Protein 4JJ9 (pdb70)

Radius of gyration: 21.77 Å; Cα contacts (8 Å, |Δi|>4): 885; chains: 3; bounding box: 64×53×69 Å

Structure (mmCIF, N/CA/C/O backbone):
data_4JJ9
#
_entry.id   4JJ9
#
_cell.length_a   60.345
_cell.length_b   75.481
_cell.length_c   107.645
_cell.angle_alpha   90.00
_cell.angle_beta   90.00
_cell.angle_gamma   90.00
#
_symmetry.space_group_name_H-M   'P 21 21 21'
#
loop_
_entity.id
_entity.type
_entity.pdbx_description
1 polymer '5-carboxymethyl-2-hydroxymuconate delta-isomerase'
2 non-polymer 'SULFATE ION'
3 water water
#
loop_
_atom_site.group_PDB
_atom_site.id
_atom_site.type_symbol
_atom_site.label_atom_id
_atom_site.label_alt_id
_atom_site.label_comp_id
_atom_site.label_asym_id
_atom_site.label_entity_id
_atom_site.label_seq_id
_atom_site.pdbx_PDB_ins_code
_atom_site.Cartn_x
_atom_site.Cartn_y
_atom_site.Cartn_z
_atom_site.occupancy
_atom_site.B_iso_or_equiv
_atom_site.auth_seq_id
_atom_site.auth_comp_id
_atom_site.auth_asym_id
_atom_site.auth_atom_id
_atom_site.pdbx_PDB_model_num
ATOM 1 N N . VAL A 1 11 ? 49.972 64.995 12.575 1.00 32.64 -11 VAL A N 1
ATOM 2 C CA . VAL A 1 11 ? 51.445 65.140 12.368 1.00 32.41 -11 VAL A CA 1
ATOM 3 C C . VAL A 1 11 ? 52.220 64.440 13.491 1.00 31.96 -11 VAL A C 1
ATOM 4 O O . VAL A 1 11 ? 51.941 64.639 14.679 1.00 31.98 -11 VAL A O 1
ATOM 8 N N . ASP A 1 12 ? 53.181 63.611 13.090 1.00 31.43 -10 ASP A N 1
ATOM 9 C CA . ASP A 1 12 ? 54.002 62.834 14.013 1.00 30.87 -10 ASP A CA 1
ATOM 10 C C . ASP A 1 12 ? 55.085 63.713 14.633 1.00 30.44 -10 ASP A C 1
ATOM 11 O O . ASP A 1 12 ? 55.798 64.426 13.922 1.00 30.36 -10 ASP A O 1
ATOM 16 N N . LEU A 1 13 ? 55.200 63.659 15.958 1.00 29.80 -9 LEU A N 1
ATOM 17 C CA . LEU A 1 13 ? 56.159 64.491 16.687 1.00 29.22 -9 LEU A CA 1
ATOM 18 C C . LEU A 1 13 ? 57.156 63.660 17.503 1.00 28.73 -9 LEU A C 1
ATOM 19 O O . LEU A 1 13 ? 57.478 63.991 18.648 1.00 28.60 -9 LEU A O 1
ATOM 24 N N . GLY A 1 14 ? 57.657 62.589 16.889 1.00 28.31 -8 GLY A N 1
ATOM 25 C CA . GLY A 1 14 ? 58.587 61.670 17.546 1.00 27.88 -8 GLY A CA 1
ATOM 26 C C . GLY A 1 14 ? 59.900 62.299 17.975 1.00 27.64 -8 GLY A C 1
ATOM 27 O O . GLY A 1 14 ? 60.301 62.169 19.132 1.00 27.39 -8 GLY A O 1
ATOM 28 N N . THR A 1 15 ? 60.564 62.976 17.038 1.00 27.33 -7 THR A N 1
ATOM 29 C CA . THR A 1 15 ? 61.849 63.636 17.290 1.00 27.34 -7 THR A CA 1
ATOM 30 C C . THR A 1 15 ? 61.705 64.759 18.327 1.00 26.62 -7 THR A C 1
ATOM 31 O O . THR A 1 15 ? 62.592 64.964 19.160 1.00 26.49 -7 THR A O 1
ATOM 35 N N . GLU A 1 16 ? 60.577 65.466 18.276 1.00 25.81 -6 GLU A N 1
ATOM 36 C CA . GLU A 1 16 ? 60.274 66.536 19.229 1.00 25.25 -6 GLU A CA 1
ATOM 37 C C . GLU A 1 16 ? 60.039 65.979 20.631 1.00 24.76 -6 GLU A C 1
ATOM 38 O O . GLU A 1 16 ? 60.236 66.677 21.625 1.00 24.81 -6 GLU A O 1
ATOM 44 N N . ASN A 1 17 ? 59.613 64.719 20.694 1.00 23.52 -5 ASN A N 1
ATOM 45 C CA . ASN A 1 17 ? 59.385 64.023 21.961 1.00 22.68 -5 ASN A CA 1
ATOM 46 C C . ASN A 1 17 ? 60.388 62.893 22.160 1.00 21.92 -5 ASN A C 1
ATOM 47 O O . ASN A 1 17 ? 60.060 61.854 22.742 1.00 21.66 -5 ASN A O 1
ATOM 52 N N . LEU A 1 18 ? 61.612 63.109 21.682 1.00 20.89 -4 LEU A N 1
ATOM 53 C CA . LEU A 1 18 ? 62.634 62.069 21.657 1.00 20.36 -4 LEU A CA 1
ATOM 54 C C . LEU A 1 18 ? 62.815 61.379 23.011 1.00 19.80 -4 LEU A C 1
ATOM 55 O O . LEU A 1 18 ? 62.905 60.160 23.068 1.00 19.47 -4 LEU A O 1
ATOM 60 N N . TYR A 1 19 ? 62.856 62.163 24.086 1.00 19.06 -3 TYR A N 1
ATOM 61 C CA . TYR A 1 19 ? 63.093 61.620 25.430 1.00 18.77 -3 TYR A CA 1
ATOM 62 C C . TYR A 1 19 ? 62.140 60.481 25.770 1.00 18.71 -3 TYR A C 1
ATOM 63 O O . TYR A 1 19 ? 62.552 59.448 26.305 1.00 18.29 -3 TYR A O 1
ATOM 72 N N . PHE A 1 20 ? 60.870 60.688 25.441 1.00 18.51 -2 PHE A N 1
ATOM 73 C CA . PHE A 1 20 ? 59.807 59.759 25.796 1.00 19.01 -2 PHE A CA 1
ATOM 74 C C . PHE A 1 20 ? 59.731 58.524 24.897 1.00 19.29 -2 PHE A C 1
ATOM 75 O O . PHE A 1 20 ? 58.966 57.606 25.192 1.00 19.38 -2 PHE A O 1
ATOM 83 N N . GLN A 1 21 ? 60.528 58.488 23.828 1.00 19.75 -1 GLN A N 1
ATOM 84 C CA . GLN A 1 21 ? 60.497 57.372 22.868 1.00 20.08 -1 GLN A CA 1
ATOM 85 C C . GLN A 1 21 ? 61.474 56.237 23.165 1.00 20.23 -1 GLN A C 1
ATOM 86 O O . GLN A 1 21 ? 61.493 55.247 22.439 1.00 20.20 -1 GLN A O 1
ATOM 92 N N . SER A 1 22 ? 62.290 56.368 24.209 1.00 19.96 0 SER A N 1
ATOM 93 C CA . SER A 1 22 ? 63.410 55.444 24.391 1.00 20.14 0 SER A CA 1
ATOM 94 C C . SER A 1 22 ? 63.122 54.277 25.337 1.00 19.76 0 SER A C 1
ATOM 95 O O . SER A 1 22 ? 64.021 53.479 25.635 1.00 19.68 0 SER A O 1
ATOM 106 N N . PRO A 1 24 ? 60.196 51.841 25.184 1.00 17.51 2 PRO A N 1
ATOM 107 C CA . PRO A 1 24 ? 59.010 51.050 24.849 1.00 16.92 2 PRO A CA 1
ATOM 108 C C . PRO A 1 24 ? 59.088 49.655 25.458 1.00 16.39 2 PRO A C 1
ATOM 109 O O . PRO A 1 24 ? 60.089 48.961 25.290 1.00 16.30 2 PRO A O 1
ATOM 113 N N . HIS A 1 25 ? 58.046 49.256 26.182 1.00 15.89 3 HIS A N 1
ATOM 114 C CA . HIS A 1 25 ? 58.020 47.909 26.734 1.00 15.21 3 HIS A CA 1
ATOM 115 C C . HIS A 1 25 ? 56.693 47.205 26.524 1.00 13.66 3 HIS A C 1
ATOM 116 O O . HIS A 1 25 ? 55.621 47.801 26.658 1.00 13.02 3 HIS A O 1
ATOM 123 N N . LEU A 1 26 ? 56.796 45.933 26.172 1.00 12.02 4 LEU A N 1
ATOM 124 C CA . LEU A 1 26 ? 55.631 45.111 25.917 1.00 11.63 4 LEU A CA 1
ATOM 125 C C . LEU A 1 26 ? 55.611 44.025 26.978 1.00 10.74 4 LEU A C 1
ATOM 126 O O . LEU A 1 26 ? 56.536 43.222 27.065 1.00 10.89 4 LEU A O 1
ATOM 131 N N . VAL A 1 27 ? 54.568 44.045 27.805 1.00 9.79 5 VAL A N 1
ATOM 132 C CA . VAL A 1 27 ? 54.399 43.060 28.868 1.00 9.61 5 VAL A CA 1
ATOM 133 C C . VAL A 1 27 ? 53.272 42.118 28.490 1.00 9.62 5 VAL A C 1
ATOM 134 O O . VAL A 1 27 ? 52.209 42.556 28.054 1.00 9.58 5 VAL A O 1
ATOM 138 N N . ILE A 1 28 ? 53.532 40.824 28.638 1.00 8.73 6 ILE A N 1
ATOM 139 C CA . ILE A 1 28 ? 52.520 39.801 28.430 1.00 9.05 6 ILE A CA 1
ATOM 140 C C . ILE A 1 28 ? 52.153 39.173 29.773 1.00 8.94 6 ILE A C 1
ATOM 141 O O . ILE A 1 28 ? 53.017 38.674 30.497 1.00 9.07 6 ILE A O 1
ATOM 146 N N . LEU A 1 29 ? 50.870 39.233 30.107 1.00 8.68 7 LEU A N 1
ATOM 147 C CA . LEU A 1 29 ? 50.337 38.552 31.286 1.00 8.87 7 LEU A CA 1
ATOM 148 C C . LEU A 1 29 ? 49.466 37.418 30.765 1.00 8.93 7 LEU A C 1
ATOM 149 O O . LEU A 1 29 ? 48.524 37.665 30.013 1.00 9.31 7 LEU A O 1
ATOM 154 N N . TYR A 1 30 ? 49.781 36.189 31.155 1.00 8.10 8 TYR A N 1
ATOM 155 C CA . TYR A 1 30 ? 49.073 35.033 30.615 1.00 7.98 8 TYR A CA 1
ATOM 156 C C . TYR A 1 30 ? 48.859 33.935 31.647 1.00 7.85 8 TYR A C 1
ATOM 157 O O . TYR A 1 30 ? 49.566 33.867 32.654 1.00 8.01 8 TYR A O 1
ATOM 166 N N . SER A 1 31 ? 47.859 33.091 31.407 1.00 7.94 9 SER A N 1
ATOM 167 C CA . SER A 1 31 ? 47.602 31.961 32.290 1.00 8.18 9 SER A CA 1
ATOM 168 C C . SER A 1 31 ? 48.722 30.911 32.171 1.00 8.04 9 SER A C 1
ATOM 169 O O . SER A 1 31 ? 49.165 30.575 31.069 1.00 7.94 9 SER A O 1
ATOM 172 N N . GLY A 1 32 ? 49.170 30.402 33.318 1.00 8.40 10 GLY A N 1
ATOM 173 C CA . GLY A 1 32 ? 50.373 29.565 33.384 1.00 9.31 10 GLY A CA 1
ATOM 174 C C . GLY A 1 32 ? 50.274 28.282 32.581 1.00 10.08 10 GLY A C 1
ATOM 175 O O . GLY A 1 32 ? 51.296 27.724 32.169 1.00 10.61 10 GLY A O 1
ATOM 176 N N . ASN A 1 33 ? 49.049 27.810 32.358 1.00 10.50 11 ASN A N 1
ATOM 177 C CA . ASN A 1 33 ? 48.840 26.603 31.548 1.00 11.03 11 ASN A CA 1
ATOM 178 C C . ASN A 1 33 ? 49.351 26.709 30.107 1.00 11.64 11 ASN A C 1
ATOM 179 O O . ASN A 1 33 ? 49.616 25.692 29.464 1.00 12.07 11 ASN A O 1
ATOM 184 N N . LEU A 1 34 ? 49.491 27.929 29.599 1.00 11.53 12 LEU A N 1
ATOM 185 C CA . LEU A 1 34 ? 50.002 28.118 28.240 1.00 12.49 12 LEU A CA 1
ATOM 186 C C . LEU A 1 34 ? 51.461 27.669 28.084 1.00 13.04 12 LEU A C 1
ATOM 187 O O . LEU A 1 34 ? 51.897 27.350 26.983 1.00 13.21 12 LEU A O 1
ATOM 192 N N . ASP A 1 35 ? 52.200 27.640 29.191 1.00 13.64 13 ASP A N 1
ATOM 193 C CA . ASP A 1 35 ? 53.601 27.200 29.182 1.00 15.07 13 ASP A CA 1
ATOM 194 C C . ASP A 1 35 ? 53.744 25.741 28.791 1.00 16.17 13 ASP A C 1
ATOM 195 O O . ASP A 1 35 ? 54.819 25.322 28.381 1.00 16.51 13 ASP A O 1
ATOM 200 N N . ARG A 1 36 ? 52.659 24.986 28.932 1.00 16.99 14 ARG A N 1
ATOM 201 C CA . ARG A 1 36 ? 52.603 23.595 28.494 1.00 18.40 14 ARG A CA 1
ATOM 202 C C . ARG A 1 36 ? 52.497 23.510 26.973 1.00 18.53 14 ARG A C 1
ATOM 203 O O . ARG A 1 36 ? 52.905 22.509 26.374 1.00 19.04 14 ARG A O 1
ATOM 211 N N . ASP A 1 37 ? 51.967 24.567 26.356 1.00 18.39 15 ASP A N 1
ATOM 212 C CA . ASP A 1 37 ? 51.617 24.567 24.928 1.00 18.88 15 ASP A CA 1
ATOM 213 C C . ASP A 1 37 ? 52.666 25.173 23.996 1.00 18.77 15 ASP A C 1
ATOM 214 O O . ASP A 1 37 ? 52.725 24.819 22.818 1.00 18.61 15 ASP A O 1
ATOM 219 N N . LEU A 1 38 ? 53.451 26.125 24.496 1.00 18.60 16 LEU A N 1
ATOM 220 C CA . LEU A 1 38 ? 54.505 26.742 23.675 1.00 18.94 16 LEU A CA 1
ATOM 221 C C . LEU A 1 38 ? 55.620 27.373 24.485 1.00 18.31 16 LEU A C 1
ATOM 222 O O . LEU A 1 38 ? 55.487 27.585 25.692 1.00 17.73 16 LEU A O 1
ATOM 227 N N . ASP A 1 39 ? 56.715 27.668 23.791 1.00 17.86 17 ASP A N 1
ATOM 228 C CA . ASP A 1 39 ? 57.851 28.360 24.360 1.00 17.72 17 ASP A CA 1
ATOM 229 C C . ASP A 1 39 ? 57.571 29.848 24.273 1.00 17.50 17 ASP A C 1
ATOM 230 O O . ASP A 1 39 ? 57.598 30.437 23.189 1.00 17.44 17 ASP A O 1
ATOM 243 N N . GLY A 1 41 ? 59.322 32.231 25.435 1.00 15.40 19 GLY A N 1
ATOM 244 C CA . GLY A 1 41 ? 60.555 32.955 25.110 1.00 15.02 19 GLY A CA 1
ATOM 245 C C . GLY A 1 41 ? 60.638 33.247 23.620 1.00 14.15 19 GLY A C 1
ATOM 246 O O . GLY A 1 41 ? 61.001 34.344 23.214 1.00 13.75 19 GLY A O 1
ATOM 247 N N . ALA A 1 42 ? 60.291 32.254 22.804 1.00 14.23 20 ALA A N 1
ATOM 248 C CA . ALA A 1 42 ? 60.291 32.422 21.353 1.00 13.68 20 ALA A CA 1
ATOM 249 C C . ALA A 1 42 ? 59.246 33.452 20.923 1.00 13.77 20 ALA A C 1
ATOM 250 O O . ALA A 1 42 ? 59.473 34.210 19.978 1.00 13.88 20 ALA A O 1
ATOM 252 N N . VAL A 1 43 ? 58.113 33.487 21.628 1.00 13.23 21 VAL A N 1
ATOM 253 C CA . VAL A 1 43 ? 57.080 34.497 21.369 1.00 13.27 21 VAL A CA 1
ATOM 254 C C . VAL A 1 43 ? 57.624 35.900 21.660 1.00 13.21 21 VAL A C 1
ATOM 255 O O . VAL A 1 43 ? 57.445 36.822 20.857 1.00 13.30 21 VAL A O 1
ATOM 259 N N . CYS A 1 44 ? 58.311 36.049 22.792 1.00 13.10 22 CYS A N 1
ATOM 260 C CA . CYS A 1 44 ? 58.908 37.341 23.155 1.00 13.17 22 CYS A CA 1
ATOM 261 C C . CYS A 1 44 ? 59.896 37.812 22.091 1.00 13.41 22 CYS A C 1
ATOM 262 O O . CYS A 1 44 ? 59.868 38.975 21.681 1.00 12.55 22 CYS A O 1
ATOM 265 N N . ARG A 1 45 ? 60.748 36.896 21.631 1.00 13.90 23 ARG A N 1
ATOM 266 C CA . ARG A 1 45 ? 61.743 37.223 20.602 1.00 15.06 23 ARG A CA 1
ATOM 267 C C . ARG A 1 45 ? 61.076 37.644 19.305 1.00 15.03 23 ARG A C 1
ATOM 268 O O . ARG A 1 45 ? 61.476 38.636 18.685 1.00 15.59 23 ARG A O 1
ATOM 276 N N . GLY A 1 46 ? 60.046 36.899 18.906 1.00 15.14 24 GLY A N 1
ATOM 277 C CA . GLY A 1 46 ? 59.289 37.209 17.694 1.00 15.69 24 GLY A CA 1
ATOM 278 C C . GLY A 1 46 ? 58.618 38.570 17.750 1.00 15.82 24 GLY A C 1
ATOM 279 O O . GLY A 1 46 ? 58.560 39.286 16.745 1.00 15.82 24 GLY A O 1
ATOM 280 N N . LEU A 1 47 ? 58.102 38.927 18.924 1.00 15.75 25 LEU A N 1
ATOM 281 C CA . LEU A 1 47 ? 57.447 40.224 19.109 1.00 16.30 25 LEU A CA 1
ATOM 282 C C . LEU A 1 47 ? 58.443 41.379 19.078 1.00 17.01 25 LEU A C 1
ATOM 283 O O . LEU A 1 47 ? 58.156 42.432 18.497 1.00 17.00 25 LEU A O 1
ATOM 288 N N . ALA A 1 48 ? 59.608 41.172 19.693 1.00 17.72 26 ALA A N 1
ATOM 289 C CA . ALA A 1 48 ? 60.681 42.174 19.687 1.00 18.92 26 ALA A CA 1
ATOM 290 C C . ALA A 1 48 ? 61.168 42.401 18.259 1.00 19.88 26 ALA A C 1
ATOM 291 O O . ALA A 1 48 ? 61.336 43.543 17.831 1.00 20.23 26 ALA A O 1
ATOM 293 N N . ASP A 1 49 ? 61.369 41.311 17.521 1.00 21.12 27 ASP A N 1
ATOM 294 C CA . ASP A 1 49 ? 61.727 41.389 16.101 1.00 22.17 27 ASP A CA 1
ATOM 295 C C . ASP A 1 49 ? 60.709 42.213 15.321 1.00 22.28 27 ASP A C 1
ATOM 296 O O . ASP A 1 49 ? 61.082 43.067 14.514 1.00 21.96 27 ASP A O 1
ATOM 301 N N . ALA A 1 50 ? 59.424 41.966 15.584 1.00 22.13 28 ALA A N 1
ATOM 302 C CA . ALA A 1 50 ? 58.345 42.692 14.920 1.00 22.45 28 ALA A CA 1
ATOM 303 C C . ALA A 1 50 ? 58.336 44.185 15.260 1.00 22.41 28 ALA A C 1
ATOM 304 O O . ALA A 1 50 ? 58.101 45.015 14.384 1.00 22.57 28 ALA A O 1
ATOM 314 N N . LEU A 1 52 ? 60.856 46.139 16.013 1.00 24.24 30 LEU A N 1
ATOM 315 C CA . LEU A 1 52 ? 61.990 46.813 15.376 1.00 25.35 30 LEU A CA 1
ATOM 316 C C . LEU A 1 52 ? 61.764 47.079 13.875 1.00 26.00 30 LEU A C 1
ATOM 317 O O . LEU A 1 52 ? 62.542 47.800 13.244 1.00 26.28 30 LEU A O 1
ATOM 322 N N . THR A 1 53 ? 60.686 46.517 13.330 1.00 26.65 31 THR A N 1
ATOM 323 C CA . THR A 1 53 ? 60.309 46.661 11.917 1.00 27.60 31 THR A CA 1
ATOM 324 C C . THR A 1 53 ? 59.437 47.904 11.647 1.00 27.84 31 THR A C 1
ATOM 325 O O . THR A 1 53 ? 59.319 48.360 10.499 1.00 27.67 31 THR A O 1
ATOM 329 N N . VAL A 1 54 ? 58.834 48.451 12.701 1.00 27.88 32 VAL A N 1
ATOM 330 C CA . VAL A 1 54 ? 57.901 49.579 12.564 1.00 28.10 32 VAL A CA 1
ATOM 331 C C . VAL A 1 54 ? 58.642 50.871 12.212 1.00 28.93 32 VAL A C 1
ATOM 332 O O . VAL A 1 54 ? 59.576 51.272 12.905 1.00 28.51 32 VAL A O 1
ATOM 336 N N . ARG A 1 55 ? 58.221 51.504 11.119 1.00 30.15 33 ARG A N 1
ATOM 337 C CA . ARG A 1 55 ? 58.859 52.728 10.632 1.00 31.78 33 ARG A CA 1
ATOM 338 C C . ARG A 1 55 ? 57.847 53.858 10.539 1.00 32.53 33 ARG A C 1
ATOM 339 O O . ARG A 1 55 ? 56.682 53.623 10.212 1.00 32.55 33 ARG A O 1
ATOM 347 N N . ASP A 1 56 ? 58.288 55.080 10.831 1.00 33.73 34 ASP A N 1
ATOM 348 C CA . ASP A 1 56 ? 57.444 56.256 10.617 1.00 35.03 34 ASP A CA 1
ATOM 349 C C . ASP A 1 56 ? 57.476 56.687 9.146 1.00 35.79 34 ASP A C 1
ATOM 350 O O . ASP A 1 56 ? 58.120 56.037 8.318 1.00 36.01 34 ASP A O 1
ATOM 355 N N . ASP A 1 57 ? 56.790 57.784 8.831 1.00 36.77 35 ASP A N 1
ATOM 356 C CA . ASP A 1 57 ? 56.672 58.267 7.450 1.00 37.61 35 ASP A CA 1
ATOM 357 C C . ASP A 1 57 ? 57.999 58.677 6.794 1.00 37.79 35 ASP A C 1
ATOM 358 O O . ASP A 1 57 ? 58.056 58.877 5.578 1.00 38.24 35 ASP A O 1
ATOM 363 N N . GLU A 1 58 ? 59.056 58.792 7.596 1.00 37.89 36 GLU A N 1
ATOM 364 C CA . GLU A 1 58 ? 60.392 59.135 7.100 1.00 37.89 36 GLU A CA 1
ATOM 365 C C . GLU A 1 58 ? 61.274 57.896 6.897 1.00 37.56 36 GLU A C 1
ATOM 366 O O . GLU A 1 58 ? 62.394 57.995 6.375 1.00 37.70 36 GLU A O 1
ATOM 372 N N . GLY A 1 59 ? 60.767 56.734 7.307 1.00 36.91 37 GLY A N 1
ATOM 373 C CA . GLY A 1 59 ? 61.542 55.493 7.278 1.00 35.96 37 GLY A CA 1
ATOM 374 C C . GLY A 1 59 ? 62.415 55.335 8.511 1.00 35.33 37 GLY A C 1
ATOM 375 O O . GLY A 1 59 ? 63.364 54.547 8.514 1.00 35.56 37 GLY A O 1
ATOM 376 N N . ARG A 1 60 ? 62.089 56.088 9.560 1.00 34.39 38 ARG A N 1
ATOM 377 C CA . ARG A 1 60 ? 62.816 56.029 10.822 1.00 33.46 38 ARG A CA 1
ATOM 378 C C . ARG A 1 60 ? 62.174 55.011 11.770 1.00 32.15 38 ARG A C 1
ATOM 379 O O . ARG A 1 60 ? 60.949 54.904 11.840 1.00 31.74 38 ARG A O 1
ATOM 387 N N . GLN A 1 61 ? 63.019 54.275 12.486 1.00 30.59 39 GLN A N 1
ATOM 388 C CA . GLN A 1 61 ? 62.585 53.276 13.465 1.00 29.16 39 GLN A CA 1
ATOM 389 C C . GLN A 1 61 ? 61.783 53.930 14.590 1.00 27.67 39 GLN A C 1
ATOM 390 O O . GLN A 1 61 ? 62.254 54.863 15.240 1.00 27.67 39 GLN A O 1
ATOM 396 N N . VAL A 1 62 ? 60.565 53.445 14.814 1.00 25.99 40 VAL A N 1
ATOM 397 C CA . VAL A 1 62 ? 59.714 53.996 15.870 1.00 24.44 40 VAL A CA 1
ATOM 398 C C . VAL A 1 62 ? 60.173 53.534 17.253 1.00 23.72 40 VAL A C 1
ATOM 399 O O . VAL A 1 62 ? 60.234 54.323 18.195 1.00 23.57 40 VAL A O 1
ATOM 403 N N . PHE A 1 63 ? 60.506 52.256 17.358 1.00 22.96 41 PHE A N 1
ATOM 404 C CA . PHE A 1 63 ? 60.937 51.680 18.623 1.00 22.43 41 PHE A CA 1
ATOM 405 C C . PHE A 1 63 ? 62.433 51.447 18.558 1.00 22.91 41 PHE A C 1
ATOM 406 O O . PHE A 1 63 ? 62.881 50.610 17.779 1.00 22.80 41 PHE A O 1
ATOM 414 N N . PRO A 1 64 ? 63.209 52.207 19.360 1.00 23.52 42 PRO A N 1
ATOM 415 C CA . PRO A 1 64 ? 64.666 52.086 19.362 1.00 23.86 42 PRO A CA 1
ATOM 416 C C . PRO A 1 64 ? 65.103 50.716 19.851 1.00 24.34 42 PRO A C 1
ATOM 417 O O . PRO A 1 64 ? 64.533 50.188 20.813 1.00 24.01 42 PRO A O 1
ATOM 421 N N . THR A 1 65 ? 66.103 50.153 19.178 1.00 24.61 43 THR A N 1
ATOM 422 C CA . THR A 1 65 ? 66.615 48.825 19.504 1.00 25.11 43 THR A CA 1
ATOM 423 C C . THR A 1 65 ? 67.104 48.753 20.946 1.00 24.90 43 THR A C 1
ATOM 424 O O . THR A 1 65 ? 66.728 47.843 21.677 1.00 25.10 43 THR A O 1
ATOM 428 N N . GLY A 1 66 ? 67.907 49.733 21.356 1.00 24.51 44 GLY A N 1
ATOM 429 C CA . GLY A 1 66 ? 68.428 49.790 22.721 1.00 24.26 44 GLY A CA 1
ATOM 430 C C . GLY A 1 66 ? 67.387 49.830 23.824 1.00 23.78 44 GLY A C 1
ATOM 431 O O . GLY A 1 66 ? 67.650 49.374 24.940 1.00 24.25 44 GLY A O 1
ATOM 432 N N . GLY A 1 67 ? 66.205 50.366 23.516 1.00 22.96 45 GLY A N 1
ATOM 433 C CA . GLY A 1 67 ? 65.144 50.532 24.510 1.00 21.95 45 GLY A CA 1
ATOM 434 C C . GLY A 1 67 ? 64.025 49.500 24.470 1.00 20.96 45 GLY A C 1
ATOM 435 O O . GLY A 1 67 ? 63.180 49.480 25.366 1.00 21.71 45 GLY A O 1
ATOM 436 N N . THR A 1 68 ? 64.028 48.644 23.449 1.00 19.75 46 THR A N 1
ATOM 437 C CA . THR A 1 68 ? 62.967 47.648 23.243 1.00 19.14 46 THR A CA 1
ATOM 438 C C . THR A 1 68 ? 63.069 46.496 24.240 1.00 17.91 46 THR A C 1
ATOM 439 O O . THR A 1 68 ? 64.120 45.873 24.386 1.00 17.52 46 THR A O 1
ATOM 443 N N . ARG A 1 69 ? 61.960 46.236 24.930 1.00 16.76 47 ARG A N 1
ATOM 444 C CA . ARG A 1 69 ? 61.902 45.227 25.979 1.00 15.65 47 ARG A CA 1
ATOM 445 C C . ARG A 1 69 ? 60.584 44.490 25.858 1.00 14.62 47 ARG A C 1
ATOM 446 O O . ARG A 1 69 ? 59.529 45.124 25.768 1.00 13.85 47 ARG A O 1
ATOM 454 N N . VAL A 1 70 ? 60.648 43.162 25.854 1.00 13.08 48 VAL A N 1
ATOM 455 C CA . VAL A 1 70 ? 59.449 42.322 25.874 1.00 12.76 48 VAL A CA 1
ATOM 456 C C . VAL A 1 70 ? 59.558 41.358 27.059 1.00 12.48 48 VAL A C 1
ATOM 457 O O . VAL A 1 70 ? 60.556 40.647 27.189 1.00 12.78 48 VAL A O 1
ATOM 461 N N . LEU A 1 71 ? 58.537 41.341 27.916 1.00 12.03 49 LEU A N 1
ATOM 462 C CA . LEU A 1 71 ? 58.529 40.470 29.101 1.00 12.07 49 LEU A CA 1
ATOM 463 C C . LEU A 1 71 ? 57.243 39.684 29.189 1.00 11.27 49 LEU A C 1
ATOM 464 O O . LEU A 1 71 ? 56.175 40.217 28.877 1.00 11.39 49 LEU A O 1
ATOM 469 N N . ALA A 1 72 ? 57.335 38.445 29.665 1.00 10.22 50 ALA A N 1
ATOM 470 C CA . ALA A 1 72 ? 56.165 37.584 29.759 1.00 9.54 50 ALA A CA 1
ATOM 471 C C . ALA A 1 72 ? 56.084 36.911 31.120 1.00 8.99 50 ALA A C 1
ATOM 472 O O . ALA A 1 72 ? 57.062 36.317 31.592 1.00 9.75 50 ALA A O 1
ATOM 474 N N . TYR A 1 73 ? 54.911 37.007 31.734 1.00 8.34 51 TYR A N 1
ATOM 475 C CA . TYR A 1 73 ? 54.676 36.485 33.088 1.00 7.65 51 TYR A CA 1
ATOM 476 C C . TYR A 1 73 ? 53.534 35.475 33.133 1.00 7.51 51 TYR A C 1
ATOM 477 O O . TYR A 1 73 ? 52.373 35.853 33.001 1.00 7.49 51 TYR A O 1
ATOM 486 N N . PRO A 1 74 ? 53.856 34.187 33.337 1.00 7.44 52 PRO A N 1
ATOM 487 C CA . PRO A 1 74 ? 52.785 33.213 33.553 1.00 7.87 52 PRO A CA 1
ATOM 488 C C . PRO A 1 74 ? 52.186 33.336 34.955 1.00 7.70 52 PRO A C 1
ATOM 489 O O . PRO A 1 74 ? 52.913 33.333 35.955 1.00 8.70 52 PRO A O 1
ATOM 493 N N . ALA A 1 75 ? 50.867 33.447 35.028 1.00 8.19 53 ALA A N 1
ATOM 494 C CA . ALA A 1 75 ? 50.183 33.494 36.314 1.00 8.09 53 ALA A CA 1
ATOM 495 C C . ALA A 1 75 ? 49.932 32.073 36.816 1.00 8.44 53 ALA A C 1
ATOM 496 O O . ALA A 1 75 ? 49.364 31.249 36.094 1.00 8.16 53 ALA A O 1
ATOM 498 N N . PRO A 1 76 ? 50.351 31.779 38.058 1.00 8.95 54 PRO A N 1
ATOM 499 C CA . PRO A 1 76 ? 50.124 30.438 38.620 1.00 9.68 54 PRO A CA 1
ATOM 500 C C . PRO A 1 76 ? 48.684 30.193 39.069 1.00 9.94 54 PRO A C 1
ATOM 501 O O . PRO A 1 76 ? 48.284 29.036 39.264 1.00 10.26 54 PRO A O 1
ATOM 505 N N . HIS A 1 77 ? 47.925 31.273 39.250 1.00 9.51 55 HIS A N 1
ATOM 506 C CA . HIS A 1 77 ? 46.540 31.201 39.704 1.00 9.81 55 HIS A CA 1
ATOM 507 C C . HIS A 1 77 ? 45.716 32.100 38.808 1.00 9.48 55 HIS A C 1
ATOM 508 O O . HIS A 1 77 ? 46.105 33.234 38.527 1.00 9.23 55 HIS A O 1
ATOM 515 N N . TYR A 1 78 ? 44.594 31.581 38.326 1.00 8.95 56 TYR A N 1
ATOM 516 C CA . TYR A 1 78 ? 43.754 32.342 37.411 1.00 9.08 56 TYR A CA 1
ATOM 517 C C . TYR A 1 78 ? 42.367 31.732 37.350 1.00 9.23 56 TYR A C 1
ATOM 518 O O . TYR A 1 78 ? 42.157 30.574 37.759 1.00 9.73 56 TYR A O 1
ATOM 527 N N . ALA A 1 79 ? 41.425 32.537 36.875 1.00 9.09 57 ALA A N 1
ATOM 528 C CA . ALA A 1 79 ? 40.063 32.104 36.597 1.00 8.99 57 ALA A CA 1
ATOM 529 C C . ALA A 1 79 ? 39.647 32.765 35.306 1.00 9.36 57 ALA A C 1
ATOM 530 O O . ALA A 1 79 ? 39.840 33.970 35.121 1.00 9.39 57 ALA A O 1
ATOM 532 N N . ILE A 1 80 ? 39.098 31.972 34.390 1.00 9.52 58 ILE A N 1
ATOM 533 C CA . ILE A 1 80 ? 38.794 32.481 33.057 1.00 10.05 58 ILE A CA 1
ATOM 534 C C . ILE A 1 80 ? 37.356 32.137 32.720 1.00 10.67 58 ILE A C 1
ATOM 535 O O . ILE A 1 80 ? 36.938 30.978 32.871 1.00 11.11 58 ILE A O 1
ATOM 540 N N . ALA A 1 81 ? 36.610 33.154 32.283 1.00 11.33 59 ALA A N 1
ATOM 541 C CA . ALA A 1 81 ? 35.252 32.971 31.767 1.00 12.28 59 ALA A CA 1
ATOM 542 C C . ALA A 1 81 ? 34.387 32.199 32.758 1.00 13.26 59 ALA A C 1
ATOM 543 O O . ALA A 1 81 ? 34.390 32.510 33.951 1.00 13.49 59 ALA A O 1
ATOM 545 N N . ASP A 1 82 ? 33.671 31.178 32.288 1.00 14.27 60 ASP A N 1
ATOM 546 C CA . ASP A 1 82 ? 32.762 30.435 33.154 1.00 15.65 60 ASP A CA 1
ATOM 547 C C . ASP A 1 82 ? 33.422 29.245 33.858 1.00 16.30 60 ASP A C 1
ATOM 548 O O . ASP A 1 82 ? 32.733 28.419 34.454 1.00 17.57 60 ASP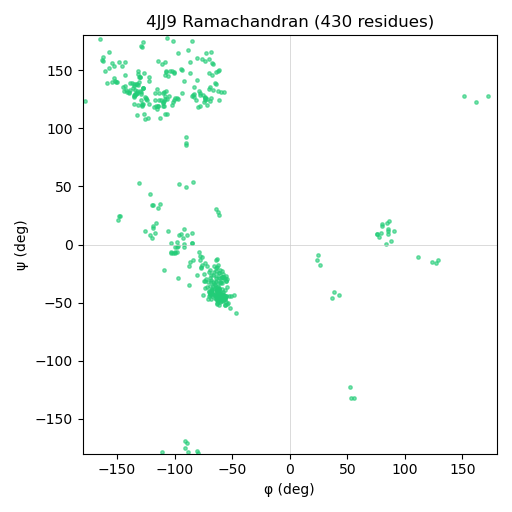 A O 1
ATOM 553 N N . GLY A 1 83 ? 34.741 29.128 33.749 1.00 16.25 61 GLY A N 1
ATOM 554 C CA . GLY A 1 83 ? 35.459 28.052 34.419 1.00 16.99 61 GLY A CA 1
ATOM 555 C C . GLY A 1 83 ? 35.411 26.694 33.738 1.00 16.96 61 GLY A C 1
ATOM 556 O O . GLY A 1 83 ? 35.836 25.696 34.322 1.00 17.54 61 GLY A O 1
ATOM 557 N N . GLY A 1 84 ? 34.902 26.652 32.509 1.00 16.89 62 GLY A N 1
ATOM 558 C CA . GLY A 1 84 ? 35.002 25.447 31.681 1.00 16.50 62 GLY A CA 1
ATOM 559 C C . GLY A 1 84 ? 33.685 24.882 31.179 1.00 16.68 62 GLY A C 1
ATOM 560 O O . GLY A 1 84 ? 33.671 24.054 30.259 1.00 15.87 62 GLY A O 1
ATOM 561 N N . GLN A 1 85 ? 32.578 25.331 31.765 1.00 17.13 63 GLN A N 1
ATOM 562 C CA . GLN A 1 85 ? 31.260 24.760 31.448 1.00 18.00 63 GLN A CA 1
ATOM 563 C C . GLN A 1 85 ? 30.926 24.774 29.952 1.00 17.67 63 GLN A C 1
ATOM 564 O O . GLN A 1 85 ? 30.561 23.735 29.389 1.00 17.97 63 GLN A O 1
ATOM 570 N N . ALA A 1 86 ? 31.062 25.935 29.314 1.00 17.15 64 ALA A N 1
ATOM 571 C CA . ALA A 1 86 ? 30.734 26.077 27.892 1.00 16.90 64 ALA A CA 1
ATOM 572 C C . ALA A 1 86 ? 31.599 25.167 27.017 1.00 16.67 64 ALA A C 1
ATOM 573 O O . ALA A 1 86 ? 31.108 24.575 26.053 1.00 16.33 64 ALA A O 1
ATOM 575 N N . GLY A 1 87 ? 32.883 25.062 27.364 1.00 16.39 65 GLY A N 1
ATOM 576 C CA . GLY A 1 87 ? 33.809 24.164 26.666 1.00 16.17 65 GLY A CA 1
ATOM 577 C C . GLY A 1 87 ? 33.403 22.701 26.792 1.00 16.71 65 GLY A C 1
ATOM 578 O O . GLY A 1 87 ? 33.360 21.981 25.791 1.00 16.53 65 GLY A O 1
ATOM 579 N N . ARG A 1 88 ? 33.102 22.267 28.014 1.00 16.90 66 ARG A N 1
ATOM 580 C CA . ARG A 1 88 ? 32.687 20.874 28.253 1.00 18.14 66 ARG A CA 1
ATOM 581 C C . ARG A 1 88 ? 31.368 20.556 27.540 1.00 18.24 66 ARG A C 1
ATOM 582 O O . ARG A 1 88 ? 31.213 19.469 26.975 1.00 18.36 66 ARG A O 1
ATOM 590 N N . ASP A 1 89 ? 30.442 21.514 27.544 1.00 18.45 67 ASP A N 1
ATOM 591 C CA . ASP A 1 89 ? 29.169 21.385 26.825 1.00 18.85 67 ASP A CA 1
ATOM 592 C C . ASP A 1 89 ? 29.369 21.192 25.320 1.00 18.65 67 ASP A C 1
ATOM 593 O O . ASP A 1 89 ? 28.571 20.513 24.666 1.00 18.63 67 ASP A O 1
ATOM 598 N N . ALA A 1 90 ? 30.432 21.785 24.776 1.00 17.52 68 ALA A N 1
ATOM 599 C CA . ALA A 1 90 ? 30.734 21.678 23.346 1.00 17.26 68 ALA A CA 1
ATOM 600 C C . ALA A 1 90 ? 31.672 20.515 23.009 1.00 16.77 68 ALA A C 1
ATOM 601 O O . ALA A 1 90 ? 32.205 20.437 21.901 1.00 16.76 68 ALA A O 1
ATOM 603 N N . GLY A 1 91 ? 31.870 19.615 23.967 1.00 16.78 69 GLY A N 1
ATOM 604 C CA . GLY A 1 91 ? 32.687 18.427 23.753 1.00 16.79 69 GLY A CA 1
ATOM 605 C C . GLY A 1 91 ? 34.182 18.663 23.852 1.00 16.78 69 GLY A C 1
ATOM 606 O O . GLY A 1 91 ? 34.969 17.836 23.393 1.00 17.14 69 GLY A O 1
ATOM 607 N N . GLU A 1 92 ? 34.571 19.787 24.455 1.00 16.29 70 GLU A N 1
ATOM 608 C CA . GLU A 1 92 ? 35.987 20.120 24.642 1.00 16.21 70 GLU A CA 1
ATOM 609 C C . GLU A 1 92 ? 36.420 19.948 26.103 1.00 15.69 70 GLU A C 1
ATOM 610 O O . GLU A 1 92 ? 35.607 19.616 26.968 1.00 16.22 70 GLU A O 1
ATOM 616 N N . SER A 1 93 ? 37.702 20.176 26.381 1.00 15.77 71 SER A N 1
ATOM 617 C CA . SER A 1 93 ? 38.236 20.050 27.743 1.00 14.84 71 SER A CA 1
ATOM 618 C C . SER A 1 93 ? 37.674 21.087 28.732 1.00 15.01 71 SER A C 1
ATOM 619 O O . SER A 1 93 ? 37.511 20.805 29.929 1.00 14.42 71 SER A O 1
ATOM 622 N N . GLY A 1 94 ? 37.395 22.288 28.231 1.00 14.36 72 GLY A N 1
ATOM 623 C CA . GLY A 1 94 ? 37.017 23.414 29.092 1.00 14.47 72 GLY A CA 1
ATOM 624 C C . GLY A 1 94 ? 38.197 24.026 29.838 1.00 14.54 72 GLY A C 1
ATOM 625 O O . GLY A 1 94 ? 38.012 24.861 30.737 1.00 14.82 72 GLY A O 1
ATOM 626 N N . ASP A 1 95 ? 39.407 23.607 29.474 1.00 14.27 73 ASP A N 1
ATOM 627 C CA . ASP A 1 95 ? 40.628 24.109 30.093 1.00 14.13 73 ASP A CA 1
ATOM 628 C C . ASP A 1 95 ? 41.082 25.332 29.295 1.00 12.53 73 ASP A C 1
ATOM 629 O O . ASP A 1 95 ? 41.894 25.215 28.385 1.00 12.56 73 ASP A O 1
ATOM 634 N N . TYR A 1 96 ? 40.537 26.496 29.629 1.00 11.05 74 TYR A N 1
ATOM 635 C CA . TYR A 1 96 ? 40.788 27.696 28.843 1.00 9.93 74 TYR A CA 1
ATOM 636 C C . TYR A 1 96 ? 42.132 28.324 29.194 1.00 9.79 74 TYR A C 1
ATOM 637 O O . TYR A 1 96 ? 42.682 28.085 30.277 1.00 10.20 74 TYR A O 1
ATOM 646 N N . GLY A 1 97 ? 42.619 29.157 28.284 1.00 9.10 75 GLY A N 1
ATOM 647 C CA . GLY A 1 97 ? 43.787 30.005 28.541 1.00 9.23 75 GLY A CA 1
ATOM 648 C C . GLY A 1 97 ? 43.496 31.451 28.195 1.00 9.00 75 GLY A C 1
ATOM 649 O O . GLY A 1 97 ? 42.466 31.765 27.599 1.00 8.43 75 GLY A O 1
ATOM 650 N N . PHE A 1 98 ? 44.402 32.349 28.582 1.00 9.21 76 PHE A N 1
ATOM 651 C CA . PHE A 1 98 ? 44.270 33.761 28.206 1.00 10.33 76 PHE A CA 1
ATOM 652 C C . PHE A 1 98 ? 45.664 34.354 28.151 1.00 9.70 76 PHE A C 1
ATOM 653 O O . PHE A 1 98 ? 46.517 34.002 28.962 1.00 10.33 76 PHE A O 1
ATOM 661 N N . ALA A 1 99 ? 45.904 35.215 27.163 1.00 9.10 77 ALA A N 1
ATOM 662 C CA . ALA A 1 99 ? 47.092 36.077 27.165 1.00 8.69 77 ALA A CA 1
ATOM 663 C C . ALA A 1 99 ? 46.674 37.524 26.906 1.00 9.07 77 ALA A C 1
ATOM 664 O O . ALA A 1 99 ? 45.866 37.802 26.011 1.00 8.65 77 ALA A O 1
ATOM 666 N N . TYR A 1 100 ? 47.189 38.424 27.740 1.00 8.81 78 TYR A N 1
ATOM 667 C CA . TYR A 1 100 ? 46.956 39.862 27.616 1.00 8.82 78 TYR A CA 1
ATOM 668 C C . TYR A 1 100 ? 48.286 40.537 27.321 1.00 8.70 78 TYR A C 1
ATOM 669 O O . TYR A 1 100 ? 49.223 40.447 28.123 1.00 9.14 78 TYR A O 1
ATOM 678 N N . LEU A 1 101 ? 48.372 41.205 26.171 1.00 8.11 79 LEU A N 1
ATOM 679 C CA . LEU A 1 101 ? 49.603 41.867 25.731 1.00 7.80 79 LEU A CA 1
ATOM 680 C C . LEU A 1 101 ? 49.402 43.376 25.807 1.00 7.88 79 LEU A C 1
ATOM 681 O O . LEU A 1 101 ? 48.394 43.902 25.334 1.00 6.59 79 LEU A O 1
ATOM 686 N N . ASN A 1 102 ? 50.349 44.071 26.431 1.00 7.81 80 ASN A N 1
ATOM 687 C CA . ASN A 1 102 ? 50.237 45.509 26.584 1.00 8.30 80 ASN A CA 1
ATOM 688 C C . ASN A 1 102 ? 51.543 46.160 26.172 1.00 8.58 80 ASN A C 1
ATOM 689 O O . ASN A 1 102 ? 52.591 45.865 26.747 1.00 8.57 80 ASN A O 1
ATOM 694 N N . LEU A 1 103 ? 51.476 47.020 25.160 1.00 8.66 81 LEU A N 1
ATOM 695 C CA . LEU A 1 103 ? 52.623 47.837 24.769 1.00 9.19 81 LEU A CA 1
ATOM 696 C C . LEU A 1 103 ? 52.446 49.223 25.362 1.00 9.66 81 LEU A C 1
ATOM 697 O O . LEU A 1 103 ? 51.404 49.860 25.162 1.00 9.27 81 LEU A O 1
ATOM 702 N N . ARG A 1 104 ? 53.460 49.683 26.092 1.00 9.87 82 ARG A N 1
ATOM 703 C CA . ARG A 1 104 ? 53.484 51.050 26.594 1.00 10.77 82 ARG A CA 1
ATOM 704 C C . ARG A 1 104 ? 54.461 51.815 25.711 1.00 11.35 82 ARG A C 1
ATOM 705 O O . ARG A 1 104 ? 55.645 51.488 25.667 1.00 11.52 82 ARG A O 1
ATOM 721 N N . GLY A 1 106 ? 55.696 55.797 23.769 1.00 14.33 84 GLY A N 1
ATOM 722 C CA . GLY A 1 106 ? 55.884 57.207 24.091 1.00 15.45 84 GLY A CA 1
ATOM 723 C C . GLY A 1 106 ? 54.829 58.135 23.510 1.00 16.04 84 GLY A C 1
ATOM 724 O O . GLY A 1 106 ? 54.172 57.819 22.510 1.00 16.15 84 GLY A O 1
ATOM 725 N N . ARG A 1 107 ? 54.687 59.298 24.136 1.00 16.31 85 ARG A N 1
ATOM 726 C CA . ARG A 1 107 ? 53.755 60.338 23.692 1.00 17.01 85 ARG A CA 1
ATOM 727 C C . ARG A 1 107 ? 54.211 61.056 22.424 1.00 17.47 85 ARG A C 1
ATOM 728 O O . ARG A 1 107 ? 55.369 60.943 22.016 1.00 17.35 85 ARG A O 1
ATOM 736 N N . GLY A 1 108 ? 53.275 61.778 21.810 1.00 18.34 86 GLY A N 1
ATOM 737 C CA . GLY A 1 108 ? 53.564 62.665 20.680 1.00 19.28 86 GLY A CA 1
ATOM 738 C C . GLY A 1 108 ? 53.587 62.016 19.311 1.00 20.01 86 GLY A C 1
ATOM 739 O O . GLY A 1 108 ? 54.031 62.632 18.339 1.00 20.04 86 GLY A O 1
ATOM 740 N N . ARG A 1 109 ? 53.113 60.777 19.212 1.00 20.09 87 ARG A N 1
ATOM 741 C CA . ARG A 1 109 ? 53.073 60.118 17.906 1.00 20.54 87 ARG A CA 1
ATOM 742 C C . ARG A 1 109 ? 51.714 60.324 17.245 1.00 20.42 87 ARG A C 1
ATOM 743 O O . ARG A 1 109 ? 50.697 60.467 17.925 1.00 20.50 87 ARG A O 1
ATOM 751 N N . SER A 1 110 ? 51.709 60.353 15.915 1.00 21.05 88 SER A N 1
ATOM 752 C CA . SER A 1 110 ? 50.473 60.468 15.149 1.00 21.16 88 SER A CA 1
ATOM 753 C C . SER A 1 110 ? 49.604 59.223 15.322 1.00 21.56 88 SER A C 1
ATOM 754 O O . SER A 1 110 ? 50.118 58.140 15.628 1.00 21.18 88 SER A O 1
ATOM 757 N N . GLU A 1 111 ? 48.297 59.388 15.124 1.00 21.87 89 GLU A N 1
ATOM 758 C CA . GLU A 1 111 ? 47.353 58.267 15.113 1.00 22.61 89 GLU A CA 1
ATOM 759 C C . GLU A 1 111 ? 47.768 57.194 14.105 1.00 22.06 89 GLU A C 1
ATOM 760 O O . GLU A 1 111 ? 47.601 55.999 14.360 1.00 21.81 89 GLU A O 1
ATOM 766 N N . ALA A 1 112 ? 48.313 57.625 12.967 1.00 21.55 90 ALA A N 1
ATOM 767 C CA . ALA A 1 112 ? 48.737 56.695 11.918 1.00 20.98 90 ALA A CA 1
ATOM 768 C C . ALA A 1 112 ? 49.935 55.841 12.344 1.00 20.55 90 ALA A C 1
ATOM 769 O O . ALA A 1 112 ? 49.988 54.644 12.041 1.00 20.18 90 ALA A O 1
ATOM 771 N N . VAL A 1 113 ? 50.884 56.456 13.054 1.00 19.81 91 VAL A N 1
ATOM 772 C CA . VAL A 1 113 ? 52.032 55.728 13.600 1.00 19.50 91 VAL A CA 1
ATOM 773 C C . VAL A 1 113 ? 51.572 54.751 14.693 1.00 18.93 91 VAL A C 1
ATOM 774 O O . VAL A 1 113 ? 52.037 53.608 14.741 1.00 18.55 91 VAL A O 1
ATOM 778 N N . GLN A 1 114 ? 50.655 55.198 15.551 1.00 18.56 92 GLN A N 1
ATOM 779 C CA . GLN A 1 114 ? 50.092 54.328 16.597 1.00 18.75 92 GLN A CA 1
ATOM 780 C C . GLN A 1 114 ? 49.394 53.110 15.979 1.00 19.11 92 GLN A C 1
ATOM 781 O O . GLN A 1 114 ? 49.603 51.979 16.414 1.00 18.30 92 GLN A O 1
ATOM 787 N N . ARG A 1 115 ? 48.590 53.358 14.946 1.00 19.83 93 ARG A N 1
ATOM 788 C CA . ARG A 1 115 ? 47.883 52.305 14.203 1.00 20.67 93 ARG A CA 1
ATOM 789 C C . ARG A 1 115 ? 48.833 51.341 13.486 1.00 20.36 93 ARG A C 1
ATOM 790 O O . ARG A 1 115 ? 48.623 50.129 13.510 1.00 19.99 93 ARG A O 1
ATOM 798 N N . ARG A 1 116 ? 49.870 51.880 12.844 1.00 19.93 94 ARG A N 1
ATOM 799 C CA . ARG A 1 116 ? 50.883 51.059 12.186 1.00 19.82 94 ARG A CA 1
ATOM 800 C C . ARG A 1 116 ? 51.595 50.153 13.194 1.00 18.88 94 ARG A C 1
ATOM 801 O O . ARG A 1 116 ? 51.777 48.963 12.941 1.00 18.14 94 ARG A O 1
ATOM 809 N N . ALA A 1 117 ? 51.975 50.717 14.341 1.00 17.98 95 ALA A N 1
ATOM 810 C CA . ALA A 1 117 ? 52.593 49.927 15.401 1.00 17.29 95 ALA A CA 1
ATOM 811 C C . ALA A 1 117 ? 51.626 48.833 15.848 1.00 16.66 95 ALA A C 1
ATOM 812 O O . ALA A 1 117 ? 52.005 47.664 15.938 1.00 16.72 95 ALA A O 1
ATOM 814 N N . GLY A 1 118 ? 50.376 49.217 16.103 1.00 16.15 96 GLY A N 1
ATOM 815 C CA . GLY A 1 118 ? 49.338 48.269 16.520 1.00 16.04 96 GLY A CA 1
ATOM 816 C C . GLY A 1 118 ? 49.167 47.127 15.537 1.00 16.39 96 GLY A C 1
ATOM 817 O O . GLY A 1 118 ? 49.219 45.953 15.913 1.00 15.13 96 GLY A O 1
ATOM 818 N N . GLU A 1 119 ? 48.978 47.477 14.269 1.00 16.59 97 GLU A N 1
ATOM 819 C CA . GLU A 1 119 ? 48.790 46.472 13.217 1.00 17.47 97 GLU A CA 1
ATOM 820 C C . GLU A 1 119 ? 49.971 45.510 13.063 1.00 17.09 97 GLU A C 1
ATOM 821 O O . GLU A 1 119 ? 49.770 44.294 12.985 1.00 16.88 97 GLU A O 1
ATOM 827 N N . THR A 1 120 ? 51.189 46.055 13.030 1.00 16.65 98 THR A N 1
ATOM 828 C CA . THR A 1 120 ? 52.410 45.259 12.885 1.00 16.66 98 THR A CA 1
ATOM 829 C C . THR A 1 120 ? 52.562 44.269 14.049 1.00 16.29 98 THR A C 1
ATOM 830 O O . THR A 1 120 ? 52.776 43.066 13.842 1.00 16.21 98 THR A O 1
ATOM 834 N N . ILE A 1 121 ? 52.425 44.770 15.271 1.00 15.73 99 ILE A N 1
ATOM 835 C CA . ILE A 1 121 ? 52.593 43.917 16.450 1.00 15.54 99 ILE A CA 1
ATOM 836 C C . ILE A 1 121 ? 51.453 42.897 16.604 1.00 15.67 99 ILE A C 1
ATOM 837 O O . ILE A 1 121 ? 51.710 41.721 16.900 1.00 15.43 99 ILE A O 1
ATOM 842 N N . ALA A 1 122 ? 50.214 43.336 16.374 1.00 15.75 100 ALA A N 1
ATOM 843 C CA . ALA A 1 122 ? 49.054 42.444 16.426 1.00 16.30 100 ALA A CA 1
ATOM 844 C C . ALA A 1 122 ? 49.173 41.315 15.398 1.00 16.69 100 ALA A C 1
ATOM 845 O O . ALA A 1 122 ? 48.889 40.163 15.706 1.00 16.72 100 ALA A O 1
ATOM 847 N N . GLN A 1 123 ? 49.598 41.648 14.182 1.00 17.29 101 GLN A N 1
ATOM 848 C CA . GLN A 1 123 ? 49.794 40.625 13.145 1.00 18.11 101 GLN A CA 1
ATOM 849 C C . GLN A 1 123 ? 50.881 39.616 13.526 1.00 17.57 101 GLN A C 1
ATOM 850 O O . GLN A 1 123 ? 50.738 38.414 13.273 1.00 17.78 101 GLN A O 1
ATOM 856 N N . ALA A 1 124 ? 51.958 40.105 14.138 1.00 17.24 102 ALA A N 1
ATOM 857 C CA . ALA A 1 124 ? 53.018 39.242 14.658 1.00 16.83 102 ALA A CA 1
ATOM 858 C C . ALA A 1 124 ? 52.506 38.355 15.795 1.00 16.79 102 ALA A C 1
ATOM 859 O O . ALA A 1 124 ? 52.816 37.168 15.852 1.00 16.30 102 ALA A O 1
ATOM 861 N N . ALA A 1 125 ? 51.723 38.938 16.700 1.00 16.69 103 ALA A N 1
ATOM 862 C CA . ALA A 1 125 ? 51.169 38.185 17.824 1.00 16.95 103 ALA A CA 1
ATOM 863 C C . ALA A 1 125 ? 50.233 37.071 17.337 1.00 17.20 103 ALA A C 1
ATOM 864 O O . ALA A 1 125 ? 50.315 35.943 17.821 1.00 16.75 103 ALA A O 1
ATOM 866 N N . ARG A 1 126 ? 49.366 37.389 16.371 1.00 17.79 104 ARG A N 1
ATOM 867 C CA . ARG A 1 126 ? 48.461 36.399 15.770 1.00 18.67 104 ARG A CA 1
ATOM 868 C C . ARG A 1 126 ? 49.252 35.226 15.203 1.00 18.54 104 ARG A C 1
ATOM 869 O O . ARG A 1 126 ? 48.892 34.064 15.421 1.00 18.82 104 ARG A O 1
ATOM 877 N N . ALA A 1 127 ? 50.336 35.534 14.494 1.00 18.29 105 ALA A N 1
ATOM 878 C CA . ALA A 1 127 ? 51.174 34.509 13.858 1.00 18.45 105 ALA A CA 1
ATOM 879 C C . ALA A 1 127 ? 51.916 33.645 14.874 1.00 18.31 105 ALA A C 1
ATOM 880 O O . ALA A 1 127 ? 51.980 32.422 14.722 1.00 18.64 105 ALA A O 1
ATOM 882 N N . LEU A 1 128 ? 52.463 34.277 15.910 1.00 18.12 106 LEU A N 1
ATOM 883 C CA . LEU A 1 128 ? 53.264 33.577 16.908 1.00 18.52 106 LEU A CA 1
ATOM 884 C C . LEU A 1 128 ? 52.423 32.734 17.850 1.00 19.24 106 LEU A C 1
ATOM 885 O O . LEU A 1 128 ? 52.884 31.702 18.338 1.00 19.10 106 LEU A O 1
ATOM 890 N N . LEU A 1 129 ? 51.198 33.183 18.110 1.00 19.58 107 LEU A N 1
ATOM 891 C CA . LEU A 1 129 ? 50.320 32.487 19.045 1.00 20.75 107 LEU A CA 1
ATOM 892 C C . LEU A 1 129 ? 49.297 31.563 18.376 1.00 21.17 107 LEU A C 1
ATOM 893 O O . LEU A 1 129 ? 48.498 30.933 19.063 1.00 21.54 107 LEU A O 1
ATOM 898 N N . ALA A 1 130 ? 49.343 31.462 17.047 1.00 22.02 108 ALA A N 1
ATOM 899 C CA . ALA A 1 130 ? 48.407 30.616 16.284 1.00 22.70 108 ALA A CA 1
ATOM 900 C C . ALA A 1 130 ? 48.381 29.118 16.665 1.00 23.29 108 ALA A C 1
ATOM 901 O O . ALA A 1 130 ? 47.293 28.532 16.766 1.00 23.62 108 ALA A O 1
ATOM 903 N N . PRO A 1 131 ? 49.562 28.487 16.867 1.00 23.55 109 PRO A N 1
ATOM 904 C CA . PRO A 1 131 ? 49.564 27.080 17.294 1.00 23.57 109 PRO A CA 1
ATOM 905 C C . PRO A 1 131 ? 48.795 26.827 18.593 1.00 23.12 109 PRO A C 1
ATOM 906 O O . PRO A 1 131 ? 48.253 25.740 18.776 1.00 23.35 109 PRO A O 1
ATOM 910 N N . LEU A 1 132 ? 48.759 27.826 19.476 1.00 22.47 110 LEU A N 1
ATOM 911 C CA . LEU A 1 132 ? 47.991 27.771 20.717 1.00 21.86 110 LEU A CA 1
ATOM 912 C C . LEU A 1 132 ? 46.513 27.488 20.439 1.00 20.85 110 LEU A C 1
ATOM 913 O O . LEU A 1 132 ? 45.882 26.659 21.101 1.00 20.34 110 LEU A O 1
ATOM 918 N N . LEU A 1 133 ? 45.973 28.191 19.452 1.00 19.94 111 LEU A N 1
ATOM 919 C CA . LEU A 1 133 ? 44.548 28.141 19.149 1.00 19.76 111 LEU A CA 1
ATOM 920 C C . LEU A 1 133 ? 44.111 26.803 18.563 1.00 19.75 111 LEU A C 1
ATOM 921 O O . LEU A 1 133 ? 42.938 26.452 18.634 1.00 19.44 111 LEU A O 1
ATOM 926 N N . GLN A 1 134 ? 45.058 26.057 17.996 1.00 19.94 112 GLN A N 1
ATOM 927 C CA . GLN A 1 134 ? 44.753 24.743 17.432 1.00 20.27 112 GLN A CA 1
ATOM 928 C C . GLN A 1 134 ? 44.381 23.713 18.505 1.00 19.78 112 GLN A C 1
ATOM 929 O O . GLN A 1 134 ? 43.580 22.813 18.249 1.00 19.82 112 GLN A O 1
ATOM 935 N N . GLN A 1 135 ? 44.942 23.851 19.705 1.00 19.23 113 GLN A N 1
ATOM 936 C CA . GLN A 1 135 ? 44.769 22.829 20.742 1.00 18.95 113 GLN A CA 1
ATOM 937 C C . GLN A 1 135 ? 44.222 23.327 22.083 1.00 17.50 113 GLN A C 1
ATOM 938 O O . GLN A 1 135 ? 44.232 22.590 23.073 1.00 17.86 113 GLN A O 1
ATOM 944 N N . ARG A 1 136 ? 43.742 24.572 22.111 1.00 15.65 114 ARG A N 1
ATOM 945 C CA . ARG A 1 136 ? 43.145 25.149 23.315 1.00 13.45 114 ARG A CA 1
ATOM 946 C C . ARG A 1 136 ? 42.267 26.348 22.965 1.00 12.28 114 ARG A C 1
ATOM 947 O O . ARG A 1 136 ? 42.521 27.050 21.982 1.00 11.36 114 ARG A O 1
ATOM 955 N N . ARG A 1 137 ? 41.226 26.552 23.768 1.00 11.09 115 ARG A N 1
ATOM 956 C CA . ARG A 1 137 ? 40.458 27.785 23.735 1.00 10.23 115 ARG A CA 1
ATOM 957 C C . ARG A 1 137 ? 41.236 28.822 24.522 1.00 9.63 115 ARG A C 1
ATOM 958 O O . ARG A 1 137 ? 41.472 28.655 25.727 1.00 9.37 115 ARG A O 1
ATOM 966 N N . VAL A 1 138 ? 41.632 29.887 23.835 1.00 8.68 116 VAL A N 1
ATOM 967 C CA . VAL A 1 138 ? 42.454 30.929 24.450 1.00 8.43 116 VAL A CA 1
ATOM 968 C C . VAL A 1 138 ? 41.902 32.302 24.094 1.00 8.37 116 VAL A C 1
ATOM 969 O O . VAL A 1 138 ? 41.644 32.577 22.926 1.00 8.50 116 VAL A O 1
ATOM 973 N N . GLY A 1 139 ? 41.711 33.152 25.103 1.00 7.90 117 GLY A N 1
ATOM 974 C CA . GLY A 1 139 ? 41.418 34.572 24.865 1.00 8.75 117 GLY A CA 1
ATOM 975 C C . GLY A 1 139 ? 42.730 35.310 24.629 1.00 8.44 117 GLY A C 1
ATOM 976 O O . GLY A 1 139 ? 43.719 35.045 25.316 1.00 8.26 117 GLY A O 1
ATOM 977 N N . LEU A 1 140 ? 42.764 36.176 23.617 1.00 8.61 118 LEU A N 1
ATOM 978 C CA . LEU A 1 140 ? 43.985 36.922 23.278 1.00 9.43 118 LEU A CA 1
ATOM 979 C C . LEU A 1 140 ? 43.629 38.378 23.012 1.00 10.34 118 LEU A C 1
ATOM 980 O O . LEU A 1 140 ? 42.826 38.678 22.120 1.00 10.47 118 LEU A O 1
ATOM 985 N N . THR A 1 141 ? 44.231 39.272 23.796 1.00 10.17 119 THR A N 1
ATOM 986 C CA . THR A 1 141 ? 43.954 40.702 23.726 1.00 10.83 119 THR A CA 1
ATOM 987 C C . THR A 1 141 ? 45.274 41.464 23.685 1.00 10.25 119 THR A C 1
ATOM 988 O O . THR A 1 141 ? 46.209 41.115 24.393 1.00 9.95 119 THR A O 1
ATOM 992 N N . PHE A 1 142 ? 45.346 42.475 22.824 1.00 9.81 120 PHE A N 1
ATOM 993 C CA . PHE A 1 142 ? 46.516 43.350 22.735 1.00 9.55 120 PHE A CA 1
ATOM 994 C C . PHE A 1 142 ? 46.068 44.805 22.796 1.00 9.44 120 PHE A C 1
ATOM 995 O O . PHE A 1 142 ? 45.150 45.214 22.082 1.00 9.48 120 PHE A O 1
ATOM 1003 N N . GLN A 1 143 ? 46.720 45.587 23.658 1.00 9.48 121 GLN A N 1
ATOM 1004 C CA . GLN A 1 143 ? 46.405 47.013 23.799 1.00 8.97 121 GLN A CA 1
ATOM 1005 C C . GLN A 1 143 ? 47.686 47.811 23.771 1.00 8.83 121 GLN A C 1
ATOM 1006 O O . GLN A 1 143 ? 48.719 47.334 24.230 1.00 8.42 121 GLN A O 1
ATOM 1012 N N . ILE A 1 144 ? 47.608 49.019 23.222 1.00 8.80 122 ILE A N 1
ATOM 1013 C CA . ILE A 1 144 ? 48.720 49.967 23.303 1.00 8.75 122 ILE A CA 1
ATOM 1014 C C . ILE A 1 144 ? 48.303 51.146 24.163 1.00 9.37 122 ILE A C 1
ATOM 1015 O O . ILE A 1 144 ? 47.288 51.777 23.889 1.00 9.60 122 ILE A O 1
ATOM 1020 N N . ASP A 1 145 ? 49.083 51.423 25.207 1.00 9.51 123 ASP A N 1
ATOM 1021 C CA . ASP A 1 145 ? 48.881 52.603 26.046 1.00 10.49 123 ASP A CA 1
ATOM 1022 C C . ASP A 1 145 ? 49.990 53.605 25.754 1.00 10.71 123 ASP A C 1
ATOM 1023 O O . ASP A 1 145 ? 51.108 53.215 25.416 1.00 11.00 123 ASP A O 1
ATOM 1028 N N . VAL A 1 146 ? 49.680 54.894 25.885 1.00 10.99 124 VAL A N 1
ATOM 1029 C CA . VAL A 1 146 ? 50.711 55.929 25.795 1.00 11.57 124 VAL A CA 1
ATOM 1030 C C . VAL A 1 146 ? 51.117 56.304 27.223 1.00 12.04 124 VAL A C 1
ATOM 1031 O O . VAL A 1 146 ? 50.270 56.623 28.055 1.00 12.25 124 VAL A O 1
ATOM 1035 N N . GLY A 1 147 ? 52.412 56.234 27.513 1.00 12.47 125 GLY A N 1
ATOM 1036 C CA . GLY A 1 147 ? 52.907 56.575 28.843 1.00 12.97 125 GLY A CA 1
ATOM 1037 C C . GLY A 1 147 ? 52.570 58.011 29.186 1.00 13.05 125 GLY A C 1
ATOM 1038 O O . GLY A 1 147 ? 52.785 58.913 28.373 1.00 13.90 125 GLY A O 1
ATOM 1039 N N . ALA A 1 148 ? 52.014 58.211 30.376 1.00 12.94 126 ALA A N 1
ATOM 1040 C CA . ALA A 1 148 ? 51.734 59.548 30.895 1.00 13.35 126 ALA A CA 1
ATOM 1041 C C . ALA A 1 148 ? 52.499 59.787 32.201 1.00 13.17 126 ALA A C 1
ATOM 1042 O O . ALA A 1 148 ? 52.023 60.496 33.092 1.00 13.29 126 ALA A O 1
ATOM 1044 N N . GLU A 1 149 ? 53.694 59.208 32.301 1.00 13.24 127 GLU A N 1
ATOM 1045 C CA . GLU A 1 149 ? 54.510 59.352 33.511 1.00 13.19 127 GLU A CA 1
ATOM 1046 C C . GLU A 1 149 ? 54.906 60.811 33.774 1.00 12.91 127 GLU A C 1
ATOM 1047 O O . GLU A 1 149 ? 55.057 61.607 32.839 1.00 13.21 127 GLU A O 1
ATOM 1053 N N . VAL A 1 150 ? 55.062 61.146 35.050 1.00 12.82 128 VAL A N 1
ATOM 1054 C CA . VAL A 1 150 ? 55.451 62.505 35.459 1.00 13.38 128 VAL A CA 1
ATOM 1055 C C . VAL A 1 150 ? 56.943 62.613 35.776 1.00 13.68 128 VAL A C 1
ATOM 1056 O O . VAL A 1 150 ? 57.468 63.709 36.024 1.00 13.97 128 VAL A O 1
ATOM 1060 N N . TYR A 1 151 ? 57.623 61.472 35.769 1.00 13.59 129 TYR A N 1
ATOM 1061 C CA . TYR A 1 151 ? 59.059 61.413 36.036 1.00 13.86 129 TYR A CA 1
ATOM 1062 C C . TYR A 1 151 ? 59.651 60.181 35.364 1.00 14.26 129 TYR A C 1
ATOM 1063 O O . TYR A 1 151 ? 59.022 59.115 35.356 1.00 13.42 129 TYR A O 1
ATOM 1072 N N . ASP A 1 152 ? 60.840 60.345 34.780 1.00 14.42 130 ASP A N 1
ATOM 1073 C CA . ASP A 1 152 ? 61.626 59.228 34.240 1.00 14.82 130 ASP A CA 1
ATOM 1074 C C . ASP A 1 152 ? 63.063 59.310 34.714 1.00 14.71 130 ASP A C 1
ATOM 1075 O O . ASP A 1 152 ? 63.598 60.404 34.929 1.00 14.83 130 ASP A O 1
ATOM 1080 N N . ALA A 1 153 ? 63.678 58.140 34.854 1.00 14.45 131 ALA A N 1
ATOM 1081 C CA . ALA A 1 153 ? 65.124 58.013 35.025 1.00 14.42 131 ALA A CA 1
ATOM 1082 C C . ALA A 1 153 ? 65.621 56.790 34.249 1.00 14.70 131 ALA A C 1
ATOM 1083 O O . ALA A 1 153 ? 65.037 55.712 34.334 1.00 14.42 131 ALA A O 1
ATOM 1085 N N . LYS A 1 154 ? 66.683 56.987 33.471 1.00 14.71 132 LYS A N 1
ATOM 1086 C CA . LYS A 1 154 ? 67.353 55.916 32.732 1.00 15.45 132 LYS A CA 1
ATOM 1087 C C . LYS A 1 154 ? 68.762 55.841 33.296 1.00 15.45 132 LYS A C 1
ATOM 1088 O O . LYS A 1 154 ? 69.476 56.855 33.307 1.00 15.61 132 LYS A O 1
ATOM 1094 N N . PHE A 1 155 ? 69.165 54.661 33.763 1.00 15.18 133 PHE A N 1
ATOM 1095 C CA . PHE A 1 155 ? 70.437 54.536 34.491 1.00 15.10 133 PHE A CA 1
ATOM 1096 C C . PHE A 1 155 ? 71.184 53.211 34.326 1.00 15.13 133 PHE A C 1
ATOM 1097 O O . PHE A 1 155 ? 71.997 52.843 35.177 1.00 14.98 133 PHE A O 1
ATOM 1105 N N . GLY A 1 156 ? 70.938 52.517 33.221 1.00 14.92 134 GLY A N 1
ATOM 1106 C CA . GLY A 1 156 ? 71.654 51.277 32.933 1.00 15.25 134 GLY A CA 1
ATOM 1107 C C . GLY A 1 156 ? 72.916 51.522 32.126 1.00 15.76 134 GLY A C 1
ATOM 1108 O O . GLY A 1 156 ? 73.329 52.670 31.932 1.00 15.72 134 GLY A O 1
ATOM 1109 N N . ASN A 1 157 ? 73.512 50.444 31.632 1.00 15.91 135 ASN A N 1
ATOM 1110 C CA . ASN A 1 157 ? 74.694 50.537 30.766 1.00 16.41 135 ASN A CA 1
ATOM 1111 C C . ASN A 1 157 ? 74.459 49.876 29.403 1.00 16.84 135 ASN A C 1
ATOM 1112 O O . ASN A 1 157 ? 75.389 49.710 28.606 1.00 16.92 135 ASN A O 1
ATOM 1117 N N . LEU A 1 158 ? 73.213 49.486 29.148 1.00 17.15 136 LEU A N 1
ATOM 1118 C CA . LEU A 1 158 ? 72.863 48.791 27.910 1.00 18.08 136 LEU A CA 1
ATOM 1119 C C . LEU A 1 158 ? 72.906 49.719 26.701 1.00 19.09 136 LEU A C 1
ATOM 1120 O O . LEU A 1 158 ? 73.323 49.310 25.613 1.00 19.00 136 LEU A O 1
ATOM 1125 N N . HIS A 1 159 ? 72.495 50.969 26.914 1.00 20.50 137 HIS A N 1
ATOM 1126 C CA . HIS A 1 159 ? 72.384 51.971 25.853 1.00 22.09 137 HIS A CA 1
ATOM 1127 C C . HIS A 1 159 ? 73.682 52.184 25.067 1.00 23.09 137 HIS A C 1
ATOM 1128 O O . HIS A 1 159 ? 73.644 52.491 23.873 1.00 23.22 137 HIS A O 1
ATOM 1135 N N . ALA A 1 160 ? 74.814 52.006 25.747 1.00 24.18 138 ALA A N 1
ATOM 1136 C CA . ALA A 1 160 ? 76.145 52.207 25.162 1.00 25.21 138 ALA A CA 1
ATOM 1137 C C . ALA A 1 160 ? 76.422 51.329 23.942 1.00 25.77 138 ALA A C 1
ATOM 1138 O O . ALA A 1 160 ? 77.205 51.707 23.066 1.00 26.32 138 ALA A O 1
ATOM 1140 N N . LEU A 1 161 ? 75.776 50.168 23.878 1.00 26.19 139 LEU A N 1
ATOM 1141 C CA . LEU A 1 161 ? 75.926 49.265 22.734 1.00 26.69 139 LEU A CA 1
ATOM 1142 C C . LEU A 1 161 ? 75.169 49.706 21.482 1.00 27.05 139 LEU A C 1
ATOM 1143 O O . LEU A 1 161 ? 75.375 49.138 20.406 1.00 27.55 139 LEU A O 1
ATOM 1148 N N . PHE A 1 162 ? 74.297 50.704 21.618 1.00 27.12 140 PHE A N 1
ATOM 1149 C CA . PHE A 1 162 ? 73.396 51.093 20.527 1.00 27.20 140 PHE A CA 1
ATOM 1150 C C . PHE A 1 162 ? 73.427 52.593 20.242 1.00 27.74 140 PHE A C 1
ATOM 1151 O O . PHE A 1 162 ? 74.486 53.225 20.316 1.00 28.73 140 PHE A O 1
ATOM 1159 N N . ASN B 1 17 ? 44.039 64.991 47.101 1.00 34.91 -5 ASN B N 1
ATOM 1160 C CA . ASN B 1 17 ? 43.608 64.422 48.415 1.00 34.68 -5 ASN B CA 1
ATOM 1161 C C . ASN B 1 17 ? 44.675 63.530 49.042 1.00 34.17 -5 ASN B C 1
ATOM 1162 O O . A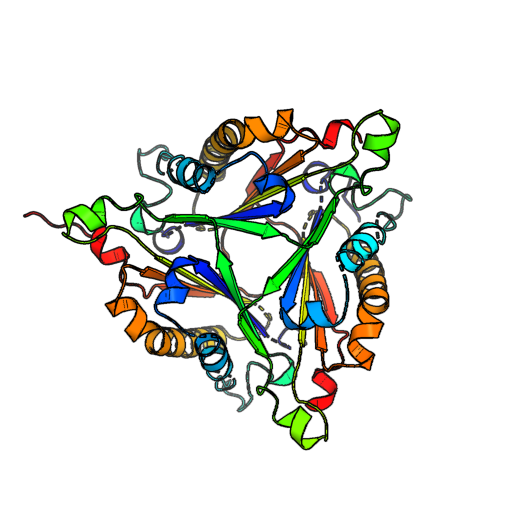SN B 1 17 ? 45.433 62.861 48.332 1.00 34.14 -5 ASN B O 1
ATOM 1167 N N . LEU B 1 18 ? 44.715 63.520 50.374 1.00 33.39 -4 LEU B N 1
ATOM 1168 C CA . LEU B 1 18 ? 45.607 62.638 51.120 1.00 32.69 -4 LEU B CA 1
ATOM 1169 C C . LEU B 1 18 ? 45.190 61.174 50.974 1.00 31.79 -4 LEU B C 1
ATOM 1170 O O . LEU B 1 18 ? 46.042 60.280 50.987 1.00 31.64 -4 LEU B O 1
ATOM 1175 N N . TYR B 1 19 ? 43.884 60.936 50.837 1.00 30.64 -3 TYR B N 1
ATOM 1176 C CA . TYR B 1 19 ? 43.374 59.580 50.605 1.00 29.58 -3 TYR B CA 1
ATOM 1177 C C . TYR B 1 19 ? 43.981 58.958 49.345 1.00 28.61 -3 TYR B C 1
ATOM 1178 O O . TYR B 1 19 ? 44.450 57.821 49.380 1.00 28.22 -3 TYR B O 1
ATOM 1187 N N . PHE B 1 20 ? 43.980 59.713 48.246 1.00 27.78 -2 PHE B N 1
ATOM 1188 C CA . PHE B 1 20 ? 44.544 59.245 46.978 1.00 27.11 -2 PHE B CA 1
ATOM 1189 C C . PHE B 1 20 ? 46.038 58.933 47.063 1.00 26.70 -2 PHE B C 1
ATOM 1190 O O . PHE B 1 20 ? 46.551 58.136 46.276 1.00 26.24 -2 PHE B O 1
ATOM 1198 N N . GLN B 1 21 ? 46.724 59.566 48.018 1.00 26.08 -1 GLN B N 1
ATOM 1199 C CA . GLN B 1 21 ? 48.169 59.397 48.200 1.00 25.77 -1 GLN B CA 1
ATOM 1200 C C . GLN B 1 21 ? 48.529 58.351 49.268 1.00 25.49 -1 GLN B C 1
ATOM 1201 O O . GLN B 1 21 ? 49.703 58.182 49.613 1.00 25.36 -1 GLN B O 1
ATOM 1207 N N . SER B 1 22 ? 47.527 57.627 49.764 1.00 24.75 0 SER B N 1
ATOM 1208 C CA . SER B 1 22 ? 47.729 56.694 50.876 1.00 24.24 0 SER B CA 1
ATOM 1209 C C . SER B 1 22 ? 48.101 55.261 50.467 1.00 24.01 0 SER B C 1
ATOM 1210 O O . SER B 1 22 ? 48.250 54.394 51.329 1.00 23.82 0 SER B O 1
ATOM 1221 N N . PRO B 1 24 ? 50.838 54.181 47.985 1.00 20.75 2 PRO B N 1
ATOM 1222 C CA . PRO B 1 24 ? 51.903 54.161 46.976 1.00 19.74 2 PRO B CA 1
ATOM 1223 C C . PRO B 1 24 ? 52.536 52.771 46.805 1.00 18.72 2 PRO B C 1
ATOM 1224 O O . PRO B 1 24 ? 52.945 52.149 47.787 1.00 18.34 2 PRO B O 1
ATOM 1228 N N . HIS B 1 25 ? 52.587 52.297 45.562 1.00 17.16 3 HIS B N 1
ATOM 1229 C CA . HIS B 1 25 ? 53.076 50.958 45.242 1.00 16.39 3 HIS B CA 1
ATOM 1230 C C . HIS B 1 25 ? 54.186 51.099 44.227 1.00 14.57 3 HIS B C 1
ATOM 1231 O O . HIS B 1 25 ? 53.985 51.702 43.174 1.00 13.77 3 HIS B O 1
ATOM 1238 N N . LEU B 1 26 ? 55.353 50.543 44.532 1.00 13.08 4 LEU B N 1
ATOM 1239 C CA . LEU B 1 26 ? 56.429 50.468 43.553 1.00 12.13 4 LEU B CA 1
ATOM 1240 C C . LEU B 1 26 ? 56.604 49.013 43.129 1.00 11.67 4 LEU B C 1
ATOM 1241 O O . LEU B 1 26 ? 56.896 48.155 43.961 1.00 11.27 4 LEU B O 1
ATOM 1246 N N . VAL B 1 27 ? 56.418 48.763 41.836 1.00 10.77 5 VAL B N 1
ATOM 1247 C CA . VAL B 1 27 ? 56.565 47.432 41.250 1.00 11.02 5 VAL B CA 1
ATOM 1248 C C . VAL B 1 27 ? 57.819 47.384 40.386 1.00 10.59 5 VAL B C 1
ATOM 1249 O O . VAL B 1 27 ? 58.043 48.260 39.541 1.00 10.50 5 VAL B O 1
ATOM 1253 N N . ILE B 1 28 ? 58.623 46.349 40.598 1.00 10.56 6 ILE B N 1
ATOM 1254 C CA . ILE B 1 28 ? 59.827 46.115 39.811 1.00 10.79 6 ILE B CA 1
ATOM 1255 C C . ILE B 1 28 ? 59.628 44.893 38.916 1.00 10.74 6 ILE B C 1
ATOM 1256 O O . ILE B 1 28 ? 59.378 43.788 39.404 1.00 10.55 6 ILE B O 1
ATOM 1261 N N . LEU B 1 29 ? 59.714 45.108 37.610 1.00 10.57 7 LEU B N 1
ATOM 1262 C CA . LEU B 1 29 ? 59.680 44.013 36.636 1.00 11.29 7 LEU B CA 1
ATOM 1263 C C . LEU B 1 29 ? 61.089 43.855 36.098 1.00 11.62 7 LEU B C 1
ATOM 1264 O O . LEU B 1 29 ? 61.683 44.816 35.627 1.00 12.12 7 LEU B O 1
ATOM 1269 N N . TYR B 1 30 ? 61.643 42.653 36.192 1.00 11.58 8 TYR B N 1
ATOM 1270 C CA . TYR B 1 30 ? 63.040 42.483 35.806 1.00 12.11 8 TYR B CA 1
ATOM 1271 C C . TYR B 1 30 ? 63.311 41.124 35.186 1.00 12.73 8 TYR B C 1
ATOM 1272 O O . TYR B 1 30 ? 62.594 40.174 35.465 1.00 12.11 8 TYR B O 1
ATOM 1281 N N . SER B 1 31 ? 64.339 41.049 34.343 1.00 13.13 9 SER B N 1
ATOM 1282 C CA . SER B 1 31 ? 64.733 39.786 33.709 1.00 14.39 9 SER B CA 1
ATOM 1283 C C . SER B 1 31 ? 65.250 38.823 34.760 1.00 14.72 9 SER B C 1
ATOM 1284 O O . SER B 1 31 ? 66.059 39.194 35.613 1.00 14.99 9 SER B O 1
ATOM 1287 N N . GLY B 1 32 ? 64.769 37.581 34.703 1.00 15.70 10 GLY B N 1
ATOM 1288 C CA . GLY B 1 32 ? 65.064 36.591 35.740 1.00 16.95 10 GLY B CA 1
ATOM 1289 C C . GLY B 1 32 ? 66.545 36.317 35.943 1.00 17.81 10 GLY B C 1
ATOM 1290 O O . GLY B 1 32 ? 66.958 35.914 37.033 1.00 18.37 10 GLY B O 1
ATOM 1291 N N . ASN B 1 33 ? 67.351 36.538 34.904 1.00 18.76 11 ASN B N 1
ATOM 1292 C CA . ASN B 1 33 ? 68.807 36.341 35.020 1.00 19.74 11 ASN B CA 1
ATOM 1293 C C . ASN B 1 33 ? 69.499 37.252 36.043 1.00 20.48 11 ASN B C 1
ATOM 1294 O O . ASN B 1 33 ? 70.612 36.957 36.478 1.00 21.01 11 ASN B O 1
ATOM 1299 N N . LEU B 1 34 ? 68.836 38.337 36.444 1.00 21.18 12 LEU B N 1
ATOM 1300 C CA . LEU B 1 34 ? 69.399 39.249 37.450 1.00 21.86 12 LEU B CA 1
ATOM 1301 C C . LEU B 1 34 ? 69.430 38.680 38.877 1.00 22.75 12 LEU B C 1
ATOM 1302 O O . LEU B 1 34 ? 70.156 39.189 39.737 1.00 22.89 12 LEU B O 1
ATOM 1307 N N . ASP B 1 35 ? 68.643 37.637 39.126 1.00 23.97 13 ASP B N 1
ATOM 1308 C CA . ASP B 1 35 ? 68.642 36.964 40.429 1.00 25.52 13 ASP B CA 1
ATOM 1309 C C . ASP B 1 35 ? 69.991 36.312 40.750 1.00 26.76 13 ASP B C 1
ATOM 1310 O O . ASP B 1 35 ? 70.313 36.097 41.920 1.00 26.85 13 ASP B O 1
ATOM 1315 N N . ARG B 1 36 ? 70.773 36.026 39.707 1.00 28.22 14 ARG B N 1
ATOM 1316 C CA . ARG B 1 36 ? 72.080 35.369 39.843 1.00 29.87 14 ARG B CA 1
ATOM 1317 C C . ARG B 1 36 ? 72.970 35.967 40.941 1.00 30.44 14 ARG B C 1
ATOM 1318 O O . ARG B 1 36 ? 73.349 35.262 41.882 1.00 31.15 14 ARG B O 1
ATOM 1326 N N . ASP B 1 37 ? 73.286 37.257 40.840 1.00 30.85 15 ASP B N 1
ATOM 1327 C CA . ASP B 1 37 ? 74.153 37.904 41.835 1.00 31.20 15 ASP B CA 1
ATOM 1328 C C . ASP B 1 37 ? 73.618 39.229 42.379 1.00 30.65 15 ASP B C 1
ATOM 1329 O O . ASP B 1 37 ? 74.312 40.255 42.371 1.00 30.73 15 ASP B O 1
ATOM 1334 N N . LEU B 1 38 ? 72.377 39.192 42.859 1.00 29.70 16 LEU B N 1
ATOM 1335 C CA . LEU B 1 38 ? 71.799 40.312 43.588 1.00 28.73 16 LEU B CA 1
ATOM 1336 C C . LEU B 1 38 ? 70.642 39.820 44.445 1.00 27.77 16 LEU B C 1
ATOM 1337 O O . LEU B 1 38 ? 69.851 38.986 44.003 1.00 27.99 16 LEU B O 1
ATOM 1342 N N . ASP B 1 39 ? 70.558 40.338 45.668 1.00 26.37 17 ASP B N 1
ATOM 1343 C CA . ASP B 1 39 ? 69.463 40.028 46.585 1.00 25.32 17 ASP B CA 1
ATOM 1344 C C . ASP B 1 39 ? 68.326 41.023 46.346 1.00 24.05 17 ASP B C 1
ATOM 1345 O O . ASP B 1 39 ? 68.360 42.144 46.854 1.00 22.95 17 ASP B O 1
ATOM 1358 N N . GLY B 1 41 ? 65.247 41.036 47.345 1.00 19.88 19 GLY B N 1
ATOM 1359 C CA . GLY B 1 41 ? 64.553 41.356 48.591 1.00 19.01 19 GLY B CA 1
ATOM 1360 C C . GLY B 1 41 ? 65.176 42.560 49.282 1.00 18.20 19 GLY B C 1
ATOM 1361 O O . GLY B 1 41 ? 64.473 43.426 49.807 1.00 17.84 19 GLY B O 1
ATOM 1362 N N . ALA B 1 42 ? 66.505 42.613 49.269 1.00 17.40 20 ALA B N 1
ATOM 1363 C CA . ALA B 1 42 ? 67.246 43.719 49.865 1.00 16.83 20 ALA B CA 1
ATOM 1364 C C . ALA B 1 42 ? 67.066 45.007 49.070 1.00 16.29 20 ALA B C 1
ATOM 1365 O O . ALA B 1 42 ? 67.025 46.101 49.643 1.00 15.97 20 ALA B O 1
ATOM 1367 N N . VAL B 1 43 ? 66.969 44.876 47.749 1.00 15.13 21 VAL B N 1
ATOM 1368 C CA . VAL B 1 43 ? 66.680 46.024 46.890 1.00 14.77 21 VAL B CA 1
ATOM 1369 C C . VAL B 1 43 ? 65.296 46.588 47.218 1.00 14.66 21 VAL B C 1
ATOM 1370 O O . VAL B 1 43 ? 65.134 47.804 47.347 1.00 14.59 21 VAL B O 1
ATOM 1374 N N . CYS B 1 44 ? 64.305 45.707 47.366 1.00 14.46 22 CYS B N 1
ATOM 1375 C CA . CYS B 1 44 ? 62.952 46.147 47.746 1.00 14.28 22 CYS B CA 1
ATOM 1376 C C . CYS B 1 44 ? 62.955 46.949 49.042 1.00 14.13 22 CYS B C 1
ATOM 1377 O O . CYS B 1 44 ? 62.387 48.043 49.103 1.00 13.64 22 CYS B O 1
ATOM 1380 N N . ARG B 1 45 ? 63.609 46.411 50.068 1.00 14.03 23 ARG B N 1
ATOM 1381 C CA . ARG B 1 45 ? 63.715 47.110 51.351 1.00 14.57 23 ARG B CA 1
ATOM 1382 C C . ARG B 1 45 ? 64.423 48.463 51.244 1.00 14.18 23 ARG B C 1
ATOM 1383 O O . ARG B 1 45 ? 63.991 49.437 51.856 1.00 13.73 23 ARG B O 1
ATOM 1391 N N . GLY B 1 46 ? 65.499 48.518 50.463 1.00 14.36 24 GLY B N 1
ATOM 1392 C CA . GLY B 1 46 ? 66.241 49.764 50.236 1.00 14.24 24 GLY B CA 1
ATOM 1393 C C . GLY B 1 46 ? 65.410 50.841 49.553 1.00 14.46 24 GLY B C 1
ATOM 1394 O O . GLY B 1 46 ? 65.487 52.028 49.903 1.00 14.25 24 GLY B O 1
ATOM 1395 N N . LEU B 1 47 ? 64.611 50.432 48.568 1.00 14.20 25 LEU B N 1
ATOM 1396 C CA . LEU B 1 47 ? 63.723 51.359 47.862 1.00 14.22 25 LEU B CA 1
ATOM 1397 C C . LEU B 1 47 ? 62.581 51.859 48.744 1.00 14.46 25 LEU B C 1
ATOM 1398 O O . LEU B 1 47 ? 62.246 53.047 48.709 1.00 14.47 25 LEU B O 1
ATOM 1403 N N . ALA B 1 48 ? 61.999 50.959 49.533 1.00 14.48 26 ALA B N 1
ATOM 1404 C CA . ALA B 1 48 ? 60.967 51.324 50.495 1.00 14.97 26 ALA B CA 1
ATOM 1405 C C . ALA B 1 48 ? 61.533 52.349 51.476 1.00 15.54 26 ALA B C 1
ATOM 1406 O O . ALA B 1 48 ? 60.905 53.371 51.732 1.00 15.32 26 ALA B O 1
ATOM 1408 N N . ASP B 1 49 ? 62.731 52.069 51.996 1.00 16.28 27 ASP B N 1
ATOM 1409 C CA . ASP B 1 49 ? 63.403 52.977 52.931 1.00 17.19 27 ASP B CA 1
ATOM 1410 C C . ASP B 1 49 ? 63.585 54.354 52.304 1.00 16.95 27 ASP B C 1
ATOM 1411 O O . ASP B 1 49 ? 63.302 55.362 52.944 1.00 16.93 27 ASP B O 1
ATOM 1416 N N . ALA B 1 50 ? 64.016 54.380 51.042 1.00 16.68 28 ALA B N 1
ATOM 1417 C CA . ALA B 1 50 ? 64.212 55.624 50.284 1.00 16.85 28 ALA B CA 1
ATOM 1418 C C . ALA B 1 50 ? 62.928 56.439 50.112 1.00 17.06 28 ALA B C 1
ATOM 1419 O O . ALA B 1 50 ? 62.940 57.658 50.294 1.00 17.25 28 ALA B O 1
ATOM 1429 N N . LEU B 1 52 ? 60.359 56.385 52.050 1.00 17.57 30 LEU B N 1
ATOM 1430 C CA . LEU B 1 52 ? 59.943 56.869 53.357 1.00 18.84 30 LEU B CA 1
ATOM 1431 C C . LEU B 1 52 ? 60.729 58.093 53.834 1.00 18.96 30 LEU B C 1
ATOM 1432 O O . LEU B 1 52 ? 60.307 58.754 54.783 1.00 19.70 30 LEU B O 1
ATOM 1437 N N . THR B 1 53 ? 61.844 58.399 53.166 1.00 19.33 31 THR B N 1
ATOM 1438 C CA . THR B 1 53 ? 62.678 59.571 53.517 1.00 19.58 31 THR B CA 1
ATOM 1439 C C . THR B 1 53 ? 62.219 60.857 52.833 1.00 19.72 31 THR B C 1
ATOM 1440 O O . THR B 1 53 ? 62.640 61.953 53.219 1.00 19.79 31 THR B O 1
ATOM 1444 N N . VAL B 1 54 ? 61.373 60.727 51.814 1.00 19.39 32 VAL B N 1
ATOM 1445 C CA . VAL B 1 54 ? 60.970 61.876 50.999 1.00 19.58 32 VAL B CA 1
ATOM 1446 C C . VAL B 1 54 ? 60.083 62.845 51.792 1.00 20.11 32 VAL B C 1
ATOM 1447 O O . VAL B 1 54 ? 59.053 62.452 52.336 1.00 19.77 32 VAL B O 1
ATOM 1451 N N . ARG B 1 55 ? 60.511 64.104 51.867 1.00 20.80 33 ARG B N 1
ATOM 1452 C CA . ARG B 1 55 ? 59.748 65.145 52.566 1.00 21.81 33 ARG B CA 1
ATOM 1453 C C . ARG B 1 55 ? 59.425 66.283 51.612 1.00 22.50 33 ARG B C 1
ATOM 1454 O O . ARG B 1 55 ? 60.264 66.655 50.787 1.00 22.53 33 ARG B O 1
ATOM 1462 N N . ASP B 1 56 ? 58.220 66.840 51.726 1.00 23.50 34 ASP B N 1
ATOM 1463 C CA . ASP B 1 56 ? 57.867 68.024 50.939 1.00 25.05 34 ASP B CA 1
ATOM 1464 C C . ASP B 1 56 ? 58.447 69.287 51.589 1.00 25.97 34 ASP B C 1
ATOM 1465 O O . ASP B 1 56 ? 59.119 69.199 52.620 1.00 25.80 34 ASP B O 1
ATOM 1470 N N . ASP B 1 57 ? 58.196 70.450 50.988 1.00 27.23 35 ASP B N 1
ATOM 1471 C CA . ASP B 1 57 ? 58.752 71.714 51.494 1.00 28.51 35 ASP B CA 1
ATOM 1472 C C . ASP B 1 57 ? 58.244 72.104 52.886 1.00 28.72 35 ASP B C 1
ATOM 1473 O O . ASP B 1 57 ? 58.805 72.999 53.527 1.00 29.01 35 ASP B O 1
ATOM 1478 N N . GLU B 1 58 ? 57.194 71.427 53.344 1.00 28.90 36 GLU B N 1
ATOM 1479 C CA . GLU B 1 58 ? 56.617 71.665 54.667 1.00 29.34 36 GLU B CA 1
ATOM 1480 C C . GLU B 1 58 ? 57.111 70.656 55.707 1.00 28.77 36 GLU B C 1
ATOM 1481 O O . GLU B 1 58 ? 56.749 70.739 56.879 1.00 28.98 36 GLU B O 1
ATOM 1487 N N . GLY B 1 59 ? 57.936 69.704 55.273 1.00 28.18 37 GLY B N 1
ATOM 1488 C CA . GLY B 1 59 ? 58.454 68.660 56.161 1.00 27.44 37 GLY B CA 1
ATOM 1489 C C . GLY B 1 59 ? 57.539 67.459 56.327 1.00 27.10 37 GLY B C 1
ATOM 1490 O O . GLY B 1 59 ? 57.789 66.588 57.174 1.00 27.29 37 GLY B O 1
ATOM 1491 N N . ARG B 1 60 ? 56.480 67.408 55.522 1.00 26.45 38 ARG B N 1
ATOM 1492 C CA . ARG B 1 60 ? 55.535 66.296 55.570 1.00 25.66 38 ARG B CA 1
ATOM 1493 C C . ARG B 1 60 ? 56.072 65.098 54.795 1.00 24.34 38 ARG B C 1
ATOM 1494 O O . ARG B 1 60 ? 56.686 65.251 53.740 1.00 23.79 38 ARG B O 1
ATOM 1502 N N . GLN B 1 61 ? 55.837 63.907 55.330 1.00 22.99 39 GLN B N 1
ATOM 1503 C CA . GLN B 1 61 ? 56.232 62.677 54.654 1.00 21.96 39 GLN B CA 1
ATOM 1504 C C . GLN B 1 61 ? 55.326 62.437 53.443 1.00 21.08 39 GLN B C 1
ATOM 1505 O O . GLN B 1 61 ? 54.111 62.313 53.590 1.00 21.00 39 GLN B O 1
ATOM 1511 N N . VAL B 1 62 ? 55.929 62.387 52.255 1.00 20.12 40 VAL B N 1
ATOM 1512 C CA . VAL B 1 62 ? 55.195 62.275 50.987 1.00 19.33 40 VAL B CA 1
ATOM 1513 C C . VAL B 1 62 ? 54.542 60.890 50.835 1.00 19.12 40 VAL B C 1
ATOM 1514 O O . VAL B 1 62 ? 53.394 60.775 50.379 1.00 18.68 40 VAL B O 1
ATOM 1518 N N . PHE B 1 63 ? 55.279 59.852 51.224 1.00 18.51 41 PHE B N 1
ATOM 1519 C CA . PHE B 1 63 ? 54.795 58.470 51.137 1.00 18.60 41 PHE B CA 1
ATOM 1520 C C . PHE B 1 63 ? 54.610 57.905 52.541 1.00 18.74 41 PHE B C 1
ATOM 1521 O O . PHE B 1 63 ? 55.595 57.669 53.249 1.00 19.26 41 PHE B O 1
ATOM 1529 N N . PRO B 1 64 ? 53.344 57.709 52.963 1.00 19.00 42 PRO B N 1
ATOM 1530 C CA . PRO B 1 64 ? 53.093 57.300 54.345 1.00 19.22 42 PRO B CA 1
ATOM 1531 C C . PRO B 1 64 ? 53.604 55.889 54.600 1.00 19.34 42 PRO B C 1
ATOM 1532 O O . PRO B 1 64 ? 53.576 55.048 53.698 1.00 19.16 42 PRO B O 1
ATOM 1536 N N . THR B 1 65 ? 54.088 55.646 55.811 1.00 19.39 43 THR B N 1
ATOM 1537 C CA . THR B 1 65 ? 54.713 54.370 56.133 1.00 19.64 43 THR B CA 1
ATOM 1538 C C . THR B 1 65 ? 53.734 53.214 55.978 1.00 19.54 43 THR B C 1
ATOM 1539 O O . THR B 1 65 ? 54.061 52.202 55.352 1.00 19.75 43 THR B O 1
ATOM 1543 N N . GLY B 1 66 ? 52.527 53.386 56.507 1.00 19.20 44 GLY B N 1
ATOM 1544 C CA . GLY B 1 66 ? 51.529 52.312 56.512 1.00 18.92 44 GLY B CA 1
ATOM 1545 C C . GLY B 1 66 ? 51.117 51.799 55.144 1.00 18.41 44 GLY B C 1
ATOM 1546 O O . GLY B 1 66 ? 50.812 50.615 54.983 1.00 18.55 44 GLY B O 1
ATOM 1547 N N . GLY B 1 67 ? 51.120 52.686 54.153 1.00 18.00 45 GLY B N 1
ATOM 1548 C CA . GLY B 1 67 ? 50.632 52.345 52.820 1.00 17.39 45 GLY B CA 1
ATOM 1549 C C . GLY B 1 67 ? 51.695 51.997 51.794 1.00 17.08 45 GLY B C 1
ATOM 1550 O O . GLY B 1 67 ? 51.368 51.650 50.660 1.00 16.87 45 GLY B O 1
ATOM 1551 N N . THR B 1 68 ? 52.964 52.074 52.189 1.00 16.47 46 THR B N 1
ATOM 1552 C CA . THR B 1 68 ? 54.070 51.852 51.255 1.00 16.33 46 THR B CA 1
ATOM 1553 C C . THR B 1 68 ? 54.300 50.360 51.007 1.00 15.78 46 THR B C 1
ATOM 1554 O O . THR B 1 68 ? 54.331 49.565 51.939 1.00 15.56 46 THR B O 1
ATOM 1558 N N . ARG B 1 69 ? 54.420 49.995 49.734 1.00 15.18 47 ARG B N 1
ATOM 1559 C CA . ARG B 1 69 ? 54.695 48.618 49.343 1.00 15.23 47 ARG B CA 1
ATOM 1560 C C . ARG B 1 69 ? 55.623 48.608 48.143 1.00 13.80 47 ARG B C 1
ATOM 1561 O O . ARG B 1 69 ? 55.458 49.401 47.217 1.00 13.66 47 ARG B O 1
ATOM 1569 N N . VAL B 1 70 ? 56.611 47.719 48.183 1.00 12.88 48 VAL B N 1
ATOM 1570 C CA . VAL B 1 70 ? 57.519 47.511 47.059 1.00 12.64 48 VAL B CA 1
ATOM 1571 C C . VAL B 1 70 ? 57.512 46.023 46.760 1.00 12.56 48 VAL B C 1
ATOM 1572 O O . VAL B 1 70 ? 57.570 45.205 47.667 1.00 12.60 48 VAL B O 1
ATOM 1576 N N . LEU B 1 71 ? 57.418 45.677 45.483 1.00 12.62 49 LEU B N 1
ATOM 1577 C CA . LEU B 1 71 ? 57.318 44.277 45.087 1.00 12.67 49 LEU B CA 1
ATOM 1578 C C . LEU B 1 71 ? 58.090 44.079 43.806 1.00 11.83 49 LEU B C 1
ATOM 1579 O O . LEU B 1 71 ? 58.145 44.974 42.960 1.00 11.90 49 LEU B O 1
ATOM 1584 N N . ALA B 1 72 ? 58.700 42.909 43.667 1.00 10.90 50 ALA B N 1
ATOM 1585 C CA . ALA B 1 72 ? 59.557 42.666 42.526 1.00 10.28 50 ALA B CA 1
ATOM 1586 C C . ALA B 1 72 ? 59.275 41.298 41.933 1.00 9.92 50 ALA B C 1
ATOM 1587 O O . ALA B 1 72 ? 59.120 40.309 42.662 1.00 10.18 50 ALA B O 1
ATOM 1589 N N . TYR B 1 73 ? 59.206 41.266 40.604 1.00 9.23 51 TYR B N 1
ATOM 1590 C CA . TYR B 1 73 ? 58.834 40.066 39.846 1.00 8.97 51 TYR B CA 1
ATOM 1591 C C . TYR B 1 73 ? 59.871 39.725 38.780 1.00 8.67 51 TYR B C 1
ATOM 1592 O O . TYR B 1 73 ? 60.008 40.455 37.794 1.00 8.06 51 TYR B O 1
ATOM 1601 N N . PRO B 1 74 ? 60.591 38.601 38.954 1.00 8.87 52 PRO B N 1
ATOM 1602 C CA . PRO B 1 74 ? 61.476 38.136 37.893 1.00 9.06 52 PRO B CA 1
ATOM 1603 C C . PRO B 1 74 ? 60.692 37.528 36.729 1.00 8.99 52 PRO B C 1
ATOM 1604 O O . PRO B 1 74 ? 59.875 36.621 36.924 1.00 9.39 52 PRO B O 1
ATOM 1608 N N . ALA B 1 75 ? 60.944 38.030 35.525 1.00 9.10 53 ALA B N 1
ATOM 1609 C CA . ALA B 1 75 ? 60.327 37.473 34.319 1.00 9.35 53 ALA B CA 1
ATOM 1610 C C . ALA B 1 75 ? 61.089 36.230 33.855 1.00 9.68 53 ALA B C 1
ATOM 1611 O O . ALA B 1 75 ? 62.305 36.290 33.632 1.00 10.12 53 ALA B O 1
ATOM 1613 N N . PRO B 1 76 ? 60.377 35.098 33.707 1.00 10.20 54 PRO B N 1
ATOM 1614 C CA . PRO B 1 76 ? 61.008 33.874 33.209 1.00 10.56 54 PRO B CA 1
ATOM 1615 C C . PRO B 1 76 ? 61.232 33.892 31.699 1.00 10.96 54 PRO B C 1
ATOM 1616 O O . PRO B 1 76 ? 62.058 33.130 31.198 1.00 11.44 54 PRO B O 1
ATOM 1620 N N . HIS B 1 77 ? 60.496 34.744 30.981 1.00 11.08 55 HIS B N 1
ATOM 1621 C CA . HIS B 1 77 ? 60.610 34.838 29.524 1.00 11.77 55 HIS B CA 1
ATOM 1622 C C . HIS B 1 77 ? 60.723 36.307 29.135 1.00 11.58 55 HIS B C 1
ATOM 1623 O O . HIS B 1 77 ? 59.961 37.150 29.612 1.00 11.01 55 HIS B O 1
ATOM 1630 N N . TYR B 1 78 ? 61.713 36.615 28.307 1.00 11.82 56 TYR B N 1
ATOM 1631 C CA . TYR B 1 78 ? 61.970 37.997 27.915 1.00 12.59 56 TYR B CA 1
ATOM 1632 C C . TYR B 1 78 ? 62.825 38.083 26.661 1.00 12.77 56 TYR B C 1
ATOM 1633 O O . TYR B 1 78 ? 63.543 37.137 26.303 1.00 13.36 56 TYR B O 1
ATOM 1642 N N . ALA B 1 79 ? 62.726 39.229 26.003 1.00 12.92 57 ALA B N 1
ATOM 1643 C CA . ALA B 1 79 ? 63.583 39.577 24.882 1.00 13.70 57 ALA B CA 1
ATOM 1644 C C . ALA B 1 79 ? 64.019 41.017 25.088 1.00 14.13 57 ALA B C 1
ATOM 1645 O O . ALA B 1 79 ? 63.200 41.899 25.366 1.00 14.06 57 ALA B O 1
ATOM 1647 N N . ILE B 1 80 ? 65.326 41.244 25.005 1.00 14.74 58 ILE B N 1
ATOM 1648 C CA . ILE B 1 80 ? 65.891 42.550 25.312 1.00 15.79 58 ILE B CA 1
ATOM 1649 C C . ILE B 1 80 ? 66.688 43.028 24.109 1.00 16.54 58 ILE B C 1
ATOM 1650 O O . ILE B 1 80 ? 67.587 42.318 23.628 1.00 16.32 58 ILE B O 1
ATOM 1655 N N . ALA B 1 81 ? 66.338 44.217 23.626 1.00 17.52 59 ALA B N 1
ATOM 1656 C CA . ALA B 1 81 ? 67.024 44.867 22.503 1.00 19.13 59 ALA B CA 1
ATOM 1657 C C . ALA B 1 81 ? 67.141 43.968 21.264 1.00 20.16 59 ALA B C 1
ATOM 1658 O O . ALA B 1 81 ? 66.129 43.481 20.747 1.00 20.32 59 ALA B O 1
ATOM 1660 N N . ASP B 1 82 ? 68.369 43.738 20.800 1.00 21.14 60 ASP B N 1
ATOM 1661 C CA . ASP B 1 82 ? 68.601 42.932 19.602 1.00 22.38 60 ASP B CA 1
ATOM 1662 C C . ASP B 1 82 ? 68.889 41.458 19.909 1.00 23.07 60 ASP B C 1
ATOM 1663 O O . ASP B 1 82 ? 69.282 40.700 19.022 1.00 23.61 60 ASP B O 1
ATOM 1668 N N . GLY B 1 83 ? 68.710 41.057 21.166 1.00 23.44 61 GLY B N 1
ATOM 1669 C CA . GLY B 1 83 ? 68.875 39.660 21.556 1.00 24.35 61 GLY B CA 1
ATOM 1670 C C . GLY B 1 83 ? 70.298 39.213 21.846 1.00 25.08 61 GLY B C 1
ATOM 1671 O O . GLY B 1 83 ? 70.533 38.049 22.178 1.00 25.25 61 GLY B O 1
ATOM 1672 N N . GLY B 1 84 ? 71.251 40.131 21.723 1.00 25.57 62 GLY B N 1
ATOM 1673 C CA . GLY B 1 84 ? 72.635 39.832 22.077 1.00 26.51 62 GLY B CA 1
ATOM 1674 C C . GLY B 1 84 ? 73.656 40.126 20.998 1.00 27.19 62 GLY B C 1
ATOM 1675 O O . GLY B 1 84 ? 74.850 40.196 21.284 1.00 27.34 62 GLY B O 1
ATOM 1676 N N . GLN B 1 85 ? 73.184 40.312 19.766 1.00 27.98 63 GLN B N 1
ATOM 1677 C CA . GLN B 1 85 ? 74.059 40.464 18.594 1.00 28.81 63 GLN B CA 1
ATOM 1678 C C . GLN B 1 85 ? 75.143 41.530 18.769 1.00 28.82 63 GLN B C 1
ATOM 1679 O O . GLN B 1 85 ? 76.325 41.237 18.599 1.00 28.89 63 GLN B O 1
ATOM 1685 N N . ALA B 1 86 ? 74.735 42.751 19.114 1.00 28.90 64 ALA B N 1
ATOM 1686 C CA . ALA B 1 86 ? 75.667 43.863 19.318 1.00 29.20 64 ALA B CA 1
ATOM 1687 C C . ALA B 1 86 ? 76.700 43.561 20.401 1.00 29.33 64 ALA B C 1
ATOM 1688 O O . ALA B 1 86 ? 77.867 43.943 20.274 1.00 29.42 64 ALA B O 1
ATOM 1690 N N . GLY B 1 87 ? 76.262 42.877 21.458 1.00 29.52 65 GLY B N 1
ATOM 1691 C CA . GLY B 1 87 ? 77.149 42.434 22.532 1.00 30.01 65 GLY B CA 1
ATOM 1692 C C . GLY B 1 87 ? 78.194 41.440 22.052 1.00 30.45 65 GLY B C 1
ATOM 1693 O O . GLY B 1 87 ? 79.390 41.609 22.314 1.00 30.21 65 GLY B O 1
ATOM 1694 N N . ARG B 1 88 ? 77.742 40.406 21.348 1.00 30.78 66 ARG B N 1
ATOM 1695 C CA . ARG B 1 88 ? 78.642 39.399 20.777 1.00 31.54 66 ARG B CA 1
ATOM 1696 C C . ARG B 1 88 ? 79.619 40.003 19.763 1.00 31.75 66 ARG B C 1
ATOM 1697 O O . ARG B 1 88 ? 80.788 39.619 19.729 1.00 32.06 66 ARG B O 1
ATOM 1705 N N . ASP B 1 89 ? 79.135 40.955 18.963 1.00 32.00 67 ASP B N 1
ATOM 1706 C CA . ASP B 1 89 ? 79.962 41.681 17.988 1.00 32.34 67 ASP B CA 1
ATOM 1707 C C . ASP B 1 89 ? 81.052 42.532 18.640 1.00 32.28 67 ASP B C 1
ATOM 1708 O O . ASP B 1 89 ? 82.089 42.798 18.027 1.00 32.34 67 ASP B O 1
ATOM 1713 N N . ALA B 1 90 ? 80.807 42.968 19.872 1.00 32.08 68 ALA B N 1
ATOM 1714 C CA . ALA B 1 90 ? 81.761 43.802 20.602 1.00 31.94 68 ALA B CA 1
ATOM 1715 C C . ALA B 1 90 ? 82.701 42.964 21.472 1.00 31.71 68 ALA B C 1
ATOM 1716 O O . ALA B 1 90 ? 83.504 43.507 22.235 1.00 32.04 68 ALA B O 1
ATOM 1718 N N . GLY B 1 91 ? 82.600 41.643 21.344 1.00 31.33 69 GLY B N 1
ATOM 1719 C CA . GLY B 1 91 ? 83.440 40.715 22.099 1.00 30.86 69 GLY B CA 1
ATOM 1720 C C . GLY B 1 91 ? 82.901 40.384 23.478 1.00 30.63 69 GLY B C 1
ATOM 1721 O O . GLY B 1 91 ? 83.615 39.815 24.307 1.00 30.54 69 GLY B O 1
ATOM 1722 N N . GLU B 1 92 ? 81.638 40.738 23.719 1.00 30.07 70 GLU B N 1
ATOM 1723 C CA . GLU B 1 92 ? 80.987 40.494 25.007 1.00 29.60 70 GLU B CA 1
ATOM 1724 C C . GLU B 1 92 ? 80.068 39.275 24.932 1.00 29.31 70 GLU B C 1
ATOM 1725 O O . GLU B 1 92 ? 79.878 38.694 23.859 1.00 29.40 70 GLU B O 1
ATOM 1731 N N . SER B 1 93 ? 79.493 38.904 26.073 1.00 28.86 71 SER B N 1
ATOM 1732 C CA . SER B 1 93 ? 78.635 37.724 26.170 1.00 28.46 71 SER B CA 1
ATOM 1733 C C . SER B 1 93 ? 77.325 37.844 25.387 1.00 27.88 71 SER B C 1
ATOM 1734 O O . SER B 1 93 ? 76.803 36.845 24.896 1.00 27.94 71 SER B O 1
ATOM 1737 N N . GLY B 1 94 ? 76.790 39.061 25.287 1.00 26.94 72 GLY B N 1
ATOM 1738 C CA . GLY B 1 94 ? 75.501 39.286 24.634 1.00 25.93 72 GLY B CA 1
ATOM 1739 C C . GLY B 1 94 ? 74.323 38.905 25.517 1.00 25.02 72 GLY B C 1
ATOM 1740 O O . GLY B 1 94 ? 73.174 38.937 25.080 1.00 25.19 72 GLY B O 1
ATOM 1741 N N . ASP B 1 95 ? 74.617 38.555 26.765 1.00 23.99 73 ASP B N 1
ATOM 1742 C CA . ASP B 1 95 ? 73.605 38.152 27.729 1.00 23.32 73 ASP B CA 1
ATOM 1743 C C . ASP B 1 95 ? 73.125 39.405 28.458 1.00 21.73 73 ASP B C 1
ATOM 1744 O O . ASP B 1 95 ? 73.719 39.805 29.460 1.00 21.93 73 ASP B O 1
ATOM 1749 N N . TYR B 1 96 ? 72.065 40.026 27.946 1.00 19.83 74 TYR B N 1
ATOM 1750 C CA . TYR B 1 96 ? 71.566 41.282 28.520 1.00 18.06 74 TYR B CA 1
ATOM 1751 C C . TYR B 1 96 ? 70.583 41.051 29.668 1.00 17.50 74 TYR B C 1
ATOM 1752 O O . TYR B 1 96 ? 69.940 40.010 29.736 1.00 16.90 74 TYR B O 1
ATOM 1761 N N . GLY B 1 97 ? 70.451 42.053 30.535 1.00 16.16 75 GLY B N 1
ATOM 1762 C CA . GLY B 1 97 ? 69.394 42.088 31.543 1.00 15.72 75 GLY B CA 1
ATOM 1763 C C . GLY B 1 97 ? 68.628 43.399 31.487 1.00 15.45 75 GLY B C 1
ATOM 1764 O O . GLY B 1 97 ? 68.983 44.312 30.742 1.00 14.76 75 GLY B O 1
ATOM 1765 N N . PHE B 1 98 ? 67.562 43.501 32.274 1.00 14.92 76 PHE B N 1
ATOM 1766 C CA . PHE B 1 98 ? 66.856 44.763 32.385 1.00 15.49 76 PHE B CA 1
ATOM 1767 C C . PHE B 1 98 ? 66.081 44.787 33.709 1.00 14.86 76 PHE B C 1
ATOM 1768 O O . PHE B 1 98 ? 65.682 43.736 34.241 1.00 14.75 76 PHE B O 1
ATOM 1776 N N . ALA B 1 99 ? 65.866 45.984 34.237 1.00 13.83 77 ALA B N 1
ATOM 1777 C CA . ALA B 1 99 ? 64.908 46.161 35.313 1.00 13.04 77 ALA B CA 1
ATOM 1778 C C . ALA B 1 99 ? 64.091 47.401 35.018 1.00 12.97 77 ALA B C 1
ATOM 1779 O O . ALA B 1 99 ? 64.637 48.435 34.613 1.00 13.59 77 ALA B O 1
ATOM 1781 N N . TYR B 1 100 ? 62.783 47.271 35.199 1.00 11.98 78 TYR B N 1
ATOM 1782 C CA . TYR B 1 100 ? 61.843 48.368 35.032 1.00 11.59 78 TYR B CA 1
ATOM 1783 C C . TYR B 1 100 ? 61.149 48.625 36.368 1.00 11.39 78 TYR B C 1
ATOM 1784 O O . TYR B 1 100 ? 60.483 47.742 36.907 1.00 11.86 78 TYR B O 1
ATOM 1793 N N . LEU B 1 101 ? 61.342 49.828 36.908 1.00 10.56 79 LEU B N 1
ATOM 1794 C CA . LEU B 1 101 ? 60.732 50.246 38.162 1.00 10.33 79 LEU B CA 1
ATOM 1795 C C . LEU B 1 101 ? 59.584 51.203 37.881 1.00 10.07 79 LEU B C 1
ATOM 1796 O O . LEU B 1 101 ? 59.746 52.177 37.145 1.00 9.87 79 LEU B O 1
ATOM 1801 N N . ASN B 1 102 ? 58.418 50.909 38.447 1.00 10.02 80 ASN B N 1
ATOM 1802 C CA . ASN B 1 102 ? 57.257 51.780 38.290 1.00 10.19 80 ASN B CA 1
ATOM 1803 C C . ASN B 1 102 ? 56.665 52.112 39.642 1.00 9.97 80 ASN B C 1
ATOM 1804 O O . ASN B 1 102 ? 56.237 51.221 40.381 1.00 10.14 80 ASN B O 1
ATOM 1809 N N . LEU B 1 103 ? 56.641 53.404 39.958 1.00 9.90 81 LEU B N 1
ATOM 1810 C CA . LEU B 1 103 ? 55.964 53.881 41.151 1.00 10.62 81 LEU B CA 1
ATOM 1811 C C . LEU B 1 103 ? 54.626 54.474 40.751 1.00 10.51 81 LEU B C 1
ATOM 1812 O O . LEU B 1 103 ? 54.569 55.387 39.924 1.00 11.17 81 LEU B O 1
ATOM 1817 N N . ARG B 1 104 ? 53.561 53.941 41.327 1.00 11.34 82 ARG B N 1
ATOM 1818 C CA . ARG B 1 104 ? 52.241 54.543 41.181 1.00 12.21 82 ARG B CA 1
ATOM 1819 C C . ARG B 1 104 ? 51.927 55.349 42.435 1.00 12.84 82 ARG B C 1
ATOM 1820 O O . ARG B 1 104 ? 51.753 54.783 43.515 1.00 12.86 82 ARG B O 1
ATOM 1836 N N . GLY B 1 106 ? 49.787 58.969 44.268 1.00 16.24 84 GLY B N 1
ATOM 1837 C CA . GLY B 1 106 ? 48.485 59.645 44.280 1.00 17.29 84 GLY B CA 1
ATOM 1838 C C . GLY B 1 106 ? 48.490 60.994 43.585 1.00 18.26 84 GLY B C 1
ATOM 1839 O O . GLY B 1 106 ? 49.533 61.646 43.468 1.00 18.47 84 GLY B O 1
ATOM 1840 N N . ARG B 1 107 ? 47.314 61.407 43.113 1.00 18.90 85 ARG B N 1
ATOM 1841 C CA . ARG B 1 107 ? 47.128 62.713 42.474 1.00 19.86 85 ARG B CA 1
ATOM 1842 C C . ARG B 1 107 ? 47.240 63.847 43.498 1.00 20.43 85 ARG B C 1
ATOM 1843 O O . ARG B 1 107 ? 47.106 63.617 44.701 1.00 20.32 85 ARG B O 1
ATOM 1851 N N . GLY B 1 108 ? 47.501 65.056 43.009 1.00 21.42 86 GLY B N 1
ATOM 1852 C CA . GLY B 1 108 ? 47.445 66.252 43.845 1.00 22.25 86 GLY B CA 1
ATOM 1853 C C . GLY B 1 108 ? 48.759 66.952 44.140 1.00 22.91 86 GLY B C 1
ATOM 1854 O O . GLY B 1 108 ? 48.752 68.060 44.669 1.00 23.14 86 GLY B O 1
ATOM 1855 N N . ARG B 1 109 ? 49.883 66.322 43.807 1.00 23.24 87 ARG B N 1
ATOM 1856 C CA . ARG B 1 109 ? 51.196 66.896 44.111 1.00 23.77 87 ARG B CA 1
ATOM 1857 C C . ARG B 1 109 ? 51.781 67.697 42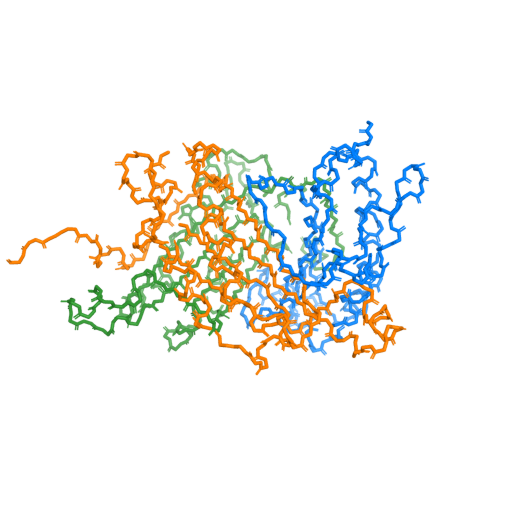.943 1.00 23.92 87 ARG B C 1
ATOM 1858 O O . ARG B 1 109 ? 51.486 67.420 41.776 1.00 23.95 87 ARG B O 1
ATOM 1866 N N . SER B 1 110 ? 52.602 68.698 43.264 1.00 24.12 88 SER B N 1
ATOM 1867 C CA . SER B 1 110 ? 53.235 69.535 42.243 1.00 24.38 88 SER B CA 1
ATOM 1868 C C . SER B 1 110 ? 54.343 68.776 41.530 1.00 24.44 88 SER B C 1
ATOM 1869 O O . SER B 1 110 ? 54.886 67.811 42.075 1.00 24.62 88 SER B O 1
ATOM 1872 N N . GLU B 1 111 ? 54.676 69.231 40.321 1.00 24.34 89 GLU B N 1
ATOM 1873 C CA . GLU B 1 111 ? 55.760 68.656 39.527 1.00 24.40 89 GLU B CA 1
ATOM 1874 C C . GLU B 1 111 ? 57.095 68.659 40.281 1.00 23.87 89 GLU B C 1
ATOM 1875 O O . GLU B 1 111 ? 57.860 67.695 40.196 1.00 23.37 89 GLU B O 1
ATOM 1881 N N . ALA B 1 112 ? 57.358 69.733 41.026 1.00 23.64 90 ALA B N 1
ATOM 1882 C CA . ALA B 1 112 ? 58.586 69.841 41.822 1.00 23.53 90 ALA B CA 1
ATOM 1883 C C . ALA B 1 112 ? 58.701 68.738 42.882 1.00 23.12 90 ALA B C 1
ATOM 1884 O O . ALA B 1 112 ? 59.762 68.124 43.028 1.00 23.54 90 ALA B O 1
ATOM 1886 N N . VAL B 1 113 ? 57.606 68.488 43.602 1.00 22.55 91 VAL B N 1
ATOM 1887 C CA . VAL B 1 113 ? 57.539 67.419 44.606 1.00 22.00 91 VAL B CA 1
ATOM 1888 C C . VAL B 1 113 ? 57.646 66.032 43.951 1.00 21.18 91 VAL B C 1
ATOM 1889 O O . VAL B 1 113 ? 58.352 65.153 44.453 1.00 20.92 91 VAL B O 1
ATOM 1893 N N . GLN B 1 114 ? 56.960 65.853 42.826 1.00 20.56 92 GLN B N 1
ATOM 1894 C CA . GLN B 1 114 ? 57.066 64.611 42.057 1.00 19.85 92 GLN B CA 1
ATOM 1895 C C . GLN B 1 114 ? 58.515 64.358 41.618 1.00 19.86 92 GLN B C 1
ATOM 1896 O O . GLN B 1 114 ? 59.002 63.231 41.697 1.00 19.22 92 GLN B O 1
ATOM 1902 N N . ARG B 1 115 ? 59.209 65.407 41.175 1.00 19.95 93 ARG B N 1
ATOM 1903 C CA . ARG B 1 115 ? 60.589 65.249 40.707 1.00 20.39 93 ARG B CA 1
ATOM 1904 C C . ARG B 1 115 ? 61.593 65.028 41.836 1.00 20.31 93 ARG B C 1
ATOM 1905 O O . ARG B 1 115 ? 62.591 64.326 41.643 1.00 20.02 93 ARG B O 1
ATOM 1913 N N . ARG B 1 116 ? 61.309 65.608 43.003 1.00 19.97 94 ARG B N 1
ATOM 1914 C CA . ARG B 1 116 ? 62.098 65.376 44.218 1.00 20.49 94 ARG B CA 1
ATOM 1915 C C . ARG B 1 116 ? 62.008 63.912 44.643 1.00 19.92 94 ARG B C 1
ATOM 1916 O O . ARG B 1 116 ? 63.036 63.264 44.864 1.00 19.97 94 ARG B O 1
ATOM 1924 N N . ALA B 1 117 ? 60.777 63.404 44.741 1.00 19.05 95 ALA B N 1
ATOM 1925 C CA . ALA B 1 117 ? 60.527 61.990 45.021 1.00 18.43 95 ALA B CA 1
ATOM 1926 C C . ALA B 1 117 ? 61.229 61.116 43.991 1.00 17.91 95 ALA B C 1
ATOM 1927 O O . ALA B 1 117 ? 61.914 60.165 44.352 1.00 17.76 95 ALA B O 1
ATOM 1929 N N . GLY B 1 118 ? 61.077 61.464 42.713 1.00 17.27 96 GLY B N 1
ATOM 1930 C CA . GLY B 1 118 ? 61.745 60.749 41.629 1.00 16.85 96 GLY B CA 1
ATOM 1931 C C . GLY B 1 118 ? 63.252 60.685 41.780 1.00 16.94 96 GLY B C 1
ATOM 1932 O O . GLY B 1 118 ? 63.843 59.609 41.718 1.00 16.42 96 GLY B O 1
ATOM 1933 N N . GLU B 1 119 ? 63.874 61.842 41.994 1.00 16.87 97 GLU B N 1
ATOM 1934 C CA . GLU B 1 119 ? 65.332 61.918 42.178 1.00 17.99 97 GLU B CA 1
ATOM 1935 C C . GLU B 1 119 ? 65.837 61.076 43.354 1.00 17.29 97 GLU B C 1
ATOM 1936 O O . GLU B 1 119 ? 66.837 60.365 43.235 1.00 17.51 97 GLU B O 1
ATOM 1942 N N . THR B 1 120 ? 65.134 61.153 44.479 1.00 17.00 98 THR B N 1
ATOM 1943 C CA . THR B 1 120 ? 65.512 60.420 45.688 1.00 17.16 98 THR B CA 1
ATOM 1944 C C . THR B 1 120 ? 65.457 58.911 45.467 1.00 16.33 98 THR B C 1
ATOM 1945 O O . THR B 1 120 ? 66.392 58.188 45.814 1.00 16.23 98 THR B O 1
ATOM 1949 N N . ILE B 1 121 ? 64.357 58.445 44.883 1.00 15.45 99 ILE B N 1
ATOM 1950 C CA . ILE B 1 121 ? 64.178 57.021 44.632 1.00 14.61 99 ILE B CA 1
ATOM 1951 C C . ILE B 1 121 ? 65.156 56.540 43.558 1.00 14.16 99 ILE B C 1
ATOM 1952 O O . ILE B 1 121 ? 65.738 55.460 43.691 1.00 13.98 99 ILE B O 1
ATOM 1957 N N . ALA B 1 122 ? 65.348 57.344 42.509 1.00 13.85 100 ALA B N 1
ATOM 1958 C CA . ALA B 1 122 ? 66.275 56.991 41.430 1.00 14.21 100 ALA B CA 1
ATOM 1959 C C . ALA B 1 122 ? 67.705 56.863 41.943 1.00 14.39 100 ALA B C 1
ATOM 1960 O O . ALA B 1 122 ? 68.415 55.941 41.559 1.00 14.34 100 ALA B O 1
ATOM 1962 N N . GLN B 1 123 ? 68.127 57.780 42.812 1.00 14.95 101 GLN B N 1
ATOM 1963 C CA . GLN B 1 123 ? 69.491 57.698 43.353 1.00 15.67 101 GLN B CA 1
ATOM 1964 C C . GLN B 1 123 ? 69.657 56.465 44.240 1.00 15.25 101 GLN B C 1
ATOM 1965 O O . GLN B 1 123 ? 70.710 55.820 44.221 1.00 15.24 101 GLN B O 1
ATOM 1971 N N . ALA B 1 124 ? 68.607 56.112 44.981 1.00 15.37 102 ALA B N 1
ATOM 1972 C CA . ALA B 1 124 ? 68.619 54.870 45.766 1.00 15.38 102 ALA B CA 1
ATOM 1973 C C . ALA B 1 124 ? 68.697 53.648 44.847 1.00 15.69 102 ALA B C 1
ATOM 1974 O O . ALA B 1 124 ? 69.493 52.739 45.082 1.00 15.84 102 ALA B O 1
ATOM 1976 N N . ALA B 1 125 ? 67.878 53.636 43.794 1.00 15.78 103 ALA B N 1
ATOM 1977 C CA . ALA B 1 125 ? 67.904 52.545 42.815 1.00 16.10 103 ALA B CA 1
ATOM 1978 C C . ALA B 1 125 ? 69.284 52.372 42.174 1.00 16.35 103 ALA B C 1
ATOM 1979 O O . ALA B 1 125 ? 69.761 51.247 42.036 1.00 16.05 103 ALA B O 1
ATOM 1981 N N . ARG B 1 126 ? 69.916 53.485 41.789 1.00 16.64 104 ARG B N 1
ATOM 1982 C CA . ARG B 1 126 ? 71.263 53.456 41.212 1.00 17.57 104 ARG B CA 1
ATOM 1983 C C . ARG B 1 126 ? 72.242 52.767 42.152 1.00 17.34 104 ARG B C 1
ATOM 1984 O O . ARG B 1 126 ? 73.008 51.910 41.727 1.00 17.45 104 ARG B O 1
ATOM 1992 N N . ALA B 1 127 ? 72.200 53.149 43.427 1.00 17.06 105 ALA B N 1
ATOM 1993 C CA . ALA B 1 127 ? 73.114 52.612 44.437 1.00 17.07 105 ALA B CA 1
ATOM 1994 C C . ALA B 1 127 ? 72.844 51.128 44.715 1.00 17.47 105 ALA B C 1
ATOM 1995 O O . ALA B 1 127 ? 73.776 50.320 44.777 1.00 17.36 105 ALA B O 1
ATOM 1997 N N . LEU B 1 128 ? 71.569 50.767 44.846 1.00 17.13 106 LEU B N 1
ATOM 1998 C CA . LEU B 1 128 ? 71.191 49.385 45.160 1.00 17.19 106 LEU B CA 1
ATOM 1999 C C . LEU B 1 128 ? 71.436 48.426 43.997 1.00 17.38 106 LEU B C 1
ATOM 2000 O O . LEU B 1 128 ? 71.751 47.253 44.208 1.00 17.49 106 LEU B O 1
ATOM 2005 N N . LEU B 1 129 ? 71.288 48.927 42.774 1.00 17.61 107 LEU B N 1
ATOM 2006 C CA . LEU B 1 129 ? 71.403 48.081 41.589 1.00 18.34 107 LEU B CA 1
ATOM 2007 C C . LEU B 1 129 ? 72.793 48.150 40.949 1.00 18.95 107 LEU B C 1
ATOM 2008 O O . LEU B 1 129 ? 73.061 47.460 39.965 1.00 19.21 107 LEU B O 1
ATOM 2013 N N . ALA B 1 130 ? 73.672 48.963 41.533 1.00 19.78 108 ALA B N 1
ATOM 2014 C CA . ALA B 1 130 ? 75.045 49.136 41.035 1.00 20.53 108 ALA B CA 1
ATOM 2015 C C . ALA B 1 130 ? 75.812 47.833 40.731 1.00 20.99 108 ALA B C 1
ATOM 2016 O O . ALA B 1 130 ? 76.473 47.756 39.689 1.00 20.99 108 ALA B O 1
ATOM 2018 N N . PRO B 1 131 ? 75.723 46.806 41.614 1.00 21.44 109 PRO B N 1
ATOM 2019 C CA . PRO B 1 131 ? 76.418 45.539 41.319 1.00 21.66 109 PRO B CA 1
ATOM 2020 C C . PRO B 1 131 ? 76.051 44.905 39.973 1.00 21.66 109 PRO B C 1
ATOM 2021 O O . PRO B 1 131 ? 76.901 44.254 39.350 1.00 21.84 109 PRO B O 1
ATOM 2025 N N . LEU B 1 132 ? 74.810 45.106 39.525 1.00 21.18 110 LEU B N 1
ATOM 2026 C CA . LEU B 1 132 ? 74.354 44.570 38.240 1.00 20.91 110 LEU B CA 1
ATOM 2027 C C . LEU B 1 132 ? 75.153 45.084 37.047 1.00 20.56 110 LEU B C 1
ATOM 2028 O O . LEU B 1 132 ? 75.338 44.362 36.064 1.00 20.39 110 LEU B O 1
ATOM 2033 N N . LEU B 1 133 ? 75.616 46.328 37.145 1.00 20.29 111 LEU B N 1
ATOM 2034 C CA . LEU B 1 133 ? 76.316 46.996 36.050 1.00 20.62 111 LEU B CA 1
ATOM 2035 C C . LEU B 1 133 ? 77.694 46.391 35.800 1.00 20.34 111 LEU B C 1
ATOM 2036 O O . LEU B 1 133 ? 78.230 46.501 34.698 1.00 20.03 111 LEU B O 1
ATOM 2041 N N . GLN B 1 134 ? 78.254 45.753 36.823 1.0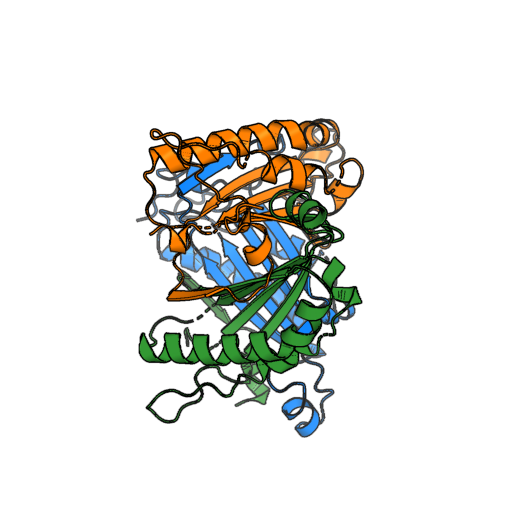0 20.60 112 GLN B N 1
ATOM 2042 C CA . GLN B 1 134 ? 79.541 45.070 36.687 1.00 21.20 112 GLN B CA 1
ATOM 2043 C C . GLN B 1 134 ? 79.404 43.697 36.041 1.00 21.40 112 GLN B C 1
ATOM 2044 O O . GLN B 1 134 ? 80.345 43.206 35.417 1.00 21.63 112 GLN B O 1
ATOM 2050 N N . GLN B 1 135 ? 78.230 43.085 36.174 1.00 21.64 113 GLN B N 1
ATOM 2051 C CA . GLN B 1 135 ? 78.034 41.696 35.750 1.00 22.16 113 GLN B CA 1
ATOM 2052 C C . GLN B 1 135 ? 77.635 41.516 34.285 1.00 21.60 113 GLN B C 1
ATOM 2053 O O . GLN B 1 135 ? 78.029 40.536 33.640 1.00 21.76 113 GLN B O 1
ATOM 2059 N N . ARG B 1 136 ? 76.852 42.452 33.757 1.00 20.61 114 ARG B N 1
ATOM 2060 C CA . ARG B 1 136 ? 76.394 42.363 32.375 1.00 19.95 114 ARG B CA 1
ATOM 2061 C C . ARG B 1 136 ? 75.849 43.698 31.897 1.00 19.05 114 ARG B C 1
ATOM 2062 O O . ARG B 1 136 ? 75.783 44.659 32.659 1.00 18.32 114 ARG B O 1
ATOM 2070 N N . ARG B 1 137 ? 75.464 43.739 30.626 1.00 18.25 115 ARG B N 1
ATOM 2071 C CA . ARG B 1 137 ? 74.752 44.871 30.067 1.00 17.45 115 ARG B CA 1
ATOM 2072 C C . ARG B 1 137 ? 73.321 44.816 30.581 1.00 16.80 115 ARG B C 1
ATOM 2073 O O . ARG B 1 137 ? 72.634 43.809 30.407 1.00 16.35 115 ARG B O 1
ATOM 2081 N N . VAL B 1 138 ? 72.895 45.883 31.247 1.00 15.83 116 VAL B N 1
ATOM 2082 C CA . VAL B 1 138 ? 71.564 45.925 31.852 1.00 15.37 116 VAL B CA 1
ATOM 2083 C C . VAL B 1 138 ? 70.892 47.257 31.541 1.00 14.55 116 VAL B C 1
ATOM 2084 O O . VAL B 1 138 ? 71.482 48.316 31.757 1.00 14.58 116 VAL B O 1
ATOM 2088 N N . GLY B 1 139 ? 69.666 47.194 31.023 1.00 13.56 117 GLY B N 1
ATOM 2089 C CA . GLY B 1 139 ? 68.815 48.372 30.923 1.00 13.07 117 GLY B CA 1
ATOM 2090 C C . GLY B 1 139 ? 68.105 48.606 32.252 1.00 13.01 117 GLY B C 1
ATOM 2091 O O . GLY B 1 139 ? 67.517 47.679 32.821 1.00 12.17 117 GLY B O 1
ATOM 2092 N N . LEU B 1 140 ? 68.179 49.836 32.756 1.00 12.33 118 LEU B N 1
ATOM 2093 C CA . LEU B 1 140 ? 67.533 50.209 34.018 1.00 12.53 118 LEU B CA 1
ATOM 2094 C C . LEU B 1 140 ? 66.680 51.449 33.812 1.00 12.68 118 LEU B C 1
ATOM 2095 O O . LEU B 1 140 ? 67.179 52.501 33.417 1.00 12.60 118 LEU B O 1
ATOM 2100 N N . THR B 1 141 ? 65.381 51.293 34.056 1.00 12.45 119 THR B N 1
ATOM 2101 C CA . THR B 1 141 ? 64.396 52.340 33.815 1.00 12.69 119 THR B CA 1
ATOM 2102 C C . THR B 1 141 ? 63.479 52.483 35.025 1.00 12.16 119 THR B C 1
ATOM 2103 O O . THR B 1 141 ? 63.054 51.490 35.618 1.00 12.18 119 THR B O 1
ATOM 2107 N N . PHE B 1 142 ? 63.180 53.735 35.380 1.00 11.81 120 PHE B N 1
ATOM 2108 C CA . PHE B 1 142 ? 62.286 54.053 36.478 1.00 11.48 120 PHE B CA 1
ATOM 2109 C C . PHE B 1 142 ? 61.309 55.122 36.014 1.00 11.76 120 PHE B C 1
ATOM 2110 O O . PHE B 1 142 ? 61.714 56.142 35.446 1.00 11.68 120 PHE B O 1
ATOM 2118 N N . GLN B 1 143 ? 60.022 54.867 36.240 1.00 11.34 121 GLN B N 1
ATOM 2119 C CA . GLN B 1 143 ? 58.962 55.809 35.891 1.00 11.90 121 GLN B CA 1
ATOM 2120 C C . GLN B 1 143 ? 58.026 56.004 37.079 1.00 11.67 121 GLN B C 1
ATOM 2121 O O . GLN B 1 143 ? 57.775 55.062 37.847 1.00 11.25 121 GLN B O 1
ATOM 2127 N N . ILE B 1 144 ? 57.526 57.230 37.236 1.00 11.47 122 ILE B N 1
ATOM 2128 C CA . ILE B 1 144 ? 56.469 57.506 38.199 1.00 11.29 122 ILE B CA 1
ATOM 2129 C C . ILE B 1 144 ? 55.181 57.857 37.454 1.00 11.72 122 ILE B C 1
ATOM 2130 O O . ILE B 1 144 ? 55.168 58.785 36.633 1.00 11.66 122 ILE B O 1
ATOM 2135 N N . ASP B 1 145 ? 54.119 57.109 37.751 1.00 11.45 123 ASP B N 1
ATOM 2136 C CA . ASP B 1 145 ? 52.776 57.354 37.235 1.00 12.69 123 ASP B CA 1
ATOM 2137 C C . ASP B 1 145 ? 51.878 57.900 38.333 1.00 12.43 123 ASP B C 1
ATOM 2138 O O . ASP B 1 145 ? 52.027 57.535 39.496 1.00 12.62 123 ASP B O 1
ATOM 2143 N N . VAL B 1 146 ? 50.923 58.747 37.957 1.00 12.93 124 VAL B N 1
ATOM 2144 C CA . VAL B 1 146 ? 49.895 59.201 38.883 1.00 12.96 124 VAL B CA 1
ATOM 2145 C C . VAL B 1 146 ? 48.608 58.399 38.638 1.00 13.03 124 VAL B C 1
ATOM 2146 O O . VAL B 1 146 ? 48.101 58.352 37.515 1.00 13.00 124 VAL B O 1
ATOM 2150 N N . GLY B 1 147 ? 48.095 57.767 39.687 1.00 13.28 125 GLY B N 1
ATOM 2151 C CA . GLY B 1 147 ? 46.877 56.948 39.566 1.00 13.78 125 GLY B CA 1
ATOM 2152 C C . GLY B 1 147 ? 45.673 57.775 39.147 1.00 14.33 125 GLY B C 1
ATOM 2153 O O . GLY B 1 147 ? 45.429 58.855 39.698 1.00 14.04 125 GLY B O 1
ATOM 2154 N N . ALA B 1 148 ? 44.938 57.277 38.153 1.00 14.41 126 ALA B N 1
ATOM 2155 C CA . ALA B 1 148 ? 43.720 57.934 37.679 1.00 14.54 126 ALA B CA 1
ATOM 2156 C C . ALA B 1 148 ? 42.499 57.027 37.865 1.00 14.41 126 ALA B C 1
ATOM 2157 O O . ALA B 1 148 ? 41.552 57.060 37.067 1.00 14.40 126 ALA B O 1
ATOM 2159 N N . GLU B 1 149 ? 42.526 56.233 38.932 1.00 14.04 127 GLU B N 1
ATOM 2160 C CA . GLU B 1 149 ? 41.465 55.261 39.208 1.00 13.97 127 GLU B CA 1
ATOM 2161 C C . GLU B 1 149 ? 40.113 55.924 39.471 1.00 13.96 127 GLU B C 1
ATOM 2162 O O . GLU B 1 149 ? 40.049 57.048 39.994 1.00 13.82 127 GLU B O 1
ATOM 2168 N N . VAL B 1 150 ? 39.046 55.219 39.099 1.00 13.36 128 VAL B N 1
ATOM 2169 C CA . VAL B 1 150 ? 37.678 55.707 39.292 1.00 13.82 128 VAL B CA 1
ATOM 2170 C C . VAL B 1 150 ? 37.012 55.095 40.526 1.00 13.93 128 VAL B C 1
ATOM 2171 O O . VAL B 1 150 ? 35.888 55.469 40.899 1.00 14.25 128 VAL B O 1
ATOM 2175 N N . TYR B 1 151 ? 37.697 54.133 41.136 1.00 13.50 129 TYR B N 1
ATOM 2176 C CA . TYR B 1 151 ? 37.223 53.462 42.344 1.00 13.42 129 TYR B CA 1
ATOM 2177 C C . TYR B 1 151 ? 38.417 53.013 43.181 1.00 14.01 129 TYR B C 1
ATOM 2178 O O . TYR B 1 151 ? 39.422 52.545 42.644 1.00 13.36 129 TYR B O 1
ATOM 2187 N N . ASP B 1 152 ? 38.283 53.177 44.496 1.00 14.78 130 ASP B N 1
ATOM 2188 C CA . ASP B 1 152 ? 39.281 52.770 45.482 1.00 15.69 130 ASP B CA 1
ATOM 2189 C C . ASP B 1 152 ? 38.596 52.107 46.657 1.00 15.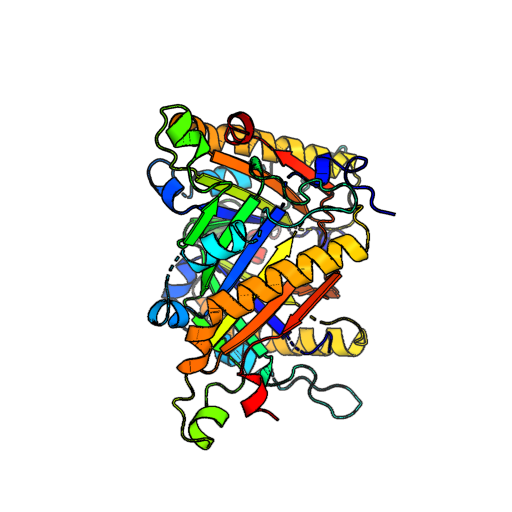82 130 ASP B C 1
ATOM 2190 O O . ASP B 1 152 ? 37.555 52.584 47.123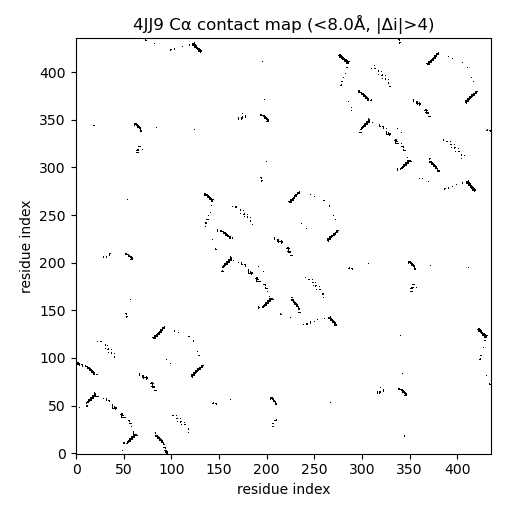 1.00 16.21 130 ASP B O 1
ATOM 2195 N N . ALA B 1 153 ? 39.197 51.035 47.158 1.00 15.67 131 ALA B N 1
ATOM 2196 C CA . ALA B 1 153 ? 38.814 50.440 48.433 1.00 15.86 131 ALA B CA 1
ATOM 2197 C C . ALA B 1 153 ? 40.055 49.915 49.150 1.00 16.35 131 ALA B C 1
ATOM 2198 O O . ALA B 1 153 ? 40.893 49.247 48.545 1.00 15.79 131 ALA B O 1
ATOM 2200 N N . LYS B 1 154 ? 40.178 50.252 50.432 1.00 16.46 132 LYS B N 1
ATOM 2201 C CA . LYS B 1 154 ? 41.201 49.679 51.305 1.00 17.21 132 LYS B CA 1
ATOM 2202 C C . LYS B 1 154 ? 40.468 48.846 52.346 1.00 17.10 132 LYS B C 1
ATOM 2203 O O . LYS B 1 154 ? 39.506 49.322 52.961 1.00 17.53 132 LYS B O 1
ATOM 2209 N N . PHE B 1 155 ? 40.902 47.604 52.539 1.00 16.10 133 PHE B N 1
ATOM 2210 C CA . PHE B 1 155 ? 40.155 46.677 53.391 1.00 16.12 133 PHE B CA 1
ATOM 2211 C C . PHE B 1 155 ? 41.007 45.655 54.145 1.00 15.57 133 PHE B C 1
ATOM 2212 O O . PHE B 1 155 ? 40.523 44.592 54.531 1.00 15.36 133 PHE B O 1
ATOM 2220 N N . GLY B 1 156 ? 42.271 45.989 54.374 1.00 15.21 134 GLY B N 1
ATOM 2221 C CA . GLY B 1 156 ? 43.151 45.102 55.129 1.00 15.19 134 GLY B CA 1
ATOM 2222 C C . GLY B 1 156 ? 43.077 45.408 56.617 1.00 15.51 134 GLY B C 1
ATOM 2223 O O . GLY B 1 156 ? 42.213 46.172 57.054 1.00 15.82 134 GLY B O 1
ATOM 2224 N N . ASN B 1 157 ? 43.979 44.802 57.385 1.00 15.70 135 ASN B N 1
ATOM 2225 C CA . ASN B 1 157 ? 44.100 45.073 58.825 1.00 16.07 135 ASN B CA 1
ATOM 2226 C C . ASN B 1 157 ? 45.491 45.612 59.181 1.00 16.10 135 ASN B C 1
ATOM 2227 O O . ASN B 1 157 ? 45.827 45.791 60.358 1.00 16.05 135 ASN B O 1
ATOM 2232 N N . LEU B 1 158 ? 46.309 45.856 58.160 1.00 16.01 136 LEU B N 1
ATOM 2233 C CA . LEU B 1 158 ? 47.658 46.385 58.370 1.00 16.23 136 LEU B CA 1
ATOM 2234 C C . LEU B 1 158 ? 47.614 47.799 58.943 1.00 16.81 136 LEU B C 1
ATOM 2235 O O . LEU B 1 158 ? 48.438 48.156 59.795 1.00 17.16 136 LEU B O 1
ATOM 2240 N N . HIS B 1 159 ? 46.652 48.594 58.474 1.00 17.35 137 HIS B N 1
ATOM 2241 C CA . HIS B 1 159 ? 46.510 49.991 58.894 1.00 18.21 137 HIS B CA 1
ATOM 2242 C C . HIS B 1 159 ? 46.420 50.166 60.413 1.00 18.57 137 HIS B C 1
ATOM 2243 O O . HIS B 1 159 ? 46.846 51.197 60.938 1.00 18.42 137 HIS B O 1
ATOM 2250 N N . ALA B 1 160 ? 45.879 49.157 61.101 1.00 18.84 138 ALA B N 1
ATOM 2251 C CA . ALA B 1 160 ? 45.697 49.208 62.560 1.00 19.68 138 ALA B CA 1
ATOM 2252 C C . ALA B 1 160 ? 47.007 49.406 63.329 1.00 20.21 138 ALA B C 1
ATOM 2253 O O . ALA B 1 160 ? 47.009 49.989 64.416 1.00 20.62 138 ALA B O 1
ATOM 2255 N N . LEU B 1 161 ? 48.116 48.950 62.754 1.00 20.21 139 LEU B N 1
ATOM 2256 C CA . LEU B 1 161 ? 49.428 49.061 63.401 1.00 20.85 139 LEU B CA 1
ATOM 2257 C C . LEU B 1 161 ? 50.041 50.455 63.301 1.00 21.63 139 LEU B C 1
ATOM 2258 O O . LEU B 1 161 ? 51.059 50.740 63.944 1.00 21.45 139 LEU B O 1
ATOM 2263 N N . PHE B 1 162 ? 49.429 51.314 62.490 1.00 22.14 140 PHE B N 1
ATOM 2264 C CA . PHE B 1 162 ? 49.971 52.647 62.224 1.00 23.36 140 PHE B CA 1
ATOM 2265 C C . PHE B 1 162 ? 49.008 53.746 62.664 1.00 24.59 140 PHE B C 1
ATOM 2266 O O . PHE B 1 162 ? 49.144 54.906 62.277 1.00 25.16 140 PHE B O 1
ATOM 2274 N N . GLN B 1 163 ? 48.035 53.359 63.482 1.00 26.45 141 GLN B N 1
ATOM 2275 C CA . GLN B 1 163 ? 47.100 54.299 64.086 1.00 28.10 141 GLN B CA 1
ATOM 2276 C C . GLN B 1 163 ? 47.703 54.836 65.385 1.00 29.24 141 GLN B C 1
ATOM 2277 O O . GLN B 1 163 ? 48.467 54.138 66.058 1.00 29.46 141 GLN B O 1
ATOM 2283 N N . LYS B 1 164 ? 47.385 56.085 65.718 1.00 30.59 142 LYS B N 1
ATOM 2284 C CA . LYS B 1 164 ? 47.925 56.715 66.925 1.00 32.22 142 LYS B CA 1
ATOM 2285 C C . LYS B 1 164 ? 47.336 56.090 68.189 1.00 32.76 142 LYS B C 1
ATOM 2286 O O . LYS B 1 164 ? 46.185 55.641 68.190 1.00 32.90 142 LYS B O 1
ATOM 2292 N N . GLY B 1 165 ? 48.135 56.054 69.255 1.00 33.48 143 GLY B N 1
ATOM 2293 C CA . GLY B 1 165 ? 47.685 55.522 70.540 1.00 34.12 143 GLY B CA 1
ATOM 2294 C C . GLY B 1 165 ? 48.728 55.626 71.634 1.00 34.52 143 GLY B C 1
ATOM 2295 O O . GLY B 1 165 ? 49.835 55.106 71.494 1.00 34.60 143 GLY B O 1
ATOM 2296 N N . GLU B 1 166 ? 48.364 56.291 72.729 1.00 35.14 144 GLU B N 1
ATOM 2297 C CA . GLU B 1 166 ? 49.254 56.454 73.883 1.00 35.56 144 GLU B CA 1
ATOM 2298 C C . GLU B 1 166 ? 49.011 55.366 74.918 1.00 35.35 144 GLU B C 1
ATOM 2299 O O . GLU B 1 166 ? 47.865 55.128 75.311 1.00 35.67 144 GLU B O 1
ATOM 2305 N N . LYS B 1 167 ? 50.092 54.720 75.359 1.00 34.87 145 LYS B N 1
ATOM 2306 C CA . LYS B 1 167 ? 50.006 53.586 76.288 1.00 34.73 145 LYS B CA 1
ATOM 2307 C C . LYS B 1 167 ? 50.238 54.010 77.739 1.00 34.50 145 LYS B C 1
ATOM 2308 O O . LYS B 1 167 ? 50.939 54.987 78.009 1.00 33.93 145 LYS B O 1
ATOM 2314 N N . TYR C 1 19 ? 32.385 47.371 22.728 1.00 29.04 -3 TYR C N 1
ATOM 2315 C CA . TYR C 1 19 ? 33.688 46.773 22.301 1.00 29.13 -3 TYR C CA 1
ATOM 2316 C C . TYR C 1 19 ? 34.821 47.067 23.290 1.00 28.99 -3 TYR C C 1
ATOM 2317 O O . TYR C 1 19 ? 35.581 46.162 23.651 1.00 28.96 -3 TYR C O 1
ATOM 2326 N N . PHE C 1 20 ? 34.943 48.330 23.703 1.00 28.73 -2 PHE C N 1
ATOM 2327 C CA . PHE C 1 20 ? 35.945 48.735 24.696 1.00 28.54 -2 PHE C CA 1
ATOM 2328 C C . PHE C 1 20 ? 35.761 48.013 26.033 1.00 28.36 -2 PHE C C 1
ATOM 2329 O O . PHE C 1 20 ? 36.724 47.801 26.772 1.00 28.18 -2 PHE C O 1
ATOM 2337 N N . GLN C 1 21 ? 34.518 47.637 26.329 1.00 28.19 -1 GLN C N 1
ATOM 2338 C CA . GLN C 1 21 ? 34.163 47.018 27.603 1.00 28.04 -1 GLN C CA 1
ATOM 2339 C C . GLN C 1 21 ? 34.232 45.483 27.576 1.00 27.75 -1 GLN C C 1
ATOM 2340 O O . GLN C 1 21 ? 33.987 44.826 28.601 1.00 27.43 -1 GLN C O 1
ATOM 2346 N N . SER C 1 22 ? 34.600 44.929 26.417 1.00 27.09 0 SER C N 1
ATOM 2347 C CA . SER C 1 22 ? 34.567 43.478 26.175 1.00 26.62 0 SER C CA 1
ATOM 2348 C C . SER C 1 22 ? 35.809 42.717 26.665 1.00 26.38 0 SER C C 1
ATOM 2349 O O . SER C 1 22 ? 35.907 41.496 26.489 1.00 25.80 0 SER C O 1
ATOM 2360 N N . PRO C 1 24 ? 37.363 42.745 30.176 1.00 22.81 2 PRO C N 1
ATOM 2361 C CA . PRO C 1 24 ? 37.494 43.020 31.615 1.00 21.33 2 PRO C CA 1
ATOM 2362 C C . PRO C 1 24 ? 38.537 42.148 32.344 1.00 19.85 2 PRO C C 1
ATOM 2363 O O . PRO C 1 24 ? 38.426 40.917 32.408 1.00 19.63 2 PRO C O 1
ATOM 2367 N N . HIS C 1 25 ? 39.490 42.822 32.965 1.00 17.18 3 HIS C N 1
ATOM 2368 C CA . HIS C 1 25 ? 40.783 42.253 33.274 1.00 15.10 3 HIS C CA 1
ATOM 2369 C C . HIS C 1 25 ? 41.124 42.560 34.729 1.00 13.41 3 HIS C C 1
ATOM 2370 O O . HIS C 1 25 ? 41.361 43.699 35.063 1.00 11.66 3 HIS C O 1
ATOM 2377 N N . LEU C 1 26 ? 41.149 41.549 35.594 1.00 11.53 4 LEU C N 1
ATOM 2378 C CA . LEU C 1 26 ? 41.453 41.785 37.009 1.00 10.63 4 LEU C CA 1
ATOM 2379 C C . LEU C 1 26 ? 42.770 41.112 37.360 1.00 9.86 4 LEU C C 1
ATOM 2380 O O . LEU C 1 26 ? 42.911 39.898 37.207 1.00 9.59 4 LEU C O 1
ATOM 2385 N N . VAL C 1 27 ? 43.740 41.911 37.794 1.00 9.28 5 VAL C N 1
ATOM 2386 C CA . VAL C 1 27 ? 45.071 41.397 38.124 1.00 9.31 5 VAL C CA 1
ATOM 2387 C C . VAL C 1 27 ? 45.320 41.589 39.606 1.00 9.49 5 VAL C C 1
ATOM 2388 O O . VAL C 1 27 ? 45.043 42.664 40.144 1.00 8.99 5 VAL C O 1
ATOM 2392 N N . ILE C 1 28 ? 45.823 40.536 40.250 1.00 9.10 6 ILE C N 1
ATOM 2393 C CA . ILE C 1 28 ? 46.126 40.552 41.683 1.00 9.97 6 ILE C CA 1
ATOM 2394 C C . ILE C 1 28 ? 47.630 40.404 41.873 1.00 9.64 6 ILE C C 1
ATOM 2395 O O . ILE C 1 28 ? 48.226 39.418 41.437 1.00 9.88 6 ILE C O 1
ATOM 2400 N N . LEU C 1 29 ? 48.241 41.411 42.493 1.00 9.37 7 LEU C N 1
ATOM 2401 C CA . LEU C 1 29 ? 49.654 41.356 42.834 1.00 9.43 7 LEU C CA 1
ATOM 2402 C C . LEU C 1 29 ? 49.730 41.199 44.341 1.00 9.94 7 LEU C C 1
ATOM 2403 O O . LEU C 1 29 ? 49.145 41.982 45.073 1.00 10.60 7 LEU C O 1
ATOM 2408 N N . TYR C 1 30 ? 50.419 40.167 44.813 1.00 9.99 8 TYR C N 1
ATOM 2409 C CA . TYR C 1 30 ? 50.397 39.903 46.249 1.00 10.17 8 TYR C CA 1
ATOM 2410 C C . TYR C 1 30 ? 51.693 39.298 46.752 1.00 10.25 8 TYR C C 1
ATOM 2411 O O . TYR C 1 30 ? 52.438 38.686 45.989 1.00 10.45 8 TYR C O 1
ATOM 2420 N N . SER C 1 31 ? 51.950 39.460 48.047 1.00 10.55 9 SER C N 1
ATOM 2421 C CA . SER C 1 31 ? 53.163 38.901 48.643 1.00 10.90 9 SER C CA 1
ATOM 2422 C C . SER C 1 31 ? 53.083 37.381 48.715 1.00 11.23 9 SER C C 1
ATOM 2423 O O . SER C 1 31 ? 52.068 36.808 49.119 1.00 11.50 9 SER C O 1
ATOM 2426 N N . GLY C 1 32 ? 54.164 36.725 48.308 1.00 11.56 10 GLY C N 1
ATOM 2427 C CA . GLY C 1 32 ? 54.201 35.270 48.246 1.00 12.43 10 GLY C CA 1
ATOM 2428 C C . GLY C 1 32 ? 53.866 34.563 49.551 1.00 13.51 10 GLY C C 1
ATOM 2429 O O . GLY C 1 32 ? 53.373 33.428 49.532 1.00 13.56 10 GLY C O 1
ATOM 2430 N N . ASN C 1 33 ? 54.115 35.232 50.679 1.00 13.90 11 ASN C N 1
ATOM 2431 C CA . ASN C 1 33 ? 53.821 34.640 51.990 1.00 15.06 11 ASN C CA 1
ATOM 2432 C C . ASN C 1 33 ? 52.335 34.350 52.230 1.00 15.55 11 ASN C C 1
ATOM 2433 O O . ASN C 1 33 ? 51.991 33.536 53.089 1.00 15.99 11 ASN C O 1
ATOM 2438 N N . LEU C 1 34 ? 51.452 34.984 51.458 1.00 15.97 12 LEU C N 1
ATOM 2439 C CA . LEU C 1 34 ? 50.021 34.714 51.596 1.00 16.32 12 LEU C CA 1
ATOM 2440 C C . LEU C 1 34 ? 49.625 33.295 51.176 1.00 16.59 12 LEU C C 1
ATOM 2441 O O . LEU C 1 34 ? 48.626 32.763 51.657 1.00 16.18 12 LEU C O 1
ATOM 2446 N N . ASP C 1 35 ? 50.407 32.687 50.287 1.00 17.36 13 ASP C N 1
ATOM 2447 C CA . ASP C 1 35 ? 50.079 31.361 49.753 1.00 18.67 13 ASP C CA 1
ATOM 2448 C C . ASP C 1 35 ? 49.946 30.288 50.840 1.00 20.13 13 ASP C C 1
ATOM 2449 O O . ASP C 1 35 ? 49.183 29.329 50.677 1.00 20.14 13 ASP C O 1
ATOM 2454 N N . ARG C 1 36 ? 50.662 30.476 51.949 1.00 21.22 14 ARG C N 1
ATOM 2455 C CA . ARG C 1 36 ? 50.596 29.554 53.091 1.00 22.99 14 ARG C CA 1
ATOM 2456 C C . ARG C 1 36 ? 49.209 29.512 53.747 1.00 23.14 14 ARG C C 1
ATOM 2457 O O . ARG C 1 36 ? 48.812 28.489 54.317 1.00 23.70 14 ARG C O 1
ATOM 2465 N N . ASP C 1 37 ? 48.470 30.614 53.662 1.00 23.06 15 ASP C N 1
ATOM 2466 C CA . ASP C 1 37 ? 47.207 30.739 54.386 1.00 23.07 15 ASP C CA 1
ATOM 2467 C C . ASP C 1 37 ? 45.984 30.930 53.495 1.00 22.94 15 ASP C C 1
ATOM 2468 O O . ASP C 1 37 ? 44.900 31.266 53.981 1.00 23.02 15 ASP C O 1
ATOM 2473 N N . LEU C 1 38 ? 46.151 30.679 52.200 1.00 22.20 16 LEU C N 1
ATOM 2474 C CA . LEU C 1 38 ? 45.130 31.030 51.223 1.00 21.96 16 LEU C CA 1
ATOM 2475 C C . LEU C 1 38 ? 45.183 30.106 50.006 1.00 21.16 16 LEU C C 1
ATOM 2476 O O . LEU C 1 38 ? 46.263 29.697 49.584 1.00 21.22 16 LEU C O 1
ATOM 2481 N N . ASP C 1 39 ? 44.014 29.769 49.464 1.00 20.16 17 ASP C N 1
ATOM 2482 C CA . ASP C 1 39 ? 43.916 29.084 48.174 1.00 19.40 17 ASP C CA 1
ATOM 2483 C C . ASP C 1 39 ? 43.643 30.167 47.126 1.00 18.34 17 ASP C C 1
ATOM 2484 O O . ASP C 1 39 ? 42.488 30.529 46.887 1.00 17.60 17 ASP C O 1
ATOM 2497 N N . GLY C 1 41 ? 43.813 30.289 43.881 1.00 15.45 19 GLY C N 1
ATOM 2498 C CA . GLY C 1 41 ? 42.963 29.848 42.767 1.00 14.69 19 GLY C CA 1
ATOM 2499 C C . GLY C 1 41 ? 41.481 30.010 43.087 1.00 14.15 19 GLY C C 1
ATOM 2500 O O . GLY C 1 41 ? 40.720 30.513 42.271 1.00 13.57 19 GLY C O 1
ATOM 2501 N N . ALA C 1 42 ? 41.080 29.588 44.287 1.00 14.14 20 ALA C N 1
ATOM 2502 C CA . ALA C 1 42 ? 39.694 29.725 44.748 1.00 13.47 20 ALA C CA 1
ATOM 2503 C C . ALA C 1 42 ? 39.289 31.195 44.881 1.00 12.88 20 ALA C C 1
ATOM 2504 O O . ALA C 1 42 ? 38.147 31.555 44.590 1.00 12.57 20 ALA C O 1
ATOM 2506 N N . VAL C 1 43 ? 40.219 32.036 45.331 1.00 12.11 21 VAL C N 1
ATOM 2507 C CA . VAL C 1 43 ? 39.969 33.478 45.395 1.00 11.43 21 VAL C CA 1
ATOM 2508 C C . VAL C 1 43 ? 39.742 34.070 43.987 1.00 11.34 21 VAL C C 1
ATOM 2509 O O . VAL C 1 43 ? 38.804 34.851 43.781 1.00 10.98 21 VAL C O 1
ATOM 2513 N N . CYS C 1 44 ? 40.589 33.697 43.025 1.00 10.74 22 CYS C N 1
ATOM 2514 C CA . CYS C 1 44 ? 40.380 34.142 41.633 1.00 10.35 22 CYS C CA 1
ATOM 2515 C C . CYS C 1 44 ? 38.999 33.734 41.109 1.00 9.96 22 CYS C C 1
ATOM 2516 O O . CYS C 1 44 ? 38.300 34.537 40.469 1.00 9.39 22 CYS C O 1
ATOM 2519 N N . ARG C 1 45 ? 38.616 32.483 41.363 1.00 9.73 23 ARG C N 1
ATOM 2520 C CA . ARG C 1 45 ? 37.312 31.984 40.910 1.00 10.49 23 ARG C CA 1
ATOM 2521 C C . ARG C 1 45 ? 36.171 32.751 41.581 1.00 10.31 23 ARG C C 1
ATOM 2522 O O . ARG C 1 45 ? 35.179 33.097 40.935 1.00 10.44 23 ARG C O 1
ATOM 2530 N N . GLY C 1 46 ? 36.323 33.031 42.873 1.00 10.32 24 GLY C N 1
ATOM 2531 C CA . GLY C 1 46 ? 35.312 33.782 43.616 1.00 9.75 24 GLY C CA 1
ATOM 2532 C C . GLY C 1 46 ? 35.140 35.202 43.105 1.00 9.75 24 GLY C C 1
ATOM 2533 O O . GLY C 1 46 ? 34.012 35.697 42.992 1.00 9.32 24 GLY C O 1
ATOM 2534 N N . LEU C 1 47 ? 36.262 35.852 42.790 1.00 9.65 25 LEU C N 1
ATOM 2535 C CA . LEU C 1 47 ? 36.245 37.199 42.229 1.00 10.20 25 LEU C CA 1
ATOM 2536 C C . LEU C 1 47 ? 35.661 37.214 40.817 1.00 10.76 25 LEU C C 1
ATOM 2537 O O . LEU C 1 47 ? 34.909 38.125 40.456 1.00 10.89 25 LEU C O 1
ATOM 2542 N N . ALA C 1 48 ? 35.993 36.202 40.023 1.00 10.86 26 ALA C N 1
ATOM 2543 C CA . ALA C 1 48 ? 35.429 36.100 38.680 1.00 11.90 26 ALA C CA 1
ATOM 2544 C C . ALA C 1 48 ? 33.913 35.894 38.740 1.00 12.59 26 ALA C C 1
ATOM 2545 O O . ALA C 1 48 ? 33.165 36.552 38.009 1.00 12.94 26 ALA C O 1
ATOM 2547 N N . ASP C 1 49 ? 33.463 35.000 39.620 1.00 13.24 27 ASP C N 1
ATOM 2548 C CA . ASP C 1 49 ? 32.031 34.789 39.848 1.00 13.85 27 ASP C CA 1
ATOM 2549 C C . ASP C 1 49 ? 31.331 36.104 40.215 1.00 13.88 27 ASP C C 1
ATOM 2550 O O . ASP C 1 49 ? 30.263 36.403 39.679 1.00 14.03 27 ASP C O 1
ATOM 2555 N N . ALA C 1 50 ? 31.944 36.892 41.100 1.00 13.54 28 ALA C N 1
ATOM 2556 C CA . ALA C 1 50 ? 31.380 38.185 41.518 1.00 13.67 28 ALA C CA 1
ATOM 2557 C C . ALA C 1 50 ? 31.259 39.167 40.351 1.00 13.84 28 ALA C C 1
ATOM 2558 O O . ALA C 1 50 ? 30.222 39.832 40.182 1.00 13.53 28 ALA C O 1
ATOM 2568 N N . LEU C 1 52 ? 30.876 38.464 37.223 1.00 14.60 30 LEU C N 1
ATOM 2569 C CA . LEU C 1 52 ? 29.806 38.023 36.330 1.00 15.53 30 LEU C CA 1
ATOM 2570 C C . LEU C 1 52 ? 28.406 38.423 36.817 1.00 15.98 30 LEU C C 1
ATOM 2571 O O . LEU C 1 52 ? 27.464 38.454 36.016 1.00 16.42 30 LEU C O 1
ATOM 2576 N N . THR C 1 53 ? 28.285 38.765 38.103 1.00 16.24 31 THR C N 1
ATOM 2577 C CA . THR C 1 53 ? 26.996 39.170 38.695 1.00 16.54 31 THR C CA 1
ATOM 2578 C C . THR C 1 53 ? 26.657 40.649 38.484 1.00 16.64 31 THR C C 1
ATOM 2579 O O . THR C 1 53 ? 25.518 41.060 38.717 1.00 16.59 31 THR C O 1
ATOM 2583 N N . VAL C 1 54 ? 27.639 41.447 38.066 1.00 16.06 32 VAL C N 1
ATOM 2584 C CA . VAL C 1 54 ? 27.439 42.895 37.963 1.00 16.23 32 VAL C CA 1
ATOM 2585 C C . VAL C 1 54 ? 26.549 43.225 36.765 1.00 16.26 32 VAL C C 1
ATOM 2586 O O . VAL C 1 54 ? 26.836 42.828 35.637 1.00 16.06 32 VAL C O 1
ATOM 2590 N N . ARG C 1 55 ? 25.455 43.935 37.030 1.00 17.11 33 ARG C N 1
ATOM 2591 C CA . ARG C 1 55 ? 24.499 44.297 35.986 1.00 18.18 33 ARG C CA 1
ATOM 2592 C C . ARG C 1 55 ? 24.253 45.799 35.970 1.00 18.19 33 ARG C C 1
ATOM 2593 O O . ARG C 1 55 ? 24.309 46.438 37.017 1.00 18.64 33 ARG C O 1
ATOM 2601 N N . ASP C 1 56 ? 23.995 46.354 34.787 1.00 18.42 34 ASP C N 1
ATOM 2602 C CA . ASP C 1 56 ? 23.643 47.774 34.658 1.00 19.12 34 ASP C CA 1
ATOM 2603 C C . ASP C 1 56 ? 22.131 47.978 34.795 1.00 19.85 34 ASP C C 1
ATOM 2604 O O . ASP C 1 56 ? 21.397 47.016 35.013 1.00 19.74 34 ASP C O 1
ATOM 2609 N N . ASP C 1 57 ? 21.673 49.221 34.672 1.00 20.32 35 ASP C N 1
ATOM 2610 C CA . ASP C 1 57 ? 20.243 49.503 34.816 1.00 21.26 35 ASP C CA 1
ATOM 2611 C C . ASP C 1 57 ? 19.464 49.296 33.510 1.00 21.18 35 ASP C C 1
ATOM 2612 O O . ASP C 1 57 ? 18.285 49.652 33.422 1.00 20.98 35 ASP C O 1
ATOM 2617 N N . GLU C 1 58 ? 20.120 48.702 32.511 1.00 21.02 36 GLU C N 1
ATOM 2618 C CA . GLU C 1 58 ? 19.455 48.294 31.271 1.00 21.63 36 GLU C CA 1
ATOM 2619 C C . GLU C 1 58 ? 19.270 46.771 31.210 1.00 20.81 36 GLU C C 1
ATOM 2620 O O . GLU C 1 58 ? 18.937 46.219 30.158 1.00 20.99 36 GLU C O 1
ATOM 2626 N N . GLY C 1 59 ? 19.495 46.104 32.342 1.00 20.42 37 GLY C N 1
ATOM 2627 C CA . GLY C 1 59 ? 19.254 44.667 32.474 1.00 19.65 37 GLY C CA 1
ATOM 2628 C C . GLY C 1 59 ? 20.345 43.785 31.898 1.00 19.49 37 GLY C C 1
ATOM 2629 O O . GLY C 1 59 ? 20.137 42.586 31.701 1.00 19.22 37 GLY C O 1
ATOM 2630 N N . ARG C 1 60 ? 21.513 44.381 31.652 1.00 18.87 38 ARG C N 1
ATOM 2631 C CA . ARG C 1 60 ? 22.613 43.715 30.947 1.00 19.07 38 ARG C CA 1
ATOM 2632 C C . ARG C 1 60 ? 23.772 43.358 31.872 1.00 18.67 38 ARG C C 1
ATOM 2633 O O . ARG C 1 60 ? 24.070 44.079 32.821 1.00 18.05 38 ARG C O 1
ATOM 2641 N N . GLN C 1 61 ? 24.421 42.237 31.577 1.00 18.76 39 GLN C N 1
ATOM 2642 C CA . GLN C 1 61 ? 25.643 41.848 32.264 1.00 18.68 39 GLN C CA 1
ATOM 2643 C C . GLN C 1 61 ? 26.751 42.834 31.871 1.00 18.54 39 GLN C C 1
ATOM 2644 O O . GLN C 1 61 ? 26.990 43.036 30.684 1.00 19.07 39 GLN C O 1
ATOM 2650 N N . VAL C 1 62 ? 27.404 43.441 32.863 1.00 18.31 40 VAL C N 1
ATOM 2651 C CA . VAL C 1 62 ? 28.438 44.471 32.633 1.00 18.07 40 VAL C CA 1
ATOM 2652 C C . VAL C 1 62 ? 29.730 43.876 32.050 1.00 18.17 40 VAL C C 1
ATOM 2653 O O . VAL C 1 62 ? 30.280 44.385 31.076 1.00 18.13 40 VAL C O 1
ATOM 2657 N N . PHE C 1 63 ? 30.190 42.784 32.642 1.00 17.90 41 PHE C N 1
ATOM 2658 C CA . PHE C 1 63 ? 31.423 42.140 32.217 1.00 17.71 41 PHE C CA 1
ATOM 2659 C C . PHE C 1 63 ? 31.054 40.842 31.525 1.00 17.87 41 PHE C C 1
ATOM 2660 O O . PHE C 1 63 ? 30.532 39.934 32.174 1.00 17.84 41 PHE C O 1
ATOM 2668 N N . PRO C 1 64 ? 31.293 40.760 30.203 1.00 18.15 42 PRO C N 1
ATOM 2669 C CA . PRO C 1 64 ? 30.915 39.568 29.451 1.00 18.56 42 PRO C CA 1
ATOM 2670 C C . PRO C 1 64 ? 31.704 38.337 29.891 1.00 18.51 42 PRO C C 1
ATOM 2671 O O . PRO C 1 64 ? 32.912 38.413 30.133 1.00 17.79 42 PRO C O 1
ATOM 2675 N N . THR C 1 65 ? 31.006 37.213 29.992 1.00 18.63 43 THR C N 1
ATOM 2676 C CA . THR C 1 65 ? 31.611 35.962 30.440 1.00 18.67 43 THR C CA 1
ATOM 2677 C C . THR C 1 65 ? 32.847 35.591 29.623 1.00 18.30 43 THR C C 1
ATOM 2678 O O . THR C 1 65 ? 33.912 35.318 30.186 1.00 17.79 43 THR C O 1
ATOM 2682 N N . GLY C 1 66 ? 32.709 35.616 28.299 1.00 18.07 44 GLY C N 1
ATOM 2683 C CA . GLY C 1 66 ? 33.803 35.280 27.397 1.00 18.07 44 GLY C CA 1
ATOM 2684 C C . GLY C 1 66 ? 35.065 36.117 27.513 1.00 17.83 44 GLY C C 1
ATOM 2685 O O . GLY C 1 66 ? 36.145 35.659 27.129 1.00 18.98 44 GLY C O 1
ATOM 2686 N N . GLY C 1 67 ? 34.938 37.332 28.051 1.00 17.53 45 GLY C N 1
ATOM 2687 C CA . GLY C 1 67 ? 36.081 38.249 28.165 1.00 16.33 45 GLY C CA 1
ATOM 2688 C C . GLY C 1 67 ? 36.673 38.341 29.561 1.00 15.72 45 GLY C C 1
ATOM 2689 O O . GLY C 1 67 ? 37.723 38.954 29.748 1.00 15.28 45 GLY C O 1
ATOM 2690 N N . THR C 1 68 ? 36.014 37.710 30.531 1.00 14.90 46 THR C N 1
ATOM 2691 C CA . THR C 1 68 ? 36.377 37.847 31.952 1.00 14.68 46 THR C CA 1
ATOM 2692 C C . THR C 1 68 ? 37.598 37.001 32.316 1.00 13.81 46 THR C C 1
ATOM 2693 O O . THR C 1 68 ? 37.667 35.809 32.015 1.00 13.55 46 THR C O 1
ATOM 2697 N N . ARG C 1 69 ? 38.572 37.646 32.949 1.00 12.83 47 ARG C N 1
ATOM 2698 C CA . ARG C 1 69 ? 39.821 37.000 33.318 1.00 13.05 47 ARG C CA 1
ATOM 2699 C C . ARG C 1 69 ? 40.296 37.580 34.640 1.00 11.82 47 ARG C C 1
ATOM 2700 O O . ARG C 1 69 ? 40.235 38.795 34.852 1.00 11.10 47 ARG C O 1
ATOM 2708 N N . VAL C 1 70 ? 40.740 36.693 35.527 1.00 11.22 48 VAL C N 1
ATOM 2709 C CA . VAL C 1 70 ? 41.376 37.081 36.778 1.00 10.89 48 VAL C CA 1
ATOM 2710 C C . VAL C 1 70 ? 42.722 36.365 36.818 1.00 10.65 48 VAL C C 1
ATOM 2711 O O . VAL C 1 70 ? 42.786 35.151 36.635 1.00 10.59 48 VAL C O 1
ATOM 2715 N N . LEU C 1 71 ? 43.792 37.126 37.038 1.00 10.31 49 LEU C N 1
ATOM 2716 C CA . LEU C 1 71 ? 45.152 36.577 37.077 1.00 10.62 49 LEU C CA 1
ATOM 2717 C C . LEU C 1 71 ? 45.811 37.020 38.379 1.00 9.85 49 LEU C C 1
ATOM 2718 O O . LEU C 1 71 ? 45.714 38.184 38.742 1.00 10.41 49 LEU C O 1
ATOM 2723 N N . ALA C 1 72 ? 46.476 36.099 39.076 1.00 8.98 50 ALA C N 1
ATOM 2724 C CA . ALA C 1 72 ? 47.118 36.424 40.354 1.00 8.17 50 ALA C CA 1
ATOM 2725 C C . ALA C 1 72 ? 48.576 36.017 40.368 1.00 7.66 50 ALA C C 1
ATOM 2726 O O . ALA C 1 72 ? 48.907 34.896 39.984 1.00 8.19 50 ALA C O 1
ATOM 2728 N N . TYR C 1 73 ? 49.421 36.925 40.854 1.00 7.13 51 TYR C N 1
ATOM 2729 C CA . TYR C 1 73 ? 50.868 36.779 40.835 1.00 7.47 51 TYR C CA 1
ATOM 2730 C C . TYR C 1 73 ? 51.498 36.940 42.214 1.00 8.02 51 TYR C C 1
ATOM 2731 O O . TYR C 1 73 ? 51.566 38.059 42.747 1.00 7.72 51 TYR C O 1
ATOM 2740 N N . PRO C 1 74 ? 51.980 35.833 42.793 1.00 8.37 52 PRO C N 1
ATOM 2741 C CA . PRO C 1 74 ? 52.724 35.953 44.048 1.00 8.81 52 PRO C CA 1
ATOM 2742 C C . PRO C 1 74 ? 54.126 36.531 43.802 1.00 9.13 52 PRO C C 1
ATOM 2743 O O . PRO C 1 74 ? 54.887 36.025 42.963 1.00 9.39 52 PRO C O 1
ATOM 2747 N N . ALA C 1 75 ? 54.448 37.604 44.509 1.00 9.33 53 ALA C N 1
ATOM 2748 C CA . ALA C 1 75 ? 55.764 38.233 44.418 1.00 9.68 53 ALA C CA 1
ATOM 2749 C C . ALA C 1 75 ? 56.754 37.498 45.318 1.00 10.41 53 ALA C C 1
ATOM 2750 O O . ALA C 1 75 ? 56.481 37.311 46.506 1.00 10.86 53 ALA C O 1
ATOM 2752 N N . PRO C 1 76 ? 57.903 37.078 44.756 1.00 10.87 54 PRO C N 1
ATOM 2753 C CA . PRO C 1 76 ? 58.929 36.402 45.567 1.00 11.54 54 PRO C CA 1
ATOM 2754 C C . PRO C 1 76 ? 59.752 37.363 46.426 1.00 11.93 54 PRO C C 1
ATOM 2755 O O . PRO C 1 76 ? 60.404 36.925 47.384 1.00 12.84 54 PRO C O 1
ATOM 2759 N N . HIS C 1 77 ? 59.738 38.649 46.074 1.00 11.73 55 HIS C N 1
ATOM 2760 C CA . HIS C 1 77 ? 60.505 39.676 46.788 1.00 11.69 55 HIS C CA 1
ATOM 2761 C C . HIS C 1 77 ? 59.618 40.879 47.010 1.00 11.58 55 HIS C C 1
ATOM 2762 O O . HIS C 1 77 ? 58.945 41.341 46.090 1.00 11.03 55 HIS C O 1
ATOM 2769 N N . TYR C 1 78 ? 59.625 41.386 48.238 1.00 11.15 56 TYR C N 1
ATOM 2770 C CA . TYR C 1 78 ? 58.765 42.505 48.605 1.00 11.54 56 TYR C CA 1
ATOM 2771 C C . TYR C 1 78 ? 59.223 43.158 49.895 1.00 11.79 56 TYR C C 1
ATOM 2772 O O . TYR C 1 78 ? 59.920 42.540 50.702 1.00 12.27 56 TYR C O 1
ATOM 2781 N N . ALA C 1 79 ? 58.807 44.404 50.083 1.00 11.38 57 ALA C N 1
ATOM 2782 C CA . ALA C 1 79 ? 59.034 45.136 51.329 1.00 11.64 57 ALA C CA 1
ATOM 2783 C C . ALA C 1 79 ? 57.761 45.894 51.620 1.00 11.93 57 ALA C C 1
ATOM 2784 O O . ALA C 1 79 ? 57.196 46.546 50.729 1.00 11.83 57 ALA C O 1
ATOM 2786 N N . ILE C 1 80 ? 57.304 45.809 52.864 1.00 12.20 58 ILE C N 1
ATOM 2787 C CA . ILE C 1 80 ? 55.989 46.334 53.217 1.00 12.89 58 ILE C CA 1
ATOM 2788 C C . ILE C 1 80 ? 56.112 47.245 54.430 1.00 13.49 58 ILE C C 1
ATOM 2789 O O . ILE C 1 80 ? 56.629 46.828 55.472 1.00 13.93 58 ILE C O 1
ATOM 2794 N N . ALA C 1 81 ? 55.640 48.480 54.276 1.00 14.15 59 ALA C N 1
ATOM 2795 C CA . ALA C 1 81 ? 55.556 49.436 55.388 1.00 15.50 59 ALA C CA 1
ATOM 2796 C C . ALA C 1 81 ? 56.918 49.627 56.065 1.00 16.36 59 ALA C C 1
ATOM 2797 O O . ALA C 1 81 ? 57.916 49.814 55.375 1.00 16.92 59 ALA C O 1
ATOM 2799 N N . ASP C 1 82 ? 56.971 49.555 57.398 1.00 17.15 60 ASP C N 1
ATOM 2800 C CA . ASP C 1 82 ? 58.227 49.782 58.136 1.00 18.37 60 ASP C CA 1
ATOM 2801 C C . ASP C 1 82 ? 59.115 48.544 58.253 1.00 18.78 60 ASP C C 1
ATOM 2802 O O . ASP C 1 82 ? 60.180 48.591 58.868 1.00 19.74 60 ASP C O 1
ATOM 2807 N N . GLY C 1 83 ? 58.675 47.435 57.667 1.00 19.28 61 GLY C N 1
ATOM 2808 C CA . GLY C 1 83 ? 59.453 46.203 57.689 1.00 19.71 61 GLY C CA 1
ATOM 2809 C C . GLY C 1 83 ? 59.205 45.308 58.889 1.00 20.00 61 GLY C C 1
ATOM 2810 O O . GLY C 1 83 ? 59.853 44.269 59.029 1.00 20.44 61 GLY C O 1
ATOM 2811 N N . GLY C 1 84 ? 58.279 45.700 59.761 1.00 19.98 62 GLY C N 1
ATOM 2812 C CA . GLY C 1 84 ? 57.857 44.819 60.849 1.00 19.89 62 GLY C CA 1
ATOM 2813 C C . GLY C 1 84 ? 57.861 45.384 62.260 1.00 20.39 62 GLY C C 1
ATOM 2814 O O . GLY C 1 84 ? 57.292 44.769 63.166 1.00 19.98 62 GLY C O 1
ATOM 2815 N N . GLN C 1 85 ? 58.493 46.544 62.451 1.00 20.83 63 GLN C N 1
ATOM 2816 C CA . GLN C 1 85 ? 58.672 47.112 63.798 1.00 21.39 63 GLN C CA 1
ATOM 2817 C C . GLN C 1 85 ? 57.351 47.386 64.532 1.00 20.97 63 GLN C C 1
ATOM 2818 O O . GLN C 1 85 ? 57.211 47.036 65.716 1.00 20.68 63 GLN C O 1
ATOM 2824 N N . ALA C 1 86 ? 56.394 48.003 63.835 1.00 20.44 64 ALA C N 1
ATOM 2825 C CA . ALA C 1 86 ? 55.075 48.303 64.410 1.00 20.22 64 ALA C CA 1
ATOM 2826 C C . ALA C 1 86 ? 54.334 47.036 64.831 1.00 19.99 64 ALA C C 1
ATOM 2827 O O . ALA C 1 86 ? 53.648 47.019 65.860 1.00 19.75 64 ALA C O 1
ATOM 2829 N N . GLY C 1 87 ? 54.482 45.977 64.034 1.00 19.85 65 GLY C N 1
ATOM 2830 C CA . GLY C 1 87 ? 53.927 44.670 64.374 1.00 19.94 65 GLY C CA 1
ATOM 2831 C C . GLY C 1 87 ? 54.536 44.119 65.650 1.00 20.58 65 GLY C C 1
ATOM 2832 O O . GLY C 1 87 ? 53.820 43.688 66.551 1.00 20.26 65 GLY C O 1
ATOM 2833 N N . ARG C 1 88 ? 55.864 44.149 65.730 1.00 21.05 66 ARG C N 1
ATOM 2834 C CA . ARG C 1 88 ? 56.570 43.640 66.905 1.00 22.03 66 ARG C CA 1
ATOM 2835 C C . ARG C 1 88 ? 56.214 44.429 68.167 1.00 22.19 66 ARG C C 1
ATOM 2836 O O . ARG C 1 88 ? 56.094 43.847 69.248 1.00 22.18 66 ARG C O 1
ATOM 2844 N N . ASP C 1 89 ? 56.012 45.739 68.013 1.00 22.36 67 ASP C N 1
ATOM 2845 C CA . ASP C 1 89 ? 55.596 46.617 69.118 1.00 22.94 67 ASP C CA 1
ATOM 2846 C C . ASP C 1 89 ? 54.202 46.260 69.648 1.00 22.59 67 ASP C C 1
ATOM 2847 O O . ASP C 1 89 ? 53.923 46.432 70.842 1.00 22.51 67 ASP C O 1
ATOM 2852 N N . ALA C 1 90 ? 53.342 45.754 68.764 1.00 21.99 68 ALA C N 1
ATOM 2853 C CA . ALA C 1 90 ? 52.001 45.292 69.136 1.00 21.51 68 ALA C CA 1
ATOM 2854 C C . ALA C 1 90 ? 51.994 43.848 69.648 1.00 21.27 68 ALA C C 1
ATOM 2855 O O . ALA C 1 90 ? 50.935 43.299 69.967 1.00 21.09 68 ALA C O 1
ATOM 2857 N N . GLY C 1 91 ? 53.173 43.240 69.717 1.00 20.98 69 GLY C N 1
ATOM 2858 C CA . GLY C 1 91 ? 53.306 41.874 70.206 1.00 21.05 69 GLY C CA 1
ATOM 2859 C C . GLY C 1 91 ? 53.094 40.800 69.156 1.00 21.13 69 GLY C C 1
ATOM 2860 O O . GLY C 1 91 ? 52.821 39.640 69.482 1.00 21.11 69 GLY C O 1
ATOM 2861 N N . GLU C 1 92 ? 53.239 41.184 67.892 1.00 21.34 70 GLU C N 1
ATOM 2862 C CA . GLU C 1 92 ? 53.028 40.271 66.766 1.00 21.59 70 GLU C CA 1
ATOM 2863 C C . GLU C 1 92 ? 54.364 39.984 66.084 1.00 21.54 70 GLU C C 1
ATOM 2864 O O . GLU C 1 92 ? 55.401 40.477 66.525 1.00 21.25 70 GLU C O 1
ATOM 2870 N N . SER C 1 93 ? 54.338 39.192 65.014 1.00 21.37 71 SER C N 1
ATOM 2871 C CA . SER C 1 93 ? 55.566 38.794 64.310 1.00 21.61 71 SER C CA 1
ATOM 2872 C C . SER C 1 93 ? 56.196 39.929 63.502 1.00 21.59 71 SER C C 1
ATOM 2873 O O . SER C 1 93 ? 57.410 39.956 63.305 1.00 22.10 71 SER C O 1
ATOM 2876 N N . GLY C 1 94 ? 55.365 40.851 63.021 1.00 21.36 72 GLY C N 1
ATOM 2877 C CA . GLY C 1 94 ? 55.824 41.897 62.106 1.00 21.16 72 GLY C CA 1
ATOM 2878 C C . GLY C 1 94 ? 56.063 41.394 60.687 1.00 20.99 72 GLY C C 1
ATOM 2879 O O . GLY C 1 94 ? 56.615 42.112 59.850 1.00 21.18 72 GLY C O 1
ATOM 2880 N N . ASP C 1 95 ? 55.657 40.157 60.413 1.00 20.43 73 ASP C N 1
ATOM 2881 C CA . ASP C 1 95 ? 55.782 39.601 59.063 1.00 20.26 73 ASP C CA 1
ATOM 2882 C C . ASP C 1 95 ? 54.513 39.917 58.279 1.00 18.77 73 ASP C C 1
ATOM 2883 O O . ASP C 1 95 ? 53.563 39.127 58.251 1.00 19.16 73 ASP C O 1
ATOM 2888 N N . TYR C 1 96 ? 54.506 41.094 57.658 1.00 17.37 74 TYR C N 1
ATOM 2889 C CA . TYR C 1 96 ? 53.327 41.598 56.957 1.00 15.73 74 TYR C CA 1
ATOM 2890 C C . TYR C 1 96 ? 53.117 40.922 55.604 1.00 15.08 74 TYR C C 1
ATOM 2891 O O . TYR C 1 96 ? 54.045 40.357 55.024 1.00 15.21 74 TYR C O 1
ATOM 2900 N N . GLY C 1 97 ? 51.888 41.008 55.111 1.00 14.57 75 GLY C N 1
ATOM 2901 C CA . GLY C 1 97 ? 51.568 40.614 53.742 1.00 14.11 75 GLY C CA 1
ATOM 2902 C C . GLY C 1 97 ? 50.809 41.731 53.056 1.00 13.95 75 GLY C C 1
ATOM 2903 O O . GLY C 1 97 ? 50.395 42.704 53.692 1.00 13.44 75 GLY C O 1
ATOM 2904 N N . PHE C 1 98 ? 50.612 41.602 51.747 1.00 13.32 76 PHE C N 1
ATOM 2905 C CA . PHE C 1 98 ? 49.815 42.586 51.032 1.00 13.84 76 PHE C CA 1
ATOM 2906 C C . PHE C 1 98 ? 49.188 41.929 49.817 1.00 12.87 76 PHE C C 1
ATOM 2907 O O . PHE C 1 98 ? 49.721 40.952 49.285 1.00 12.62 76 PHE C O 1
ATOM 2915 N N . ALA C 1 99 ? 48.057 42.466 49.388 1.00 12.15 77 ALA C N 1
ATOM 2916 C CA . ALA C 1 99 ? 47.527 42.156 48.064 1.00 11.50 77 ALA C CA 1
ATOM 2917 C C . ALA C 1 99 ? 46.998 43.442 47.444 1.00 11.34 77 ALA C C 1
ATOM 2918 O O . ALA C 1 99 ? 46.406 44.275 48.129 1.00 12.01 77 ALA C O 1
ATOM 2920 N N . TYR C 1 100 ? 47.257 43.612 46.155 1.00 10.93 78 TYR C N 1
ATOM 2921 C CA . TYR C 1 100 ? 46.787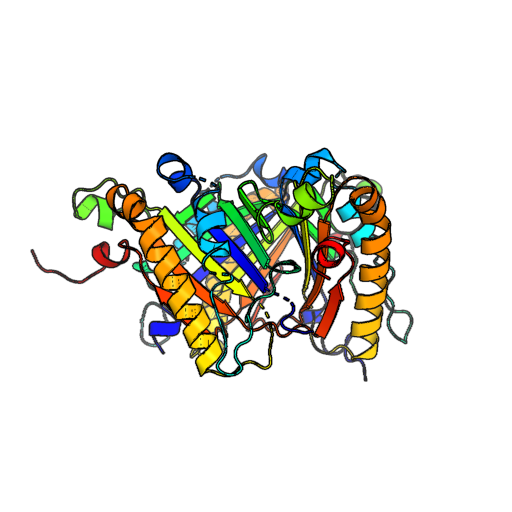 44.755 45.407 1.00 10.33 78 TYR C CA 1
ATOM 2922 C C . TYR C 1 100 ? 45.961 44.224 44.242 1.00 10.41 78 TYR C C 1
ATOM 2923 O O . TYR C 1 100 ? 46.462 43.460 43.419 1.00 10.72 78 TYR C O 1
ATOM 2932 N N . LEU C 1 101 ? 44.696 44.622 44.191 1.00 9.65 79 LEU C N 1
ATOM 2933 C CA . LEU C 1 101 ? 43.783 44.154 43.157 1.00 9.60 79 LEU C CA 1
ATOM 2934 C C . LEU C 1 101 ? 43.510 45.298 42.208 1.00 9.38 79 LEU C C 1
ATOM 2935 O O . LEU C 1 101 ? 43.170 46.400 42.641 1.00 9.37 79 LEU C O 1
ATOM 2940 N N . ASN C 1 102 ? 43.692 45.049 40.914 1.00 8.99 80 ASN C N 1
ATOM 2941 C CA . ASN C 1 102 ? 43.438 46.077 39.923 1.00 9.20 80 ASN C CA 1
ATOM 2942 C C . ASN C 1 102 ? 42.519 45.557 38.836 1.00 9.06 80 ASN C C 1
ATOM 2943 O O . ASN C 1 102 ? 42.839 44.571 38.167 1.00 8.55 80 ASN C O 1
ATOM 2948 N N . LEU C 1 103 ? 41.378 46.225 38.678 1.00 8.62 81 LEU C N 1
ATOM 2949 C CA . LEU C 1 103 ? 40.458 45.943 37.581 1.00 9.34 81 LEU C CA 1
ATOM 2950 C C . LEU C 1 103 ? 40.636 47.004 36.519 1.00 9.72 81 LEU C C 1
ATOM 2951 O O . LEU C 1 103 ? 40.479 48.199 36.792 1.00 10.06 81 LEU C O 1
ATOM 2956 N N . ARG C 1 104 ? 40.999 46.559 35.324 1.00 9.75 82 ARG C N 1
ATOM 2957 C CA . ARG C 1 104 ? 41.018 47.439 34.176 1.00 10.87 82 ARG C CA 1
ATOM 2958 C C . ARG C 1 104 ? 39.760 47.195 33.356 1.00 11.89 82 ARG C C 1
ATOM 2959 O O . ARG C 1 104 ? 39.589 46.126 32.759 1.00 11.81 82 ARG C O 1
ATOM 2975 N N . GLY C 1 106 ? 36.556 48.921 30.613 1.00 15.58 84 GLY C N 1
ATOM 2976 C CA . GLY C 1 106 ? 36.465 49.754 29.419 1.00 16.15 84 GLY C CA 1
ATOM 2977 C C . GLY C 1 106 ? 35.787 51.076 29.699 1.00 16.76 84 GLY C C 1
ATOM 2978 O O . GLY C 1 106 ? 35.030 51.200 30.668 1.00 16.89 84 GLY C O 1
ATOM 2979 N N . ARG C 1 107 ? 36.064 52.054 28.835 1.00 17.15 85 ARG C N 1
ATOM 2980 C CA . ARG C 1 107 ? 35.443 53.380 28.877 1.00 17.76 85 ARG C CA 1
ATOM 2981 C C . ARG C 1 107 ? 33.954 53.321 28.516 1.00 18.12 85 ARG C C 1
ATOM 2982 O O . ARG C 1 107 ? 33.477 52.311 28.004 1.00 18.57 85 ARG C O 1
ATOM 2990 N N . GLY C 1 108 ? 33.230 54.400 28.797 1.00 18.46 86 GLY C N 1
ATOM 2991 C CA . GLY C 1 108 ? 31.834 54.530 28.365 1.00 19.10 86 GLY C CA 1
ATOM 2992 C C . GLY C 1 108 ? 30.775 54.023 29.325 1.00 19.42 86 GLY C C 1
ATOM 2993 O O . GLY C 1 108 ? 29.604 53.888 28.956 1.00 19.57 86 GLY C O 1
ATOM 2994 N N . ARG C 1 109 ? 31.176 53.732 30.560 1.00 19.89 87 ARG C N 1
ATOM 2995 C CA . ARG C 1 109 ? 30.220 53.333 31.589 1.00 20.29 87 ARG C CA 1
ATOM 2996 C C . ARG C 1 109 ? 29.932 54.480 32.544 1.00 20.17 87 ARG C C 1
ATOM 2997 O O . ARG C 1 109 ? 30.796 55.326 32.779 1.00 20.11 87 ARG C O 1
ATOM 3005 N N . SER C 1 110 ? 28.718 54.506 33.091 1.00 20.29 88 SER C N 1
ATOM 3006 C CA . SER C 1 110 ? 28.332 55.549 34.036 1.00 20.47 88 SER C CA 1
ATOM 3007 C C . SER C 1 110 ? 29.113 55.424 35.345 1.00 20.74 88 SER C C 1
ATOM 3008 O O . SER C 1 110 ? 29.600 54.342 35.689 1.00 20.31 88 SER C O 1
ATOM 3011 N N . GLU C 1 111 ? 29.232 56.535 36.068 1.00 20.83 89 GLU C N 1
ATOM 3012 C CA . GLU C 1 111 ? 29.830 56.513 37.398 1.00 21.35 89 GLU C CA 1
ATOM 3013 C C . GLU C 1 111 ? 29.073 55.573 38.339 1.00 20.53 89 GLU C C 1
ATOM 3014 O O . GLU C 1 111 ? 29.675 54.928 39.201 1.00 20.37 89 GLU C O 1
ATOM 3020 N N . ALA C 1 112 ? 27.757 55.473 38.148 1.00 19.81 90 ALA C N 1
ATOM 3021 C CA . ALA C 1 112 ? 26.937 54.553 38.935 1.00 18.84 90 ALA C CA 1
ATOM 3022 C C . ALA C 1 112 ? 27.328 53.088 38.705 1.00 18.19 90 ALA C C 1
ATOM 3023 O O . ALA C 1 112 ? 27.443 52.314 39.664 1.00 17.67 90 ALA C O 1
ATOM 3025 N N . VAL C 1 113 ? 27.531 52.723 37.440 1.00 17.08 91 VAL C N 1
ATOM 3026 C CA . VAL C 1 113 ? 27.932 51.362 37.063 1.00 16.95 91 VAL C CA 1
ATOM 3027 C C . VAL C 1 113 ? 29.355 51.060 37.540 1.00 15.95 91 VAL C C 1
ATOM 3028 O O . VAL C 1 113 ? 29.628 49.962 38.038 1.00 15.32 91 VAL C O 1
ATOM 3032 N N . GLN C 1 114 ? 30.252 52.035 37.403 1.00 15.22 92 GLN C N 1
ATOM 3033 C CA . GLN C 1 114 ? 31.627 51.871 37.884 1.00 14.67 92 GLN C CA 1
ATOM 3034 C C . GLN C 1 114 ? 31.617 51.589 39.383 1.00 15.00 92 GLN C C 1
ATOM 3035 O O . GLN C 1 114 ? 32.302 50.681 39.843 1.00 14.39 92 GLN C O 1
ATOM 3041 N N . ARG C 1 115 ? 30.807 52.345 40.131 1.00 15.29 93 ARG C N 1
ATOM 3042 C CA . ARG C 1 115 ? 30.689 52.167 41.582 1.00 16.19 93 ARG C CA 1
ATOM 3043 C C . ARG C 1 115 ? 30.023 50.834 41.959 1.00 15.80 93 ARG C C 1
ATOM 3044 O O . ARG C 1 115 ? 30.430 50.179 42.929 1.00 15.33 93 ARG C O 1
ATOM 3052 N N . ARG C 1 116 ? 29.014 50.430 41.187 1.00 15.76 94 ARG C N 1
ATOM 3053 C CA . ARG C 1 116 ? 28.370 49.140 41.406 1.00 15.63 94 ARG C CA 1
ATOM 3054 C C . ARG C 1 116 ? 29.377 48.005 41.219 1.00 15.16 94 ARG C C 1
ATOM 3055 O O . ARG C 1 116 ? 29.435 47.091 42.044 1.00 15.39 94 ARG C O 1
ATOM 3063 N N . ALA C 1 117 ? 30.175 48.080 40.153 1.00 14.04 95 ALA C N 1
ATOM 3064 C CA . ALA C 1 117 ? 31.234 47.096 39.916 1.00 13.93 95 ALA C CA 1
ATOM 3065 C C . ALA C 1 117 ? 32.197 47.051 41.103 1.00 13.72 95 ALA C C 1
ATOM 3066 O O . ALA C 1 117 ? 32.539 45.974 41.593 1.00 13.71 95 ALA C O 1
ATOM 3068 N N . GLY C 1 118 ? 32.601 48.227 41.576 1.00 13.67 96 GLY C N 1
ATOM 3069 C CA . GLY C 1 118 ? 33.585 48.329 42.651 1.00 13.72 96 GLY C CA 1
ATOM 3070 C C . GLY C 1 118 ? 33.067 47.738 43.947 1.00 14.28 96 GLY C C 1
ATOM 3071 O O . GLY C 1 118 ? 33.763 46.962 44.603 1.00 13.88 96 GLY C O 1
ATOM 3072 N N . GLU C 1 119 ? 31.833 48.091 44.302 1.00 14.42 97 GLU C N 1
ATOM 3073 C CA . GLU C 1 119 ? 31.207 47.592 45.534 1.00 15.46 97 GLU C CA 1
ATOM 3074 C C . GLU C 1 119 ? 31.014 46.077 45.535 1.00 15.17 97 GLU C C 1
ATOM 3075 O O . GLU C 1 119 ? 31.199 45.421 46.572 1.00 15.12 97 GLU C O 1
ATOM 3081 N N . THR C 1 120 ? 30.633 45.529 44.379 1.00 14.57 98 THR C N 1
ATOM 3082 C CA . THR C 1 120 ? 30.362 44.095 44.249 1.00 14.83 98 THR C CA 1
ATOM 3083 C C . THR C 1 120 ? 31.656 43.303 44.384 1.00 14.15 98 THR C C 1
ATOM 3084 O O . THR C 1 120 ? 31.726 42.314 45.133 1.00 13.82 98 THR C O 1
ATOM 3088 N N . ILE C 1 121 ? 32.680 43.754 43.670 1.00 13.73 99 ILE C N 1
ATOM 3089 C CA . ILE C 1 121 ? 33.982 43.085 43.703 1.00 13.37 99 ILE C CA 1
ATOM 3090 C C . ILE C 1 121 ? 34.657 43.265 45.067 1.00 13.35 99 ILE C C 1
ATOM 3091 O O . ILE C 1 121 ? 35.226 42.318 45.614 1.00 12.88 99 ILE C O 1
ATOM 3096 N N . ALA C 1 122 ? 34.601 44.476 45.617 1.00 13.12 100 ALA C N 1
ATOM 3097 C CA . ALA C 1 122 ? 35.166 44.711 46.953 1.00 13.34 100 ALA C CA 1
ATOM 3098 C C . ALA C 1 122 ? 34.527 43.814 48.018 1.00 13.18 100 ALA C C 1
ATOM 3099 O O . ALA C 1 122 ? 35.225 43.293 48.881 1.00 13.13 100 ALA C O 1
ATOM 3101 N N . GLN C 1 123 ? 33.210 43.631 47.950 1.00 13.53 101 GLN C N 1
ATOM 3102 C CA . GLN C 1 123 ? 32.510 42.755 48.899 1.00 14.34 101 GLN C CA 1
ATOM 3103 C C . GLN C 1 123 ? 32.962 41.304 48.760 1.00 13.92 101 GLN C C 1
ATOM 3104 O O . GLN C 1 123 ? 33.214 40.629 49.758 1.00 14.48 101 GLN C O 1
ATOM 3110 N N . ALA C 1 124 ? 33.072 40.834 47.522 1.00 13.41 102 ALA C N 1
ATOM 3111 C CA . ALA C 1 124 ? 33.588 39.495 47.276 1.00 13.09 102 ALA C CA 1
ATOM 3112 C C . ALA C 1 124 ? 35.004 39.344 47.849 1.00 12.86 102 ALA C C 1
ATOM 3113 O O . ALA C 1 124 ? 35.300 38.353 48.522 1.00 12.66 102 ALA C O 1
ATOM 3115 N N . ALA C 1 125 ? 35.857 40.347 47.623 1.00 12.91 103 ALA C N 1
ATOM 3116 C CA . ALA C 1 125 ? 37.229 40.313 48.125 1.00 12.92 103 ALA C CA 1
ATOM 3117 C C . ALA C 1 125 ? 37.275 40.276 49.660 1.00 13.19 103 ALA C C 1
ATOM 3118 O O . ALA C 1 125 ? 38.052 39.516 50.244 1.00 12.78 103 ALA C O 1
ATOM 3120 N N . ARG C 1 126 ? 36.433 41.088 50.299 1.00 13.82 104 ARG C N 1
ATOM 3121 C CA . ARG C 1 126 ? 36.349 41.107 51.766 1.00 14.65 104 ARG C CA 1
ATOM 3122 C C . ARG C 1 126 ? 35.960 39.743 52.324 1.00 14.74 104 ARG C C 1
ATOM 3123 O O . ARG C 1 126 ? 36.539 39.292 53.309 1.00 15.38 104 ARG C O 1
ATOM 3131 N N . ALA C 1 127 ? 34.985 39.093 51.687 1.00 15.05 105 ALA C N 1
ATOM 3132 C CA . ALA C 1 127 ? 34.490 37.796 52.139 1.00 15.13 105 ALA C CA 1
ATOM 3133 C C . ALA C 1 127 ? 35.521 36.698 51.913 1.00 15.40 105 ALA C C 1
ATOM 3134 O O . ALA C 1 127 ? 35.761 35.869 52.795 1.00 15.26 105 ALA C O 1
ATOM 3136 N N . LEU C 1 128 ? 36.142 36.706 50.736 1.00 14.99 106 LEU C N 1
ATOM 3137 C CA . LEU C 1 128 ? 37.118 35.681 50.374 1.00 15.62 106 LEU C CA 1
ATOM 3138 C C . LEU C 1 128 ? 38.411 35.764 51.180 1.00 16.10 106 LEU C C 1
ATOM 3139 O O . LEU C 1 128 ? 39.061 34.743 51.406 1.00 16.29 106 LEU C O 1
ATOM 3144 N N . LEU C 1 129 ? 38.768 36.970 51.622 1.00 16.77 107 LEU C N 1
ATOM 3145 C CA . LEU C 1 129 ? 40.035 37.188 52.318 1.00 17.88 107 LEU C CA 1
ATOM 3146 C C . LEU C 1 129 ? 39.896 37.339 53.838 1.00 18.77 107 LEU C C 1
ATOM 3147 O O . LEU C 1 129 ? 40.898 37.543 54.528 1.00 19.27 107 LEU C O 1
ATOM 3152 N N . ALA C 1 130 ? 38.670 37.235 54.350 1.00 19.77 108 ALA C N 1
ATOM 3153 C CA . ALA C 1 130 ? 38.417 37.343 55.800 1.00 21.32 108 ALA C CA 1
ATOM 3154 C C . ALA C 1 130 ? 39.191 36.313 56.635 1.00 22.07 108 ALA C C 1
ATOM 3155 O O . ALA C 1 130 ? 39.739 36.670 57.685 1.00 22.33 108 ALA C O 1
ATOM 3157 N N . PRO C 1 131 ? 39.240 35.037 56.188 1.00 22.88 109 PRO C N 1
ATOM 3158 C CA . PRO C 1 131 ? 40.063 34.086 56.950 1.00 23.15 109 PRO C CA 1
ATOM 3159 C C . PRO C 1 131 ? 41.564 34.413 56.958 1.00 23.40 109 PRO C C 1
ATOM 3160 O O . PRO C 1 131 ? 42.247 34.129 57.947 1.00 23.48 109 PRO C O 1
ATOM 3164 N N . LEU C 1 132 ? 42.072 35.007 55.877 1.00 23.09 110 LEU C N 1
ATOM 3165 C CA . LEU C 1 132 ? 43.478 35.406 55.807 1.00 23.16 110 LEU C CA 1
ATOM 3166 C C . LEU C 1 132 ? 43.823 36.470 56.855 1.00 23.33 110 LEU C C 1
ATOM 3167 O O . LEU C 1 132 ? 44.897 36.424 57.468 1.00 22.95 110 LEU C O 1
ATOM 3172 N N . LEU C 1 133 ? 42.906 37.418 57.053 1.00 23.42 111 LEU C N 1
ATOM 3173 C CA . LEU C 1 133 ? 43.121 38.532 57.978 1.00 23.80 111 LEU C CA 1
ATOM 3174 C C . LEU C 1 133 ? 43.220 38.068 59.430 1.00 24.27 111 LEU C C 1
ATOM 3175 O O . LEU C 1 133 ? 43.748 38.777 60.289 1.00 23.86 111 LEU C O 1
ATOM 3180 N N . GLN C 1 134 ? 42.731 36.858 59.685 1.00 25.00 112 GLN C N 1
ATOM 3181 C CA . GLN C 1 134 ? 42.881 36.225 60.995 1.00 25.59 112 GLN C CA 1
ATOM 3182 C C . GLN C 1 134 ? 44.286 35.634 61.227 1.00 25.60 112 GLN C C 1
ATOM 3183 O O . GLN C 1 134 ? 44.645 35.314 62.366 1.00 26.20 112 GLN C O 1
ATOM 3189 N N . GLN C 1 135 ? 45.089 35.512 60.166 1.00 25.53 113 GLN C N 1
ATOM 3190 C CA . GLN C 1 135 ? 46.391 34.822 60.242 1.00 25.17 113 GLN C CA 1
ATOM 3191 C C . GLN C 1 135 ? 47.610 35.739 60.146 1.00 24.48 113 GLN C C 1
ATOM 3192 O O . GLN C 1 135 ? 48.710 35.370 60.573 1.00 24.58 113 GLN C O 1
ATOM 3198 N N . ARG C 1 136 ? 47.419 36.919 59.566 1.00 23.16 114 ARG C N 1
ATOM 3199 C CA . ARG C 1 136 ? 48.524 37.819 59.281 1.00 22.25 114 ARG C CA 1
ATOM 3200 C C . ARG C 1 136 ? 48.013 39.248 59.223 1.00 20.87 114 ARG C C 1
ATOM 3201 O O . ARG C 1 136 ? 46.827 39.475 58.991 1.00 20.83 114 ARG C O 1
ATOM 3209 N N . ARG C 1 137 ? 48.907 40.200 59.465 1.00 19.78 115 ARG C N 1
ATOM 3210 C CA . ARG C 1 137 ? 48.650 41.594 59.137 1.00 18.91 115 ARG C CA 1
ATOM 3211 C C . ARG C 1 137 ? 48.851 41.744 57.642 1.00 17.80 115 ARG C C 1
ATOM 3212 O O . ARG C 1 137 ? 49.940 41.493 57.131 1.00 17.87 115 ARG C O 1
ATOM 3220 N N . VAL C 1 138 ? 47.789 42.140 56.948 1.00 16.86 116 VAL C N 1
ATOM 3221 C CA . VAL C 1 138 ? 47.803 42.214 55.488 1.00 15.82 116 VAL C CA 1
ATOM 3222 C C . VAL C 1 138 ? 47.165 43.515 55.023 1.00 15.27 116 VAL C C 1
ATOM 3223 O O . VAL C 1 138 ? 46.051 43.832 55.430 1.00 15.19 116 VAL C O 1
ATOM 3227 N N . GLY C 1 139 ? 47.885 44.261 54.186 1.00 14.43 117 GLY C N 1
ATOM 3228 C CA . GLY C 1 139 ? 47.337 45.445 53.524 1.00 14.23 117 GLY C CA 1
ATOM 3229 C C . GLY C 1 139 ? 46.589 44.992 52.283 1.00 13.86 117 GLY C C 1
ATOM 3230 O O . GLY C 1 139 ? 47.123 44.218 51.497 1.00 13.59 117 GLY C O 1
ATOM 3231 N N . LEU C 1 140 ? 45.343 45.441 52.132 1.00 13.92 118 LEU C N 1
ATOM 3232 C CA . LEU C 1 140 ? 44.508 45.030 50.992 1.00 13.44 118 LEU C CA 1
ATOM 3233 C C . LEU C 1 140 ? 43.949 46.253 50.293 1.00 13.89 118 LEU C C 1
ATOM 3234 O O . LEU C 1 140 ? 43.261 47.068 50.915 1.00 13.95 118 LEU C O 1
ATOM 3239 N N . THR C 1 141 ? 44.269 46.383 49.007 1.00 13.64 119 THR C N 1
ATOM 3240 C CA . THR C 1 141 ? 43.886 47.545 48.213 1.00 14.10 119 THR C CA 1
ATOM 3241 C C . THR C 1 141 ? 43.256 47.081 46.914 1.00 13.19 119 THR C C 1
ATOM 3242 O O . THR C 1 141 ? 43.728 46.120 46.313 1.00 12.77 119 THR C O 1
ATOM 3246 N N . PHE C 1 142 ? 42.198 47.772 46.492 1.00 12.46 120 PHE C N 1
ATOM 3247 C CA . PHE C 1 142 ? 41.503 47.459 45.235 1.00 11.93 120 PHE C CA 1
ATOM 3248 C C . PHE C 1 142 ? 41.229 48.755 44.478 1.00 11.58 120 PHE C C 1
ATOM 3249 O O . PHE C 1 142 ? 40.693 49.712 45.041 1.00 11.81 120 PHE C O 1
ATOM 3257 N N . GLN C 1 143 ? 41.633 48.796 43.212 1.00 11.21 121 GLN C N 1
ATOM 3258 C CA . GLN C 1 143 ? 41.414 49.972 42.389 1.00 10.90 121 GLN C CA 1
ATOM 3259 C C . GLN C 1 143 ? 40.793 49.559 41.070 1.00 11.17 121 GLN C C 1
ATOM 3260 O O . GLN C 1 143 ? 41.113 48.491 40.531 1.00 10.36 121 GLN C O 1
ATOM 3266 N N . ILE C 1 144 ? 39.907 50.406 40.556 1.00 10.43 122 ILE C N 1
ATOM 3267 C CA . ILE C 1 144 ? 39.415 50.246 39.191 1.00 10.48 122 ILE C CA 1
ATOM 3268 C C . ILE C 1 144 ? 39.988 51.352 38.311 1.00 10.80 122 ILE C C 1
ATOM 3269 O O . ILE C 1 144 ? 39.817 52.538 38.605 1.00 10.69 122 ILE C O 1
ATOM 3274 N N . ASP C 1 145 ? 40.673 50.955 37.241 1.00 10.80 123 ASP C N 1
ATOM 3275 C CA . ASP C 1 145 ? 41.147 51.873 36.212 1.00 11.87 123 ASP C CA 1
ATOM 3276 C C . ASP C 1 145 ? 40.288 51.721 34.956 1.00 11.71 123 ASP C C 1
ATOM 3277 O O . ASP C 1 145 ? 39.835 50.623 34.617 1.00 12.02 123 ASP C O 1
ATOM 3282 N N . VAL C 1 146 ? 40.063 52.830 34.265 1.00 11.69 124 VAL C N 1
ATOM 3283 C CA . VAL C 1 146 ? 39.424 52.774 32.959 1.00 12.11 124 VAL C CA 1
ATOM 3284 C C . VAL C 1 146 ? 40.510 52.803 31.892 1.00 12.42 124 VAL C C 1
ATOM 3285 O O . VAL C 1 146 ? 41.327 53.713 31.871 1.00 12.59 124 VAL C O 1
ATOM 3289 N N . GLY C 1 147 ? 40.517 51.815 31.003 1.00 13.18 125 GLY C N 1
ATOM 3290 C CA . GLY C 1 147 ? 41.531 51.768 29.940 1.00 13.63 125 GLY C CA 1
ATOM 3291 C C . GLY C 1 147 ? 41.544 53.019 29.068 1.00 14.16 125 GLY C C 1
ATOM 3292 O O . GLY C 1 147 ? 40.491 53.469 28.604 1.00 14.72 125 GLY C O 1
ATOM 3293 N N . ALA C 1 148 ? 42.735 53.581 28.852 1.00 14.16 126 ALA C N 1
ATOM 3294 C CA . ALA C 1 148 ? 42.899 54.729 27.947 1.00 14.02 126 ALA C CA 1
ATOM 3295 C C . ALA C 1 148 ? 43.746 54.384 26.718 1.00 13.88 126 ALA C C 1
ATOM 3296 O O . ALA C 1 148 ? 44.445 55.246 26.165 1.00 13.66 126 ALA C O 1
ATOM 3298 N N . GLU C 1 149 ? 43.663 53.122 26.286 1.00 13.11 127 GLU C N 1
ATOM 3299 C CA . GLU C 1 149 ? 44.447 52.629 25.156 1.00 12.77 127 GLU C CA 1
ATOM 3300 C C . GLU C 1 149 ? 44.149 53.351 23.838 1.00 12.52 127 GLU C C 1
ATOM 3301 O O . GLU C 1 149 ? 43.033 53.826 23.615 1.00 12.19 127 GLU C O 1
ATOM 3307 N N . VAL C 1 150 ? 45.160 53.415 22.977 1.00 12.49 128 VAL C N 1
ATOM 3308 C CA . VAL C 1 150 ? 45.032 54.048 21.665 1.00 12.93 128 VAL C CA 1
ATOM 3309 C C . VAL C 1 150 ? 44.910 53.019 20.551 1.00 13.50 128 VAL C C 1
ATOM 3310 O O . VAL C 1 150 ? 44.686 53.365 19.380 1.00 13.71 128 VAL C O 1
ATOM 3314 N N . TYR C 1 151 ? 45.063 51.749 20.916 1.00 13.50 129 TYR C N 1
ATOM 3315 C CA . TYR C 1 151 ? 44.897 50.650 19.973 1.00 13.64 129 TYR C CA 1
ATOM 3316 C C . TYR C 1 151 ? 44.428 49.410 20.730 1.00 13.93 129 TYR C C 1
ATOM 3317 O O . TYR C 1 151 ? 44.878 49.156 21.848 1.00 13.00 129 TYR C O 1
ATOM 3326 N N . ASP C 1 152 ? 43.502 48.674 20.118 1.00 14.18 130 ASP C N 1
ATOM 3327 C CA . ASP C 1 152 ? 42.961 47.432 20.678 1.00 15.28 130 ASP C CA 1
ATOM 3328 C C . ASP C 1 152 ? 42.911 46.378 19.592 1.00 15.23 130 ASP C C 1
ATOM 3329 O O . ASP C 1 152 ? 42.522 46.675 18.458 1.00 15.71 130 ASP C O 1
ATOM 3334 N N . ALA C 1 153 ? 43.281 45.147 19.933 1.00 15.05 131 ALA C N 1
ATOM 3335 C CA . ALA C 1 153 ? 43.049 44.010 19.043 1.00 14.80 131 ALA C CA 1
ATOM 3336 C C . ALA C 1 153 ? 42.667 42.781 19.867 1.00 15.32 131 ALA C C 1
ATOM 3337 O O . ALA C 1 153 ? 43.310 42.483 20.872 1.00 15.07 131 ALA C O 1
ATOM 3339 N N . LYS C 1 154 ? 41.616 42.082 19.437 1.00 15.11 132 LYS C N 1
ATOM 3340 C CA . LYS C 1 154 ? 41.205 40.821 20.063 1.00 15.53 132 LYS C CA 1
ATOM 3341 C C . LYS C 1 154 ? 41.342 39.736 19.009 1.00 15.08 132 LYS C C 1
ATOM 3342 O O . LYS C 1 154 ? 40.886 39.917 17.877 1.00 15.17 132 LYS C O 1
ATOM 3348 N N . PHE C 1 155 ? 41.993 38.629 19.354 1.00 14.31 133 PHE C N 1
ATOM 3349 C CA . PHE C 1 155 ? 42.348 37.640 18.334 1.00 13.70 133 PHE C CA 1
ATOM 3350 C C . PHE C 1 155 ? 42.406 36.187 18.806 1.00 13.13 133 PHE C C 1
ATOM 3351 O O . PHE C 1 155 ? 43.029 35.340 18.159 1.00 13.39 133 PHE C O 1
ATOM 3359 N N . GLY C 1 156 ? 41.731 35.897 19.912 1.00 12.05 134 GLY C N 1
ATOM 3360 C CA . GLY C 1 156 ? 41.663 34.529 20.410 1.00 11.88 134 GLY C CA 1
ATOM 3361 C C . GLY C 1 156 ? 40.453 33.802 19.849 1.00 11.76 134 GLY C C 1
ATOM 3362 O O . GLY C 1 156 ? 39.722 34.348 19.021 1.00 11.70 134 GLY C O 1
ATOM 3363 N N . ASN C 1 157 ? 40.241 32.574 20.313 1.00 11.39 135 ASN C N 1
ATOM 3364 C CA . ASN C 1 157 ? 39.100 31.755 19.891 1.00 11.61 135 ASN C CA 1
ATOM 3365 C C . ASN C 1 157 ? 38.164 31.423 21.059 1.00 11.93 135 ASN C C 1
ATOM 3366 O O . ASN C 1 157 ? 37.252 30.603 20.941 1.00 11.49 135 ASN C O 1
ATOM 3371 N N . LEU C 1 158 ? 38.391 32.066 22.198 1.00 12.31 136 LEU C N 1
ATOM 3372 C CA . LEU C 1 158 ? 37.594 31.778 23.378 1.00 13.05 136 LEU C CA 1
ATOM 3373 C C . LEU C 1 158 ? 36.179 32.357 23.252 1.00 14.31 136 LEU C C 1
ATOM 3374 O O . LEU C 1 158 ? 35.206 31.722 23.670 1.00 14.23 136 LEU C O 1
ATOM 3379 N N . HIS C 1 159 ? 36.067 33.542 22.649 1.00 15.63 137 HIS C N 1
ATOM 3380 C CA . HIS C 1 159 ? 34.774 34.220 22.503 1.00 17.14 137 HIS C CA 1
ATOM 3381 C C . HIS C 1 159 ? 33.774 33.417 21.675 1.00 17.59 137 HIS C C 1
ATOM 3382 O O . HIS C 1 159 ? 32.561 33.529 21.890 1.00 18.38 137 HIS C O 1
ATOM 3389 N N . ALA C 1 160 ? 34.287 32.607 20.747 1.00 18.02 138 ALA C N 1
ATOM 3390 C CA . ALA C 1 160 ? 33.463 31.732 19.905 1.00 18.82 138 ALA C CA 1
ATOM 3391 C C . ALA C 1 160 ? 32.568 30.784 20.708 1.00 19.20 138 ALA C C 1
ATOM 3392 O O . ALA C 1 160 ? 31.501 30.396 20.231 1.00 18.87 138 ALA C O 1
ATOM 3394 N N . LEU C 1 161 ? 33.001 30.409 21.916 1.00 19.31 139 LEU C N 1
ATOM 3395 C CA . LEU C 1 161 ? 32.190 29.563 22.802 1.00 20.64 139 LEU C CA 1
ATOM 3396 C C . LEU C 1 161 ? 31.016 30.299 23.444 1.00 21.81 139 LEU C C 1
ATOM 3397 O O . LEU C 1 161 ? 30.091 29.673 23.973 1.00 22.47 139 LEU C O 1
ATOM 3402 N N . PHE C 1 162 ? 31.054 31.622 23.410 1.00 22.92 140 PHE C N 1
ATOM 3403 C CA . PHE C 1 162 ? 30.043 32.413 24.101 1.00 24.59 140 PHE C CA 1
ATOM 3404 C C . PHE C 1 162 ? 29.200 33.248 23.128 1.00 26.32 140 PHE C C 1
ATOM 3405 O O . PHE C 1 162 ? 28.520 34.199 23.528 1.00 27.22 140 PHE C O 1
ATOM 3413 N N . GLN C 1 163 ? 29.242 32.857 21.855 1.00 27.95 141 GLN C N 1
ATOM 3414 C CA . GLN C 1 163 ? 28.418 33.468 20.809 1.00 29.64 141 GLN C CA 1
ATOM 3415 C C . GLN C 1 163 ? 27.274 32.536 20.432 1.00 30.08 141 GLN C C 1
ATOM 3416 O O . GLN C 1 163 ? 27.499 31.361 20.122 1.00 31.08 141 GLN C O 1
#

Secondary structure (DSSP, 8-state):
---TTTTGGGG--EEEEEEEGGGGGT---HHHHHHHH----B-TTS-BSS-GGG-EEEEEEESEEEETTTTHHHHHTTS----EEEEEEE---S--HHHHHHHHHHHHHHHHHHHHHHHHHS-EEEEEEE-----SEEEE--SSGGG-/-TTTT--EEEEEEEGGGGTT---HHHHHHHH----B-TTS-BSS-TTT-EEEEEEESEEEETTTTHHHHHTTS----EEEEEEE------HHHHHHHHHHHHHHHHHHHHHHHHHS-EEEEEEE-----SEEEE--SGGGGGS----/-TT--EEEEEEEGGGGGG---HHHHHHHH----B-TTS-BSS-GGG-EEEEEEESEEEETTSSHHHHHTTS----EEEEEEE---S--HHHHHHHHHHHHHHHHHHHHHHHTTS-EEEEEEE-----SEEEE--SSGGGG-

B-factor: mean 19.07, std 7.04, range [6.48, 51.18]

Foldseek 3Di:
DFCCVVQVVQQLKEKEKEKAQVCVVQDDVVLQVLLLVLLCQADPVRHRRHDNLSYYYYYDHDPDDADDPQQPVQVVVVHPRPEMEMEMEMEAPRGDPVSVVSSVVSSVVSNCVSCVSVVVRHHYHYYYYYYYDPDPDDDDDDDSNVVD/DVVLQQKEKEKEKAQVLVVPADVVLQVLLQVLLPQADPVRDRSHDNLSYYYYYDHDPDDADDPQQVVQVVVVHPSDEMEMEMEMEAPDDDPVSVVSSVVSSVVSNCVRCVVVVVVHHYHYYYDYYYDPDPDDDDDDCSVVVVDDDDD/DLQLKEKEKEKAQVLPVQADVVLQVLLQVLLPQDDPVGDRRHDNLSGDYYYDHDDDDADDPRQPVQVVVVHRRPEMEMEMEMEAPDDDPVSVVSSVVSSVVSNCVRCVSVVVPHHYYYYYDYYHDPDPDDDDDDCSCVVVD

InterPro domains:
  IPR004220 5-carboxymethyl-2-hydroxymuconate isomerase [PF02962] (2-140)
  IPR004220 5-carboxymethyl-2-hydroxymuconate isomerase [PTHR37950] (1-140)
  IPR004220 5-carboxymethyl-2-hydroxymuconate isomerase [cd00580] (2-123)
  IPR014347 Tautomerase/MIF superfamily [G3DSA:3.30.429.10] (1-145)
  IPR014347 Tautomerase/MIF superfamily [SSF55331] (2-14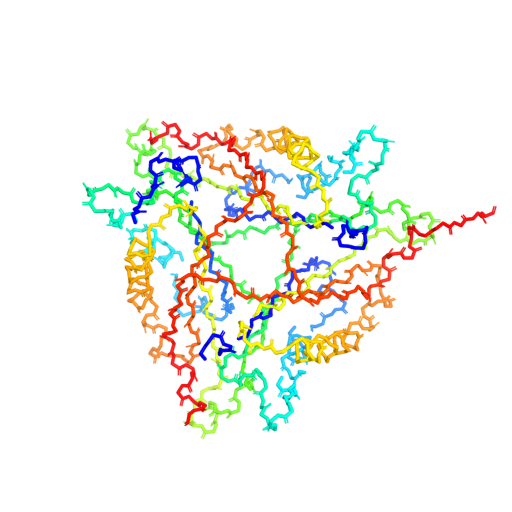0)

Organism: Bordetella bronchiseptica (strain ATCC BAA-588 / NCTC 13252 / RB50) (NCBI:txid257310)

Solvent-accessible surface area: 18498 Å² total

Nearest PDB structures (foldseek):
  4jj9-assembly1_B  TM=9.962E-01  e=1.647E-27  Bordetella bronchiseptica RB50
  4jcu-assembly1_A  TM=8.287E-01  e=6.785E-11  Deinococcus radiodurans R1 = ATCC 13939 = DSM 20539
  2e8c-assembly1_A  TM=5.731E-01  e=7.377E-01  Aquifex aeolicus VF5
  1ml8-assembly1_A-2  TM=5.408E-01  e=1.711E+00  Escherichia coli
  1lql-assembly4_G  TM=5.399E-01  e=2.217E+00  Mycoplasmoides pneumoniae

Sequence (436 aa):
VDLGTENLYFQSPHLVILYSGNLDRDLDGAVCRGLADALTVRDDEGRQVFPTGGTRVLAYPAPHYAIADGGQAGRDAGESGDYGFAYLNLRGRGRSEAVQRRAGETIAQAARALLAPLLQQRRVGLTFQIDVGAEVYDAKFGNLHALFNLYFQSPHLVILYSGNLDRDLDGAVCRGLADALTVRDDEGRQVFPTGGTRVLAYPAPHYAIADGGQAGRDAGESGDYGFAYLNLRGRGRSEAVQRRAGETIAQAARALLAPLLQQRRVGLTFQIDVGAEVYDAKFGNLHALFQKGEKYFQSPHLVILYSGNLDRDLDGAVCRGLADALTVRDDEGRQVFPTGGTRVLAYPAPHYAIADGGQAGRDAGESGDYGFAYLNLRGRGRSEAVQRRAGETIAQAARALLAPLLQQRRVGLTFQIDVGAEVYDAKFGNLHALFQ

CATH classification: 3.30.429.10